Protein AF-A0A8W8MY31-F1 (afdb_monomer)

Organism: Magallana gigas (NCBI:txid29159)

Foldseek 3Di:
DDDDDDDDDDDDPPPPCPPDDPPPDDDPDPDPDDDDDDDDPDDPAAFDWDADPQQRDTHFPCWDQDPQVSDIAQVWQDQDVVVRGTQGQPCVLVLLLVLVVLLVCLVVVLVVLVVVCCVPPVVPDDPVCLVLVVVCCCDPPVVVDDVVSSVSSVSSVVSNVSNVVSVVVNVVSLVQLLQLHGNCCVVLVQQKGAPDHSVVSLCQRQNPPNVVCSVPVQCVVGPHPDPSRHDPRMHGNPVPPPVSVVSNVVVVVVVVVVVVVVVVPPDDDFDDDPPPDGDRDDPPDDDPDDDPDDDDDDDDDDDDDDQDDQDPDLSSLVVVLVVLVVVFDDPLVVLQVVLVVVCVVCLPLLLCCCLVPQLCVVQVVPDPVVSVVVSVVLVLLSCLLVVLLSLLSRFAQFDGDDPPCVVQVVVVCCLVPVPPPVVDPPVPDQFAFDDDPFAATWGADPQRRGTDFPCWDADPRSSGTGQVFFDQDSSSRGTDGQRNVLSVLLNLVSLLCNLVVLLVSLVVSCVVPPVVPDDPCCLVLVNLVVCLVVVVDPVSNSVSSVSNVVSPVSNVVSVVSNVVSLVCLQQLHGNVCVVVVQQKDAPDHSVVSLCQRQNPVSVCCSSPVPCVVGPHPDPSRDDPRMGGDPPDPDPSDDDD

Sequence (640 aa):
MYRTTRDNPQPKEIHERWRNPPEKFVPLHPNRNGTPNGHVEDNHGGLPWTYCDVCELKIPPRTHHCYFCKACILKRDHHCFMVGTCIGHKNQRYFVVMAFWTMVCGLFGGVFTFVYIKHLHWPFAPWTDFFLPLTIYRTLWHGSIPLHIGLMIYHLHMEFLFGALGTFYFISQMLIISQGKTLYELTKEVPVKSSNSVNSNYVSVFGNFWGLNFIFPMQILFQQKDDGVKWEGVKLDHNANCEKQVKYSDKRSSIKTVYESWIRSDQNLTVTTGIGQTLVLQTGVNSVSNMAIARSVKVEIPTNEAEEDEPSTLMGKWRKHYEEKKREGHQSRRMLYLCWALWVFQTPTQPYMAFAHIIPYIMYEFTDWTQYYVKVIYIFCVIQTLGNLVCVTLYSTRYVKTRDRPEAQEVRERWENAPDQFGLPMAEVPNGHLPDNGGIPWSYCDKCDMMKPPRAHHCKVCKACILKRDHHCFVIGTCVGHYNQRYFVVLTFYAIIVGFGGVVLTACYLSMLYWPEAVWTDFLLPVAIYRGLFGAMKGYIAIMIVHLYTASFIGLFGLLYFTSQLIIVTKGVTLYELAKNVPIRNNKSTNANFVEVFGNFWFLNFIFPMTIMFPLENDGTTWKGIKLDHNSNYQGSDVE

Nearest PDB structures (foldseek):
  6bmm-assembly1_B  TM=6.992E-01  e=2.373E-10  Homo sapiens
  6bms-assembly2_D  TM=6.944E-01  e=1.090E-10  Danio rerio
  7khm-assembly1_B  TM=7.177E-01  e=5.426E-10  Homo sapiens
  6bml-assembly1_A  TM=6.769E-01  e=9.264E-10  Homo sapiens
  6bms-assembly1_A  TM=7.020E-01  e=5.084E-09  Danio rerio

Secondary structure (DSSP, 8-state):
-------PPP--SSSSTTS---S--------SS----S-----SSS---EEETTTTEEE-TT-EEETTTTEEETT--EEETTTTEEESTTTHHHHHHHHHHHHHHHHHHHHHHHHHHHHHTGGGS-GGGGSHHHHHHIIIII-SS-HHHHHHHHHHHHHHHHHHHHHHHHHHHHHHHHTT--HHHHHTT--EEE-S-HHHHHHHHH-TTHHHHHHS--TTT---S--SS--TTEEE-TTS-HHHHHHHHHHHHHHHHHHHHHHH--S------SSS------------------PPPP-----SS---PPP-SHHHHHHHHHHHHTTS-HHHHHHHHHHHHHHHHHHHHHHHHIIIIIHHHHTTTS-HHHHHHHHHHHHHHHHHHHHHHHHHHHS--B----TT-HHHHHHHHHHHT--STT-S-TTSSTT-PPP-SSSPPPEEEGGGTEEE-TT-EEETTTTEEETT--EEETTTTEEE-TTTHHHHHHHHHHHHHHHHHHHHHHHHHHHHHTGGG--GGGGSHHHHHHHHHTTSS-HHHHHHHHHHHHHHHHHHHHHHHHHHHHHHHHHT--HHHHHTT--EEE-S-HHHHHHHHH-TTHHHHHHS--TTTS--SS-SS--TTEEE-TTS--------

InterPro domains:
  IPR001594 Palmitoyltransferase, DHHC domain [PF01529] (50-188)
  IPR001594 Palmitoyltransferase, DHHC domain [PF01529] (443-581)
  IPR039859 Palmitoyltransferase PFA4/ZDHHC16/ZDHHC20/ERF2-like [PTHR22883] (358-603)

pLDDT: mean 72.39, std 23.67, range [22.03, 97.12]

Mean predicted aligned error: 15.42 Å

Structure (mmCIF, N/CA/C/O backbone):
data_AF-A0A8W8MY31-F1
#
_entry.id   AF-A0A8W8MY31-F1
#
loop_
_atom_site.group_PDB
_atom_site.id
_atom_site.type_symbol
_atom_site.label_atom_id
_atom_site.label_alt_id
_atom_site.label_comp_id
_atom_site.label_asym_id
_atom_site.label_entity_id
_atom_site.label_seq_id
_atom_site.pdbx_PDB_ins_code
_atom_site.Cartn_x
_atom_site.Cartn_y
_atom_site.Cartn_z
_atom_site.occupancy
_atom_site.B_iso_or_equiv
_atom_site.auth_seq_id
_atom_site.auth_comp_id
_atom_site.auth_asym_id
_atom_site.auth_atom_id
_atom_site.pdbx_PDB_model_num
ATOM 1 N N . MET A 1 1 ? -43.268 34.491 57.952 1.00 27.89 1 MET A N 1
ATOM 2 C CA . MET A 1 1 ? -42.913 33.058 58.035 1.00 27.89 1 MET A CA 1
ATOM 3 C C . MET A 1 1 ? -42.392 32.635 56.667 1.00 27.89 1 MET A C 1
ATOM 5 O O . MET A 1 1 ? -43.177 32.705 55.741 1.00 27.89 1 MET A O 1
ATOM 9 N N . TYR A 1 2 ? -41.144 32.278 56.375 1.00 23.91 2 TYR A N 1
ATOM 10 C CA . TYR A 1 2 ? -39.797 32.369 56.971 1.00 23.91 2 TYR A CA 1
ATOM 11 C C . TYR A 1 2 ? -38.875 32.348 55.711 1.00 23.91 2 TYR A C 1
ATOM 13 O O . TYR A 1 2 ? -39.031 31.449 54.895 1.00 23.91 2 TYR A O 1
ATOM 21 N N . ARG A 1 3 ? -38.191 33.439 55.304 1.00 22.84 3 ARG A N 1
ATOM 22 C CA . ARG A 1 3 ? -36.713 33.665 55.387 1.00 22.84 3 ARG A CA 1
ATOM 23 C C . ARG A 1 3 ? -35.893 32.348 55.385 1.00 22.84 3 ARG A C 1
ATOM 25 O O . ARG A 1 3 ? -36.161 31.528 56.246 1.00 22.84 3 ARG A O 1
ATOM 32 N N . THR A 1 4 ? -34.920 32.067 54.502 1.00 25.69 4 THR A N 1
ATOM 33 C CA . THR A 1 4 ? -33.709 32.840 54.127 1.00 25.69 4 THR A CA 1
ATOM 34 C C . THR A 1 4 ? -32.936 32.226 52.925 1.00 25.69 4 THR A C 1
ATOM 36 O O . THR A 1 4 ? -32.872 31.013 52.799 1.00 25.69 4 THR A O 1
ATOM 39 N N . THR A 1 5 ? -32.310 33.114 52.132 1.00 28.30 5 THR A N 1
ATOM 40 C CA . THR A 1 5 ? -30.964 33.094 51.482 1.00 28.30 5 THR A CA 1
ATOM 41 C C . THR A 1 5 ? -30.473 31.999 50.513 1.00 28.30 5 THR A C 1
ATOM 43 O O . THR A 1 5 ? -30.435 30.814 50.811 1.00 28.30 5 THR A O 1
ATOM 46 N N . ARG A 1 6 ? -29.950 32.521 49.386 1.00 34.41 6 ARG A N 1
ATOM 47 C CA . ARG A 1 6 ? -28.940 31.986 48.452 1.00 34.41 6 ARG A CA 1
ATOM 48 C C . ARG A 1 6 ? -27.821 31.203 49.155 1.00 34.41 6 ARG A C 1
ATOM 50 O O . ARG A 1 6 ? -27.353 31.672 50.182 1.00 34.41 6 ARG A O 1
ATOM 57 N N . ASP A 1 7 ? -27.364 30.106 48.544 1.00 26.89 7 ASP A N 1
ATOM 58 C CA . ASP A 1 7 ? -25.960 29.906 48.144 1.00 26.89 7 ASP A CA 1
ATOM 59 C C . ASP A 1 7 ? -25.776 28.598 47.350 1.00 26.89 7 ASP A C 1
ATOM 61 O O . ASP A 1 7 ? -26.398 27.572 47.604 1.00 26.89 7 ASP A O 1
ATOM 65 N N . ASN A 1 8 ? -24.926 28.685 46.332 1.00 37.53 8 ASN A N 1
ATOM 66 C CA . ASN A 1 8 ? -24.506 27.627 45.419 1.00 37.53 8 ASN A CA 1
ATOM 67 C C . ASN A 1 8 ? -23.467 26.715 46.111 1.00 37.53 8 ASN A C 1
ATOM 69 O O . ASN A 1 8 ? -22.481 27.264 46.611 1.00 37.53 8 ASN A O 1
ATOM 73 N N . PRO A 1 9 ? -23.573 25.370 46.103 1.00 29.75 9 PRO A N 1
ATOM 74 C CA . PRO A 1 9 ? -22.455 24.514 46.475 1.00 29.75 9 PRO A CA 1
ATOM 75 C C . PRO A 1 9 ? -21.774 23.903 45.244 1.00 29.75 9 PRO A C 1
ATOM 77 O O . PRO A 1 9 ? -22.334 23.109 44.493 1.00 29.75 9 PRO A O 1
ATOM 80 N N . GLN A 1 10 ? -20.507 24.281 45.103 1.00 28.33 10 GLN A N 1
ATOM 81 C CA . GLN A 1 10 ? -19.458 23.616 44.335 1.00 28.33 10 GLN A CA 1
ATOM 82 C C . GLN A 1 10 ? -19.240 22.133 44.729 1.00 28.33 10 GLN A C 1
ATOM 84 O O . GLN A 1 10 ? -19.650 21.716 45.815 1.00 28.33 10 GLN A O 1
ATOM 89 N N . PRO A 1 11 ? -18.545 21.340 43.880 1.00 31.92 11 PRO A N 1
ATOM 90 C CA . PRO A 1 11 ? -18.422 19.888 44.013 1.00 31.92 11 PRO A CA 1
ATOM 91 C C . PRO A 1 11 ? -17.607 19.483 45.248 1.00 31.92 11 PRO A C 1
ATOM 93 O O . PRO A 1 11 ? -16.383 19.608 45.287 1.00 31.92 11 PRO A O 1
ATOM 96 N N . LYS A 1 12 ? -18.290 18.928 46.249 1.00 28.98 12 LYS A N 1
ATOM 97 C CA . LYS A 1 12 ? -17.690 18.227 47.391 1.00 28.98 12 LYS A CA 1
ATOM 98 C C . LYS A 1 12 ? -18.321 16.844 47.555 1.00 28.98 12 LYS A C 1
ATOM 100 O O . LYS A 1 12 ? -18.986 16.585 48.542 1.00 28.98 12 LYS A O 1
ATOM 105 N N . GLU A 1 13 ? -18.068 15.942 46.610 1.00 30.94 13 GLU A N 1
ATOM 106 C CA . GLU A 1 13 ? -18.321 14.500 46.812 1.00 30.94 13 GLU A CA 1
ATOM 107 C C . GLU A 1 13 ? -17.114 13.601 46.484 1.00 30.94 13 GLU A C 1
ATOM 109 O O . GLU A 1 13 ? -17.169 12.388 46.647 1.00 30.94 13 GLU A O 1
ATOM 114 N N . ILE A 1 14 ? -15.960 14.166 46.112 1.00 31.98 14 ILE A N 1
ATOM 115 C CA . ILE A 1 14 ? -14.771 13.366 45.749 1.00 31.98 14 ILE A CA 1
ATOM 116 C C . ILE A 1 14 ? -13.819 13.140 46.946 1.00 31.98 14 ILE A C 1
ATOM 118 O O . ILE A 1 14 ? -12.951 12.269 46.902 1.00 31.98 14 ILE A O 1
ATOM 122 N N . HIS A 1 15 ? -13.998 13.850 48.066 1.00 32.28 15 HIS A N 1
ATOM 123 C CA . HIS A 1 15 ? -13.024 13.842 49.168 1.00 32.28 15 HIS A CA 1
ATOM 124 C C . HIS A 1 15 ? -13.341 12.944 50.378 1.00 32.28 15 HIS A C 1
ATOM 126 O O . HIS A 1 15 ? -12.478 12.806 51.244 1.00 32.28 15 HIS A O 1
ATOM 132 N N . GLU A 1 16 ? -14.489 12.261 50.435 1.00 29.23 16 GLU A N 1
ATOM 133 C CA . GLU A 1 16 ? -14.782 11.313 51.532 1.00 29.23 16 GLU A CA 1
ATOM 134 C C . GLU A 1 16 ? -14.439 9.848 51.223 1.00 29.23 16 GLU A C 1
ATOM 136 O O . GLU A 1 16 ? -14.214 9.065 52.145 1.00 29.23 16 GLU A O 1
ATOM 141 N N . ARG A 1 17 ? -14.233 9.479 49.951 1.00 29.31 17 ARG A N 1
ATOM 142 C CA . ARG A 1 17 ? -13.835 8.105 49.574 1.00 29.31 17 ARG A CA 1
ATOM 143 C C . ARG A 1 17 ? -12.385 7.744 49.941 1.00 29.31 17 ARG A C 1
ATOM 145 O O . ARG A 1 17 ? -11.992 6.589 49.827 1.00 29.31 17 ARG A O 1
ATOM 152 N N . TRP A 1 18 ? -11.601 8.719 50.405 1.00 35.34 18 TRP A N 1
ATOM 153 C CA . TRP A 1 18 ? -10.182 8.570 50.752 1.00 35.34 18 TRP A CA 1
ATOM 154 C C . TRP A 1 18 ? -9.914 8.294 52.236 1.00 35.34 18 TRP A C 1
ATOM 156 O O . TRP A 1 18 ? -8.758 8.093 52.603 1.00 35.34 18 TRP A O 1
ATOM 166 N N . ARG A 1 19 ? -10.944 8.268 53.097 1.00 29.16 19 ARG A N 1
ATOM 167 C CA . ARG A 1 19 ? -10.767 7.972 54.532 1.00 29.16 19 ARG A CA 1
ATOM 168 C C . ARG A 1 19 ? -11.073 6.532 54.945 1.00 29.16 19 ARG A C 1
ATOM 170 O O . ARG A 1 19 ? -10.577 6.127 55.985 1.00 29.16 19 ARG A O 1
ATOM 177 N N . ASN A 1 20 ? -11.783 5.757 54.124 1.00 30.41 20 ASN A N 1
ATOM 178 C CA . ASN A 1 20 ? -12.069 4.341 54.375 1.00 30.41 20 ASN A CA 1
ATOM 179 C C . ASN A 1 20 ? -11.860 3.515 53.092 1.00 30.41 20 ASN A C 1
ATOM 181 O O . ASN A 1 20 ? -12.800 3.361 52.308 1.00 30.41 20 ASN A O 1
ATOM 185 N N . PRO A 1 21 ? -10.645 3.001 52.824 1.00 29.31 21 PRO A N 1
ATOM 186 C CA . PRO A 1 21 ? -10.462 2.031 51.754 1.00 29.31 21 PRO A CA 1
ATOM 187 C C . PRO A 1 21 ? -11.188 0.721 52.123 1.00 29.31 21 PRO A C 1
ATOM 189 O O . PRO A 1 21 ? -11.077 0.274 53.264 1.00 29.31 21 PRO A O 1
ATOM 192 N N . PRO A 1 22 ? -11.920 0.077 51.194 1.00 27.20 22 PRO A N 1
ATOM 193 C CA . PRO A 1 22 ? -12.455 -1.262 51.430 1.00 27.20 22 PRO A CA 1
ATOM 194 C C . PRO A 1 22 ? -11.306 -2.238 51.732 1.00 27.20 22 PRO A C 1
ATOM 196 O O . PRO A 1 22 ? -10.269 -2.199 51.067 1.00 27.20 22 PRO A O 1
ATOM 199 N N . GLU A 1 23 ? -11.500 -3.104 52.732 1.00 32.84 23 GLU A N 1
ATOM 200 C CA . GLU A 1 23 ? -10.527 -4.002 53.391 1.00 32.84 23 GLU A CA 1
ATOM 201 C C . GLU A 1 23 ? -9.870 -5.093 52.510 1.00 32.84 23 GLU A C 1
ATOM 203 O O . GLU A 1 23 ? -9.582 -6.198 52.959 1.00 32.84 23 GLU A O 1
ATOM 208 N N . LYS A 1 24 ? -9.563 -4.825 51.242 1.00 28.25 24 LYS A N 1
ATOM 209 C CA . LYS A 1 24 ? -8.706 -5.702 50.428 1.00 28.25 24 LYS A CA 1
ATOM 210 C C . LYS A 1 24 ? -7.584 -4.917 49.762 1.00 28.25 24 LYS A C 1
ATOM 212 O O . LYS A 1 24 ? -7.342 -5.024 48.564 1.00 28.25 24 LYS A O 1
ATOM 217 N N . PHE A 1 25 ? -6.874 -4.143 50.576 1.00 26.20 25 PHE A N 1
ATOM 218 C CA . PHE A 1 25 ? -5.486 -3.786 50.314 1.00 26.20 25 PHE A CA 1
ATOM 219 C C . PHE A 1 25 ? -4.610 -4.856 50.968 1.00 26.20 25 PHE A C 1
ATOM 221 O O . PHE A 1 25 ? -4.547 -4.936 52.189 1.00 26.20 25 PHE A O 1
ATOM 228 N N . VAL A 1 26 ? -3.922 -5.671 50.169 1.00 26.42 26 VAL A N 1
ATOM 229 C CA . VAL A 1 26 ? -2.759 -6.427 50.653 1.00 26.42 26 VAL A CA 1
ATOM 230 C C . VAL A 1 26 ? -1.524 -5.756 50.057 1.00 26.42 26 VAL A C 1
ATOM 232 O O . VAL A 1 26 ? -1.195 -5.995 48.893 1.00 26.42 26 VAL A O 1
ATOM 235 N N . PRO A 1 27 ? -0.842 -4.874 50.805 1.00 26.25 27 PRO A N 1
ATOM 236 C CA . PRO A 1 27 ? 0.520 -4.500 50.480 1.00 26.25 27 PRO A CA 1
ATOM 237 C C . PRO A 1 27 ? 1.393 -5.736 50.717 1.00 26.25 27 PRO A C 1
ATOM 239 O O . PRO A 1 27 ? 1.428 -6.269 51.824 1.00 26.25 27 PRO A O 1
ATOM 242 N N . LEU A 1 28 ? 2.116 -6.198 49.697 1.00 27.84 28 LEU A N 1
ATOM 243 C CA . LEU A 1 28 ? 3.203 -7.156 49.900 1.00 27.84 28 LEU A CA 1
ATOM 244 C C . LEU A 1 28 ? 4.373 -6.420 50.568 1.00 27.84 28 LEU A C 1
ATOM 246 O O . LEU A 1 28 ? 5.310 -5.992 49.899 1.00 27.84 28 LEU A O 1
ATOM 250 N N . HIS A 1 29 ? 4.305 -6.250 51.886 1.00 27.11 29 HIS A N 1
ATOM 251 C CA . HIS A 1 29 ? 5.496 -6.077 52.710 1.00 27.11 29 HIS A CA 1
ATOM 252 C C . HIS A 1 29 ? 5.885 -7.443 53.291 1.00 27.11 29 HIS A C 1
ATOM 254 O O . HIS A 1 29 ? 5.006 -8.179 53.746 1.00 27.11 29 HIS A O 1
ATOM 260 N N . PRO A 1 30 ? 7.180 -7.809 53.305 1.00 29.38 30 PRO A N 1
ATOM 261 C CA . PRO A 1 30 ? 7.629 -8.995 54.013 1.00 29.38 30 PRO A CA 1
ATOM 262 C C . PRO A 1 30 ? 7.553 -8.690 55.510 1.00 29.38 30 PRO A C 1
ATOM 264 O O . PRO A 1 30 ? 8.393 -7.956 56.029 1.00 29.38 30 PRO A O 1
ATOM 267 N N . ASN A 1 31 ? 6.537 -9.202 56.207 1.00 29.62 31 ASN A N 1
ATOM 268 C CA . ASN A 1 31 ? 6.447 -9.016 57.651 1.00 29.62 31 ASN A CA 1
ATOM 269 C C . ASN A 1 31 ? 7.120 -10.174 58.393 1.00 29.62 31 ASN A C 1
ATOM 271 O O . ASN A 1 31 ? 6.860 -11.351 58.139 1.00 29.62 31 ASN A O 1
ATOM 275 N N . ARG A 1 32 ? 8.012 -9.798 59.313 1.00 32.78 32 ARG A N 1
ATOM 276 C CA . ARG A 1 32 ? 8.603 -10.664 60.333 1.00 32.78 32 ARG A CA 1
ATOM 277 C C . ARG A 1 32 ? 7.461 -11.243 61.183 1.00 32.78 32 ARG A C 1
ATOM 279 O O . ARG A 1 32 ? 6.654 -10.474 61.688 1.00 32.78 32 ARG A O 1
ATOM 286 N N . ASN A 1 33 ? 7.458 -12.564 61.370 1.00 28.61 33 ASN A N 1
ATOM 287 C CA . ASN A 1 33 ? 6.616 -13.365 62.281 1.00 28.61 33 ASN A CA 1
ATOM 288 C C . ASN A 1 33 ? 5.341 -14.009 61.685 1.00 28.61 33 ASN A C 1
ATOM 290 O O . ASN A 1 33 ? 4.270 -13.421 61.630 1.00 28.61 33 ASN A O 1
ATOM 294 N N . GLY A 1 34 ? 5.518 -15.281 61.303 1.00 36.03 34 GLY A N 1
ATOM 295 C CA . GLY A 1 34 ? 4.618 -16.438 61.441 1.00 36.03 34 GLY A CA 1
ATOM 296 C C . GLY A 1 34 ? 3.091 -16.285 61.397 1.00 36.03 34 GLY A C 1
ATOM 297 O O . GLY A 1 34 ? 2.466 -16.025 62.416 1.00 36.03 34 GLY A O 1
ATOM 298 N N . THR A 1 35 ? 2.526 -16.680 60.249 1.00 25.28 35 THR A N 1
ATOM 299 C CA . THR A 1 35 ? 1.436 -17.664 59.997 1.00 25.28 35 THR A CA 1
ATOM 300 C C . THR A 1 35 ? 0.397 -17.149 58.983 1.00 25.28 35 THR A C 1
ATOM 302 O O . THR A 1 35 ? -0.145 -16.062 59.166 1.00 25.28 35 THR A O 1
ATOM 305 N N . PRO A 1 36 ? 0.123 -17.890 57.885 1.00 31.86 36 PRO A N 1
ATOM 306 C CA . PRO A 1 36 ? -0.796 -17.461 56.836 1.00 31.86 36 PRO A CA 1
ATOM 307 C C . PRO A 1 36 ? -2.197 -18.031 57.081 1.00 31.86 36 PRO A C 1
ATOM 309 O O . PRO A 1 36 ? -2.387 -19.238 57.000 1.00 31.86 36 PRO A O 1
ATOM 312 N N . ASN A 1 37 ? -3.191 -17.179 57.323 1.00 28.45 37 ASN A N 1
ATOM 313 C CA . ASN A 1 37 ? -4.597 -17.559 57.193 1.00 28.45 37 ASN A CA 1
ATOM 314 C C . ASN A 1 37 ? -5.340 -16.470 56.421 1.00 28.45 37 ASN A C 1
ATOM 316 O O . ASN A 1 37 ? -5.509 -15.350 56.895 1.00 28.45 37 ASN A O 1
ATOM 320 N N . GLY A 1 38 ? -5.754 -16.820 55.208 1.00 27.73 38 GLY A N 1
ATOM 321 C CA . GLY A 1 38 ? -6.465 -15.949 54.282 1.00 27.73 38 GLY A CA 1
ATOM 322 C C . GLY A 1 38 ? -6.104 -16.339 52.860 1.00 27.73 38 GLY A C 1
ATOM 323 O O . GLY A 1 38 ? -5.105 -15.864 52.332 1.00 27.73 38 GLY A O 1
ATOM 324 N N . HIS A 1 39 ? -6.885 -17.254 52.284 1.00 27.05 39 HIS A N 1
ATOM 325 C CA . HIS A 1 39 ? -6.714 -17.779 50.933 1.00 27.05 39 HIS A CA 1
ATOM 326 C C . HIS A 1 39 ? -6.530 -16.650 49.908 1.00 27.05 39 HIS A C 1
ATOM 328 O O . HIS A 1 39 ? -7.481 -15.994 49.483 1.00 27.05 39 HIS A O 1
ATOM 334 N N . VAL A 1 40 ? -5.274 -16.447 49.513 1.00 37.06 40 VAL A N 1
ATOM 335 C CA . VAL A 1 40 ? -4.911 -15.922 48.202 1.00 37.06 40 VAL A CA 1
ATOM 336 C C . VAL A 1 40 ? -5.426 -16.965 47.220 1.00 37.06 40 VAL A C 1
ATOM 338 O O . VAL A 1 40 ? -5.088 -18.136 47.363 1.00 37.06 40 VAL A O 1
ATOM 341 N N . GLU A 1 41 ? -6.286 -16.586 46.278 1.00 32.19 41 GLU A N 1
ATOM 342 C CA . GLU A 1 41 ? -6.616 -17.481 45.169 1.00 32.19 41 GLU A CA 1
ATOM 343 C C . GLU A 1 41 ? -5.308 -17.877 44.477 1.00 32.19 41 GLU A C 1
ATOM 345 O O . GLU A 1 41 ? -4.631 -17.070 43.832 1.00 32.19 41 GLU A O 1
ATOM 350 N N . ASP A 1 42 ? -4.916 -19.123 44.716 1.00 35.50 42 ASP A N 1
ATOM 351 C CA . ASP A 1 42 ? -3.659 -19.688 44.286 1.00 35.50 42 ASP A CA 1
ATOM 352 C C . ASP A 1 42 ? -3.641 -19.872 42.764 1.00 35.50 42 ASP A C 1
ATOM 354 O O . ASP A 1 42 ? -4.396 -20.636 42.173 1.00 35.50 42 ASP A O 1
ATOM 358 N N . ASN A 1 43 ? -2.697 -19.168 42.146 1.00 40.50 43 ASN A N 1
ATOM 359 C CA . ASN A 1 43 ? -1.743 -19.692 41.174 1.00 40.50 43 ASN A CA 1
ATOM 360 C C . ASN A 1 43 ? -2.230 -20.661 40.079 1.00 40.50 43 ASN A C 1
ATOM 362 O O . ASN A 1 43 ? -2.181 -21.882 40.212 1.00 40.50 43 ASN A O 1
ATOM 366 N N . HIS A 1 44 ? -2.341 -20.103 38.871 1.00 39.62 44 HIS A N 1
ATOM 367 C CA . HIS A 1 44 ? -2.001 -20.816 37.633 1.00 39.62 44 HIS A CA 1
ATOM 368 C C . HIS A 1 44 ? -0.811 -20.176 36.884 1.00 39.62 44 HIS A C 1
ATOM 370 O O . HIS A 1 44 ? -0.765 -20.201 35.658 1.00 39.62 44 HIS A O 1
ATOM 376 N N . GLY A 1 45 ? 0.168 -19.595 37.600 1.00 43.41 45 GLY A N 1
ATOM 377 C CA . GLY A 1 45 ? 1.362 -19.028 36.944 1.00 43.41 45 GLY A CA 1
ATOM 378 C C . GLY A 1 45 ? 2.459 -18.389 37.809 1.00 43.41 45 GLY A C 1
ATOM 379 O O . GLY A 1 45 ? 3.521 -18.098 37.279 1.00 43.41 45 GLY A O 1
ATOM 380 N N . GLY A 1 46 ? 2.282 -18.167 39.119 1.00 55.47 46 GLY A N 1
ATOM 381 C CA . GLY A 1 46 ? 3.354 -17.615 39.970 1.00 55.47 46 GLY A CA 1
ATOM 382 C C . GLY A 1 46 ? 3.684 -16.125 39.764 1.00 55.47 46 GLY A C 1
ATOM 383 O O . GLY A 1 46 ? 4.674 -15.644 40.315 1.00 55.47 46 GLY A O 1
ATOM 384 N N . LEU A 1 47 ? 2.879 -15.382 38.996 1.00 63.91 47 LEU A N 1
ATOM 385 C CA . LEU A 1 47 ? 2.954 -13.922 38.861 1.00 63.91 47 LEU A CA 1
ATOM 386 C C . LEU A 1 47 ? 1.615 -13.297 39.298 1.00 63.91 47 LEU A C 1
ATOM 388 O O . LEU A 1 47 ? 0.574 -13.716 38.787 1.00 63.91 47 LEU A O 1
ATOM 392 N N . PRO A 1 48 ? 1.609 -12.300 40.204 1.00 67.19 48 PRO A N 1
ATOM 393 C CA . PRO A 1 48 ? 0.376 -11.684 40.677 1.00 67.19 48 PRO A CA 1
ATOM 394 C C . PRO A 1 48 ? -0.209 -10.719 39.638 1.00 67.19 48 PRO A C 1
ATOM 396 O O . PRO A 1 48 ? 0.516 -10.038 38.907 1.00 67.19 48 PRO A O 1
ATOM 399 N N . TRP A 1 49 ? -1.538 -10.617 39.619 1.00 76.38 49 TRP A N 1
ATOM 400 C CA . TRP A 1 49 ? -2.231 -9.505 38.971 1.00 76.38 49 TRP A CA 1
ATOM 401 C C . TRP A 1 49 ? -1.844 -8.190 39.647 1.00 76.38 49 TRP A C 1
ATOM 403 O O . TRP A 1 49 ? -1.628 -8.140 40.859 1.00 76.38 49 TRP A O 1
ATOM 413 N N . THR A 1 50 ? -1.765 -7.111 38.874 1.00 75.31 50 THR A N 1
ATOM 414 C CA . THR A 1 50 ? -1.434 -5.783 39.411 1.00 75.31 50 THR A CA 1
ATOM 415 C C . THR A 1 50 ? -2.509 -4.770 39.041 1.00 75.31 50 THR A C 1
ATOM 417 O O . THR A 1 50 ? -3.391 -5.062 38.243 1.00 75.31 50 THR A O 1
ATOM 420 N N . TYR A 1 51 ? -2.488 -3.587 39.651 1.00 72.56 51 TYR A N 1
ATOM 421 C CA . TYR A 1 51 ? -3.428 -2.508 39.345 1.00 72.56 51 TYR A CA 1
ATOM 422 C C . TYR A 1 51 ? -2.714 -1.377 38.605 1.00 72.56 51 TYR A C 1
ATOM 424 O O . TYR A 1 51 ? -1.601 -0.996 38.986 1.00 72.56 51 TYR A O 1
ATOM 432 N N . CYS A 1 52 ? -3.337 -0.867 37.542 1.00 74.31 52 CYS A N 1
ATOM 433 C CA . CYS A 1 52 ? -2.875 0.309 36.822 1.00 74.31 52 CYS A CA 1
ATOM 434 C C . CYS A 1 52 ? -3.638 1.544 37.297 1.00 74.31 52 CYS A C 1
ATOM 436 O O . CYS A 1 52 ? -4.829 1.659 37.032 1.00 74.31 52 CYS A O 1
ATOM 438 N N . ASP A 1 53 ? -2.932 2.494 37.910 1.00 67.62 53 ASP A N 1
ATOM 439 C CA . ASP A 1 53 ? -3.541 3.725 38.428 1.00 67.62 53 ASP A CA 1
ATOM 440 C C . ASP A 1 53 ? -3.991 4.686 37.313 1.00 67.62 53 ASP A C 1
ATOM 442 O O . ASP A 1 53 ? -4.927 5.446 37.498 1.00 67.62 53 ASP A O 1
ATOM 446 N N . VAL A 1 54 ? -3.356 4.633 36.134 1.00 64.12 54 VAL A N 1
ATOM 447 C CA . VAL A 1 54 ? -3.689 5.513 34.996 1.00 64.12 54 VAL A CA 1
ATOM 448 C C . VAL A 1 54 ? -4.949 5.049 34.264 1.00 64.12 54 VAL A C 1
ATOM 450 O O . VAL A 1 54 ? -5.736 5.864 33.802 1.00 64.12 54 VAL A O 1
ATOM 453 N N . CYS A 1 55 ? -5.118 3.734 34.113 1.00 60.12 55 CYS A N 1
ATOM 454 C CA . CYS A 1 55 ? -6.280 3.152 33.438 1.00 60.12 55 CYS A CA 1
ATOM 455 C C . CYS A 1 55 ? -7.387 2.726 34.407 1.00 60.12 55 CYS A C 1
ATOM 457 O O . CYS A 1 55 ? -8.422 2.250 33.950 1.00 60.12 55 CYS A O 1
ATOM 459 N N . GLU A 1 56 ? -7.138 2.825 35.713 1.00 73.94 56 GLU A N 1
ATOM 460 C CA . GLU A 1 56 ? -8.046 2.409 36.783 1.00 73.94 56 GLU A CA 1
ATOM 461 C C . GLU A 1 56 ? -8.581 0.976 36.611 1.00 73.94 56 GLU A C 1
ATOM 463 O O . GLU A 1 56 ? -9.772 0.692 36.757 1.00 73.94 56 GLU A O 1
ATOM 468 N N . LEU A 1 57 ? -7.687 0.047 36.258 1.00 72.56 57 LEU A N 1
ATOM 469 C CA . LEU A 1 57 ? -8.055 -1.347 36.017 1.00 72.56 57 LEU A CA 1
ATOM 470 C C . LEU A 1 57 ? -7.001 -2.336 36.515 1.00 72.56 57 LEU A C 1
ATOM 472 O O . LEU A 1 57 ? -5.796 -2.057 36.530 1.00 72.56 57 LEU A O 1
ATOM 476 N N . LYS A 1 58 ? -7.475 -3.525 36.906 1.00 69.44 58 LYS A N 1
ATOM 477 C CA . LYS A 1 58 ? -6.618 -4.675 37.205 1.00 69.44 58 LYS A CA 1
ATOM 478 C C . LYS A 1 58 ? -6.028 -5.204 35.902 1.00 69.44 58 LYS A C 1
ATOM 480 O O . LYS A 1 58 ? -6.753 -5.544 34.974 1.00 69.44 58 LYS A O 1
ATOM 485 N N . ILE A 1 59 ? -4.706 -5.265 35.841 1.00 74.69 59 ILE A N 1
ATOM 486 C CA . ILE A 1 59 ? -3.949 -5.712 34.680 1.00 74.69 59 ILE A CA 1
ATOM 487 C C . ILE A 1 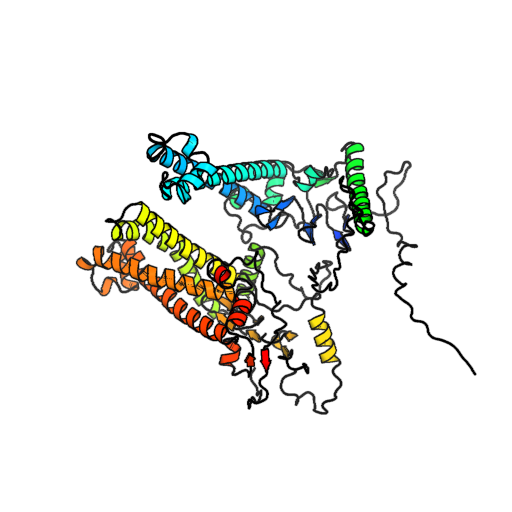59 ? -3.349 -7.108 34.908 1.00 74.69 59 ILE A C 1
ATOM 489 O O . ILE A 1 59 ? -2.834 -7.387 36.001 1.00 74.69 59 ILE A O 1
ATOM 493 N N . PRO A 1 60 ? -3.359 -7.970 33.873 1.00 81.94 60 PRO A N 1
ATOM 494 C CA . PRO A 1 60 ? -2.702 -9.270 33.921 1.00 81.94 60 PRO A CA 1
ATOM 495 C C . PRO A 1 60 ? -1.192 -9.171 34.178 1.00 81.94 60 PRO A C 1
ATOM 497 O O . PRO A 1 60 ? -0.576 -8.138 33.884 1.00 81.94 60 PRO A O 1
ATOM 500 N N . PRO A 1 61 ? -0.553 -10.262 34.629 1.00 81.12 61 PRO A N 1
ATOM 501 C CA . PRO A 1 61 ? 0.901 -10.371 34.677 1.00 81.12 61 PRO A CA 1
ATOM 502 C C . PRO A 1 61 ? 1.602 -9.919 33.387 1.00 81.12 61 PRO A C 1
ATOM 504 O O . PRO A 1 61 ? 1.119 -10.167 32.281 1.00 81.12 61 PRO A O 1
ATOM 507 N N . ARG A 1 62 ? 2.774 -9.280 33.534 1.00 83.38 62 ARG A N 1
ATOM 508 C CA . ARG A 1 62 ? 3.622 -8.765 32.430 1.00 83.38 62 ARG A CA 1
ATOM 509 C C . ARG A 1 62 ? 2.967 -7.677 31.562 1.00 83.38 62 ARG A C 1
ATOM 511 O O . ARG A 1 62 ? 3.468 -7.332 30.488 1.00 83.38 62 ARG A O 1
ATOM 518 N N . THR A 1 63 ? 1.841 -7.129 32.009 1.00 83.69 63 THR A N 1
ATOM 519 C CA . THR A 1 63 ? 1.166 -6.000 31.364 1.00 83.69 63 THR A CA 1
ATOM 520 C C . THR A 1 63 ? 1.677 -4.695 31.949 1.00 83.69 63 THR A C 1
ATOM 522 O O . THR A 1 63 ? 1.832 -4.571 33.161 1.00 83.69 63 THR A O 1
ATOM 525 N N . HIS A 1 64 ? 1.916 -3.692 31.103 1.00 82.50 64 HIS A N 1
ATOM 526 C CA . HIS A 1 64 ? 2.398 -2.389 31.564 1.00 82.50 64 HIS A CA 1
ATOM 527 C C . HIS A 1 64 ? 1.751 -1.239 30.788 1.00 82.50 64 HIS A C 1
ATOM 529 O O . HIS A 1 64 ? 1.578 -1.320 29.570 1.00 82.50 64 HIS A O 1
ATOM 535 N N . HIS A 1 65 ? 1.433 -0.144 31.484 1.00 80.69 65 HIS A N 1
ATOM 536 C CA . HIS A 1 65 ? 0.852 1.057 30.877 1.00 80.69 65 HIS A CA 1
ATOM 537 C C . HIS A 1 65 ? 1.868 1.801 30.005 1.00 80.69 65 HIS A C 1
ATOM 539 O O . HIS A 1 65 ? 2.960 2.151 30.464 1.00 80.69 65 HIS A O 1
ATOM 545 N N . CYS A 1 66 ? 1.520 2.064 28.748 1.00 78.00 66 CYS A N 1
ATOM 546 C CA . CYS A 1 66 ? 2.286 2.919 27.852 1.00 78.00 66 CYS A CA 1
ATOM 547 C C . CYS A 1 66 ? 1.640 4.301 27.755 1.00 78.00 66 CYS A C 1
ATOM 549 O O . CYS A 1 66 ? 0.559 4.427 27.197 1.00 78.00 66 CYS A O 1
ATOM 551 N N . TYR A 1 67 ? 2.349 5.335 28.210 1.00 76.25 67 TYR A N 1
ATOM 552 C CA . TYR A 1 67 ? 1.876 6.722 28.152 1.00 76.25 67 TYR A CA 1
ATOM 553 C C . TYR A 1 67 ? 1.711 7.260 26.723 1.00 76.25 67 TYR A C 1
ATOM 555 O O . TYR A 1 67 ? 0.819 8.064 26.480 1.00 76.25 67 TYR A O 1
ATOM 563 N N . PHE A 1 68 ? 2.515 6.783 25.764 1.00 69.44 68 PHE A N 1
ATOM 564 C CA . PHE A 1 68 ? 2.374 7.162 24.352 1.00 69.44 68 PHE A CA 1
ATOM 565 C C . PHE A 1 68 ? 1.108 6.571 23.728 1.00 69.44 68 PHE A C 1
ATOM 567 O O . PHE A 1 68 ? 0.373 7.263 23.035 1.00 69.44 68 PHE A O 1
ATOM 574 N N . CYS A 1 69 ? 0.826 5.295 24.008 1.00 67.12 69 CYS A N 1
ATOM 575 C CA . CYS A 1 69 ? -0.386 4.631 23.525 1.00 67.12 69 CYS A CA 1
ATOM 576 C C . CYS A 1 69 ? -1.618 4.916 24.395 1.00 67.12 69 CYS A C 1
ATOM 578 O O . CYS A 1 69 ? -2.716 4.538 24.004 1.00 67.12 69 CYS A O 1
ATOM 580 N N . LYS A 1 70 ? -1.434 5.519 25.578 1.00 70.19 70 LYS A N 1
ATOM 581 C CA . LYS A 1 70 ? -2.458 5.721 26.616 1.00 70.19 70 LYS A CA 1
ATOM 582 C C . LYS A 1 70 ? -3.226 4.436 26.954 1.00 70.19 70 LYS A C 1
ATOM 584 O O . LYS A 1 70 ? -4.429 4.455 27.182 1.00 70.19 70 LYS A O 1
ATOM 589 N N . ALA A 1 71 ? -2.519 3.306 26.966 1.00 74.00 71 ALA A N 1
ATOM 590 C CA . ALA A 1 71 ? -3.120 1.985 27.119 1.00 74.00 71 ALA A CA 1
ATOM 591 C C . ALA A 1 71 ? -2.188 0.999 27.833 1.00 74.00 71 ALA A C 1
ATOM 593 O O . ALA A 1 71 ? -0.958 1.081 27.735 1.00 74.00 71 ALA A O 1
ATOM 594 N N . CYS A 1 72 ? -2.786 0.029 28.523 1.00 77.88 72 CYS A N 1
ATOM 595 C CA . CYS A 1 72 ? -2.091 -1.120 29.095 1.00 77.88 72 CYS A CA 1
ATOM 596 C C . CYS A 1 72 ? -1.801 -2.163 28.012 1.00 77.88 72 CYS A C 1
ATOM 598 O O . CYS A 1 72 ? -2.707 -2.653 27.346 1.00 77.88 72 CYS A O 1
ATOM 600 N N . ILE A 1 73 ? -0.523 -2.503 27.835 1.00 81.75 73 ILE A N 1
ATOM 601 C CA . ILE A 1 73 ? -0.066 -3.397 26.767 1.00 81.75 73 ILE A CA 1
ATOM 602 C C . ILE A 1 73 ? 0.296 -4.758 27.361 1.00 81.75 73 ILE A C 1
ATOM 604 O O . ILE A 1 73 ? 1.190 -4.836 28.208 1.00 81.75 73 ILE A O 1
ATOM 608 N N . LEU A 1 74 ? -0.384 -5.818 26.910 1.00 84.56 74 LEU A N 1
ATOM 609 C CA . LEU A 1 74 ? -0.090 -7.203 27.298 1.00 84.56 74 LEU A CA 1
ATOM 610 C C . LEU A 1 74 ? 1.332 -7.587 26.874 1.00 84.56 74 LEU A C 1
ATOM 612 O O . LEU A 1 74 ? 1.721 -7.325 25.729 1.00 84.56 74 LEU A O 1
ATOM 616 N N . LYS A 1 75 ? 2.088 -8.230 27.774 1.00 88.06 75 LYS A N 1
ATOM 617 C CA . LYS A 1 75 ? 3.503 -8.602 27.569 1.00 88.06 75 LYS A CA 1
ATOM 618 C C . LYS A 1 75 ? 4.310 -7.453 26.957 1.00 88.06 75 LYS A C 1
ATOM 620 O O . LYS A 1 75 ? 4.932 -7.621 25.907 1.00 88.06 75 LYS A O 1
ATOM 625 N N . ARG A 1 76 ? 4.215 -6.252 27.537 1.00 88.19 76 ARG A N 1
ATOM 626 C CA . ARG A 1 76 ? 4.827 -5.055 26.942 1.00 88.19 76 ARG A CA 1
ATOM 627 C C . ARG A 1 76 ? 6.333 -5.258 26.805 1.00 88.19 76 ARG A C 1
ATOM 629 O O . ARG A 1 76 ? 7.019 -5.495 27.798 1.00 88.19 76 ARG A O 1
ATOM 636 N N . ASP A 1 77 ? 6.836 -5.087 25.589 1.00 92.06 77 ASP A N 1
ATOM 637 C CA . ASP A 1 77 ? 8.267 -5.072 25.313 1.00 92.06 77 ASP A CA 1
ATOM 638 C C . ASP A 1 77 ? 8.782 -3.634 25.301 1.00 92.06 77 ASP A C 1
ATOM 640 O O . ASP A 1 77 ? 9.525 -3.227 26.190 1.00 92.06 77 ASP A O 1
ATOM 644 N N . HIS A 1 78 ? 8.303 -2.820 24.361 1.00 91.12 78 HIS A N 1
ATOM 645 C CA . HIS A 1 78 ? 8.628 -1.397 24.286 1.00 91.12 78 HIS A CA 1
ATOM 646 C C . HIS A 1 78 ? 7.599 -0.627 23.446 1.00 91.12 78 HIS A C 1
ATOM 648 O O . HIS A 1 78 ? 6.703 -1.202 22.831 1.00 91.12 78 HIS A O 1
ATOM 654 N N . HIS A 1 79 ? 7.690 0.703 23.449 1.00 85.31 79 HIS A N 1
ATOM 655 C CA . HIS A 1 79 ? 7.037 1.526 22.431 1.00 85.31 79 HIS A CA 1
ATOM 656 C C . HIS A 1 79 ? 8.057 1.781 21.326 1.00 85.31 79 HIS A C 1
ATOM 658 O O . HIS A 1 79 ? 9.112 2.352 21.600 1.00 85.31 79 HIS A O 1
ATOM 664 N N . CYS A 1 80 ? 7.786 1.308 20.114 1.00 85.50 80 CYS A N 1
ATOM 665 C CA . CYS A 1 80 ? 8.708 1.462 19.002 1.00 85.50 80 CYS A CA 1
ATOM 666 C C . CYS A 1 80 ? 8.330 2.711 18.213 1.00 85.50 80 CYS A C 1
ATOM 668 O O . CYS A 1 80 ? 7.302 2.739 17.537 1.00 85.50 80 CYS A O 1
ATOM 670 N N . PHE A 1 81 ? 9.179 3.733 18.288 1.00 81.75 81 PHE A N 1
ATOM 671 C CA . PHE A 1 81 ? 8.971 4.985 17.566 1.00 81.75 81 PHE A CA 1
ATOM 672 C C . PHE A 1 81 ? 9.018 4.789 16.041 1.00 81.75 81 PHE A C 1
ATOM 674 O O . PHE A 1 81 ? 8.258 5.435 15.332 1.00 81.75 81 PHE A O 1
ATOM 681 N N . MET A 1 82 ? 9.836 3.848 15.545 1.00 80.75 82 MET A N 1
ATOM 682 C CA . MET A 1 82 ? 9.971 3.566 14.107 1.00 80.75 82 MET A CA 1
ATOM 683 C C . MET A 1 82 ? 8.683 3.020 13.485 1.00 80.75 82 MET A C 1
ATOM 685 O O . MET A 1 82 ? 8.355 3.370 12.357 1.00 80.75 82 MET A O 1
ATOM 689 N N . VAL A 1 83 ? 7.942 2.175 14.212 1.00 79.19 83 VAL A N 1
ATOM 690 C CA . VAL A 1 83 ? 6.646 1.652 13.739 1.00 79.19 83 VAL A CA 1
ATOM 691 C C . VAL A 1 83 ? 5.445 2.404 14.320 1.00 79.19 83 VAL A C 1
ATOM 693 O O . VAL A 1 83 ? 4.306 2.028 14.055 1.00 79.19 83 VAL A O 1
ATOM 696 N N . GLY A 1 84 ? 5.677 3.436 15.138 1.00 76.69 84 GLY A N 1
ATOM 697 C CA . GLY A 1 84 ? 4.629 4.265 15.740 1.00 76.69 84 GLY A CA 1
ATOM 698 C C . GLY A 1 84 ? 3.649 3.507 16.643 1.00 76.69 84 GLY A C 1
ATOM 699 O O . GLY A 1 84 ? 2.506 3.929 16.805 1.00 76.69 84 GLY A O 1
ATOM 700 N N . THR A 1 85 ? 4.043 2.359 17.203 1.00 80.06 85 THR A N 1
ATOM 701 C CA . THR A 1 85 ? 3.151 1.526 18.021 1.00 80.06 85 THR A CA 1
ATOM 702 C C . THR A 1 85 ? 3.898 0.751 19.102 1.00 80.06 85 THR A C 1
ATOM 704 O O . THR A 1 85 ? 5.123 0.600 19.079 1.00 80.06 85 THR A O 1
ATOM 707 N N . CYS A 1 86 ? 3.152 0.251 20.085 1.00 84.12 86 CYS A N 1
ATOM 708 C CA . CYS A 1 86 ? 3.707 -0.609 21.116 1.00 84.12 86 CYS A CA 1
ATOM 709 C C . CYS A 1 86 ? 3.946 -2.027 20.602 1.00 84.12 86 CYS A C 1
ATOM 711 O O . CYS A 1 86 ? 3.066 -2.640 20.000 1.00 84.12 86 CYS A O 1
ATOM 713 N N . ILE A 1 87 ? 5.130 -2.558 20.905 1.00 92.38 87 ILE A N 1
ATOM 714 C CA . ILE A 1 87 ? 5.481 -3.959 20.708 1.00 92.38 87 ILE A CA 1
ATOM 715 C C . ILE A 1 87 ? 5.142 -4.716 21.991 1.00 92.38 87 ILE A C 1
ATOM 717 O O . ILE A 1 87 ? 5.590 -4.358 23.084 1.00 92.38 87 ILE A O 1
ATOM 721 N N . GLY A 1 88 ? 4.319 -5.748 21.861 1.00 89.88 88 GLY A N 1
ATOM 722 C CA . GLY A 1 88 ? 3.872 -6.594 22.960 1.00 89.88 88 GLY A CA 1
ATOM 723 C C . GLY A 1 88 ? 3.355 -7.936 22.459 1.00 89.88 88 GLY A C 1
ATOM 724 O O . GLY A 1 88 ? 3.679 -8.360 21.350 1.00 89.88 88 GLY A O 1
ATOM 725 N N . HIS A 1 89 ? 2.523 -8.604 23.254 1.00 85.69 89 HIS A N 1
ATOM 726 C CA . HIS A 1 89 ? 2.118 -9.993 23.018 1.00 85.69 89 HIS A CA 1
ATOM 727 C C . HIS A 1 89 ? 1.661 -10.276 21.572 1.00 85.69 89 HIS A C 1
ATOM 729 O O . HIS A 1 89 ? 2.213 -11.155 20.910 1.00 85.69 89 HIS A O 1
ATOM 735 N N . LYS A 1 90 ? 0.723 -9.472 21.051 1.00 82.12 90 LYS A N 1
ATOM 736 C CA . LYS A 1 90 ? 0.081 -9.705 19.744 1.00 82.12 90 LYS A CA 1
ATOM 737 C C . LYS A 1 90 ? 0.970 -9.413 18.530 1.00 82.12 90 LYS A C 1
ATOM 739 O O . LYS A 1 90 ? 0.642 -9.864 17.434 1.00 82.12 90 LYS A O 1
ATOM 744 N N . ASN A 1 91 ? 2.038 -8.624 18.672 1.00 84.88 91 ASN A N 1
ATOM 745 C CA . ASN A 1 91 ? 2.82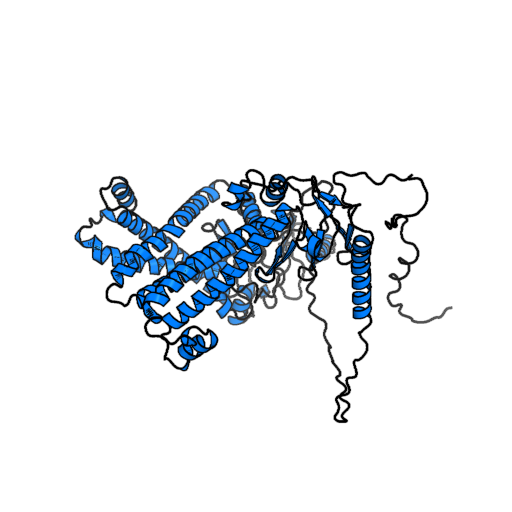9 -8.153 17.527 1.00 84.88 91 ASN A CA 1
ATOM 746 C C . ASN A 1 91 ? 4.352 -8.302 17.654 1.00 84.88 91 ASN A C 1
ATOM 748 O O . ASN A 1 91 ? 5.050 -8.035 16.676 1.00 84.88 91 ASN A O 1
ATOM 752 N N . GLN A 1 92 ? 4.868 -8.801 18.781 1.00 90.06 92 GLN A N 1
ATOM 753 C CA . GLN A 1 92 ? 6.303 -9.031 18.985 1.00 90.06 92 GLN A CA 1
ATOM 754 C C . GLN A 1 92 ? 6.920 -9.888 17.873 1.00 90.06 92 GLN A C 1
ATOM 756 O O . GLN A 1 92 ? 7.943 -9.518 17.310 1.00 90.06 92 GLN A O 1
ATOM 761 N N . ARG A 1 93 ? 6.268 -10.987 17.481 1.00 88.12 93 ARG A N 1
ATOM 762 C CA . ARG A 1 93 ? 6.767 -11.864 16.409 1.00 88.12 93 ARG A CA 1
ATOM 763 C C . ARG A 1 93 ? 6.955 -11.142 15.071 1.00 88.12 93 ARG A C 1
ATOM 765 O O . ARG A 1 93 ? 7.948 -11.361 14.392 1.00 88.12 93 ARG A O 1
ATOM 772 N N . TYR A 1 94 ? 6.032 -10.246 14.719 1.00 88.62 94 TYR A N 1
ATOM 773 C CA . TYR A 1 94 ? 6.102 -9.476 13.477 1.00 88.62 94 TYR A CA 1
ATOM 774 C C . TYR A 1 94 ? 7.231 -8.462 13.515 1.00 88.62 94 TYR A C 1
ATOM 776 O O . TYR A 1 94 ? 7.919 -8.283 12.518 1.00 88.62 94 TYR A O 1
ATOM 784 N N . PHE A 1 95 ? 7.449 -7.842 14.674 1.00 91.50 95 PHE A N 1
ATOM 785 C CA . PHE A 1 95 ? 8.575 -6.944 14.880 1.00 91.50 95 PHE A CA 1
ATOM 786 C C . PHE A 1 95 ? 9.914 -7.663 14.679 1.00 91.50 95 PHE A C 1
ATOM 788 O O . PHE A 1 95 ? 10.777 -7.146 13.976 1.00 91.50 95 PHE A O 1
ATOM 795 N N . VAL A 1 96 ? 10.072 -8.874 15.226 1.00 92.94 96 VAL A N 1
ATOM 796 C CA . VAL A 1 96 ? 11.316 -9.647 15.067 1.00 92.94 96 VAL A CA 1
ATOM 797 C C . VAL A 1 96 ? 11.537 -10.069 13.612 1.00 92.94 96 VAL A C 1
ATOM 799 O O . VAL A 1 96 ? 12.643 -9.913 13.100 1.00 92.94 96 VAL A O 1
ATOM 802 N N . VAL A 1 97 ? 10.495 -10.546 12.923 1.00 92.31 97 VAL A N 1
ATOM 803 C CA . VAL A 1 97 ? 10.587 -10.914 11.498 1.00 92.31 97 VAL A CA 1
ATOM 804 C C . VAL A 1 97 ? 10.886 -9.691 10.626 1.00 92.31 97 VAL A C 1
ATOM 806 O O . VAL A 1 97 ? 11.719 -9.766 9.728 1.00 92.31 97 VAL A O 1
ATOM 809 N N . MET A 1 98 ? 10.267 -8.544 10.913 1.00 91.56 98 MET A N 1
ATOM 810 C CA . MET A 1 98 ? 10.572 -7.284 10.236 1.00 91.56 98 MET A CA 1
ATOM 811 C C . MET A 1 98 ? 12.040 -6.891 10.442 1.00 91.56 98 MET A C 1
ATOM 813 O O . MET A 1 98 ? 12.722 -6.612 9.464 1.00 91.56 98 MET A O 1
ATOM 817 N N . ALA A 1 99 ? 12.552 -6.928 11.678 1.00 94.06 99 ALA A N 1
ATOM 818 C CA . ALA A 1 99 ? 13.952 -6.608 11.968 1.00 94.06 99 ALA A CA 1
ATOM 819 C C . ALA A 1 99 ? 14.932 -7.536 11.225 1.00 94.06 99 ALA A C 1
ATOM 821 O O . ALA A 1 99 ? 15.946 -7.065 10.709 1.00 94.06 99 ALA A O 1
ATOM 822 N N . PHE A 1 100 ? 14.605 -8.829 11.115 1.00 94.25 100 PHE A N 1
ATOM 823 C CA . PHE A 1 100 ? 15.383 -9.790 10.331 1.00 94.25 100 PHE A CA 1
ATOM 824 C C . PHE A 1 100 ? 15.426 -9.429 8.843 1.00 94.25 100 PHE A C 1
ATOM 826 O O . PHE A 1 100 ? 16.506 -9.368 8.260 1.00 94.25 100 PHE A O 1
ATOM 833 N N . TRP A 1 101 ? 14.278 -9.151 8.222 1.00 93.06 101 TRP A N 1
ATOM 834 C CA . TRP A 1 101 ? 14.255 -8.785 6.806 1.00 93.06 101 TRP A CA 1
ATOM 835 C C . TRP A 1 101 ? 14.914 -7.430 6.548 1.00 93.06 101 TRP A C 1
ATOM 837 O O . TRP A 1 101 ? 15.636 -7.299 5.566 1.00 93.06 101 TRP A O 1
ATOM 847 N N . THR A 1 102 ? 14.778 -6.458 7.454 1.00 92.75 102 THR A N 1
ATOM 848 C CA . THR A 1 102 ? 15.523 -5.192 7.375 1.00 92.75 102 THR A CA 1
ATOM 849 C C . THR A 1 102 ? 17.036 -5.423 7.423 1.00 92.75 102 THR A C 1
ATOM 851 O O . THR A 1 102 ? 17.768 -4.806 6.653 1.00 92.75 102 THR A O 1
ATOM 854 N N . MET A 1 103 ? 17.514 -6.341 8.273 1.00 94.31 103 MET A N 1
ATOM 855 C CA . MET A 1 103 ? 18.921 -6.754 8.302 1.00 94.31 103 MET A CA 1
ATOM 856 C C . MET A 1 103 ? 19.347 -7.384 6.969 1.00 94.31 103 MET A C 1
ATOM 858 O O . MET A 1 103 ? 20.341 -6.957 6.389 1.00 94.31 103 MET A O 1
ATOM 862 N N . VAL A 1 104 ? 18.601 -8.374 6.466 1.00 93.44 104 VAL A N 1
ATOM 863 C CA . VAL A 1 104 ? 18.936 -9.075 5.214 1.00 93.44 104 VAL A CA 1
ATOM 864 C C . VAL A 1 104 ? 18.959 -8.106 4.031 1.00 93.44 104 VAL A C 1
ATOM 866 O O . VAL A 1 104 ? 19.934 -8.086 3.285 1.00 93.44 104 VAL A O 1
ATOM 869 N N . CYS A 1 105 ? 17.928 -7.272 3.880 1.00 92.06 105 CYS A N 1
ATOM 870 C CA . CYS A 1 105 ? 17.847 -6.292 2.801 1.00 92.06 105 CYS A CA 1
ATOM 871 C C . CYS A 1 105 ? 18.940 -5.224 2.910 1.00 92.06 105 CYS A C 1
ATOM 873 O O . CYS A 1 105 ? 19.555 -4.905 1.899 1.00 92.06 105 CYS A O 1
ATOM 875 N N . GLY A 1 106 ? 19.218 -4.708 4.112 1.00 94.06 106 GLY A N 1
ATOM 876 C CA . GLY A 1 106 ? 20.268 -3.707 4.319 1.00 94.06 106 GLY A CA 1
ATOM 877 C C . GLY A 1 106 ? 21.671 -4.247 4.032 1.00 94.06 106 GLY A C 1
ATOM 878 O O . GLY A 1 106 ? 22.462 -3.574 3.378 1.00 94.06 106 GLY A O 1
ATOM 879 N N . LEU A 1 107 ? 21.973 -5.481 4.454 1.00 89.81 107 LEU A N 1
ATOM 880 C CA . LEU A 1 107 ? 23.267 -6.119 4.187 1.00 89.81 107 LEU A CA 1
ATOM 881 C C . LEU A 1 107 ? 23.429 -6.486 2.711 1.00 89.81 107 LEU A C 1
ATOM 883 O O . LEU A 1 107 ? 24.440 -6.148 2.101 1.00 89.81 107 LEU A O 1
ATOM 887 N N . PHE A 1 108 ? 22.444 -7.175 2.135 1.00 91.81 108 PHE A N 1
ATOM 888 C CA . PHE A 1 108 ? 22.508 -7.619 0.745 1.00 91.81 108 PHE A CA 1
ATOM 889 C C . PHE A 1 108 ? 22.503 -6.418 -0.205 1.00 91.81 108 PHE A C 1
ATOM 891 O O . PHE A 1 108 ? 23.422 -6.285 -1.007 1.00 91.81 108 PHE A O 1
ATOM 898 N N . GLY A 1 109 ? 21.532 -5.508 -0.060 1.00 91.12 109 GLY A N 1
ATOM 899 C CA . GLY A 1 109 ? 21.446 -4.273 -0.846 1.00 91.12 109 GLY A CA 1
ATOM 900 C C . GLY A 1 109 ? 22.718 -3.438 -0.729 1.00 91.12 109 GLY A C 1
ATOM 901 O O . GLY A 1 109 ? 23.350 -3.152 -1.743 1.00 91.12 109 GLY A O 1
ATOM 902 N N . GLY A 1 110 ? 23.183 -3.201 0.503 1.00 92.19 110 GLY A N 1
ATOM 903 C CA . GLY A 1 110 ? 24.403 -2.442 0.767 1.00 92.19 110 GLY A CA 1
ATOM 904 C C . GLY A 1 110 ? 25.646 -3.021 0.089 1.00 92.19 110 GLY A C 1
ATOM 905 O O . GLY A 1 110 ? 26.449 -2.264 -0.453 1.00 92.19 110 GLY A O 1
ATOM 906 N N . VAL A 1 111 ? 25.803 -4.351 0.051 1.00 92.06 111 VAL A N 1
ATOM 907 C CA . VAL A 1 111 ? 26.929 -4.999 -0.647 1.00 92.06 111 VAL A CA 1
ATOM 908 C C . VAL A 1 111 ? 26.872 -4.746 -2.152 1.00 92.06 111 VAL A C 1
ATOM 910 O O . VAL A 1 111 ? 27.884 -4.345 -2.727 1.00 92.06 111 VAL A O 1
ATOM 913 N N . PHE A 1 112 ? 25.720 -4.937 -2.802 1.00 91.69 112 PHE A N 1
ATOM 914 C CA . PHE A 1 112 ? 25.605 -4.691 -4.246 1.00 91.69 112 PHE A CA 1
ATOM 915 C C . PHE A 1 112 ? 25.781 -3.214 -4.590 1.00 91.69 112 PHE A C 1
ATOM 917 O O . PHE A 1 112 ? 26.530 -2.893 -5.516 1.00 91.69 112 PHE A O 1
ATOM 924 N N . THR A 1 113 ? 25.166 -2.318 -3.817 1.00 91.50 113 THR A N 1
ATOM 925 C CA . THR A 1 113 ? 25.319 -0.869 -3.980 1.00 91.50 113 THR A CA 1
ATOM 926 C C . THR A 1 113 ? 26.783 -0.459 -3.807 1.00 91.50 113 THR A C 1
ATOM 928 O O . THR A 1 113 ? 27.322 0.282 -4.630 1.00 91.50 113 THR A O 1
ATOM 931 N N . PHE A 1 114 ? 27.472 -0.989 -2.792 1.00 91.81 114 PHE A N 1
ATOM 932 C CA . PHE A 1 114 ? 28.892 -0.727 -2.566 1.00 91.81 114 PHE A CA 1
ATOM 933 C C . PHE A 1 114 ? 29.764 -1.228 -3.719 1.00 91.81 114 PHE A C 1
ATOM 935 O O . PHE A 1 114 ? 30.599 -0.474 -4.213 1.00 91.81 114 PHE A O 1
ATOM 942 N N . VAL A 1 115 ? 29.572 -2.472 -4.169 1.00 92.00 115 VAL A N 1
ATOM 943 C CA . VAL A 1 115 ? 30.320 -3.052 -5.297 1.00 92.00 115 VAL A CA 1
ATOM 944 C C . VAL A 1 115 ? 30.134 -2.201 -6.552 1.00 92.00 115 VAL A C 1
ATOM 946 O O . VAL A 1 115 ? 31.115 -1.861 -7.211 1.00 92.00 115 VAL A O 1
ATOM 949 N N . TYR A 1 116 ? 28.903 -1.781 -6.842 1.00 89.25 116 TYR A N 1
ATOM 950 C CA . TYR A 1 116 ? 28.607 -0.912 -7.977 1.00 89.25 116 TYR A CA 1
ATOM 951 C C . TYR A 1 116 ? 29.341 0.434 -7.885 1.00 89.25 116 TYR A C 1
ATOM 953 O O . TYR A 1 116 ? 30.062 0.813 -8.810 1.00 89.25 116 TYR A O 1
ATOM 961 N N . ILE A 1 117 ? 29.224 1.138 -6.752 1.00 90.62 117 ILE A N 1
ATOM 962 C CA . ILE A 1 117 ? 29.887 2.436 -6.545 1.00 90.62 117 ILE A CA 1
ATOM 963 C C . ILE A 1 117 ? 31.415 2.279 -6.575 1.00 90.62 117 ILE A C 1
ATOM 965 O O . ILE A 1 117 ? 32.115 3.133 -7.124 1.00 90.62 117 ILE A O 1
ATOM 969 N N . LYS A 1 118 ? 31.944 1.172 -6.040 1.00 89.94 118 LYS A N 1
ATOM 970 C CA . LYS A 1 118 ? 33.372 0.839 -6.074 1.00 89.94 118 LYS A CA 1
ATOM 971 C C . LYS A 1 118 ? 33.892 0.670 -7.500 1.00 89.94 118 LYS A C 1
ATOM 973 O O . LYS A 1 118 ? 35.019 1.064 -7.776 1.00 89.94 118 LYS A O 1
ATOM 978 N N . HIS A 1 119 ? 33.112 0.076 -8.396 1.00 89.25 119 HIS A N 1
ATOM 979 C CA . HIS A 1 119 ? 33.537 -0.109 -9.781 1.00 89.25 119 HIS A CA 1
ATOM 980 C C . HIS A 1 119 ? 33.397 1.163 -10.621 1.00 89.25 119 HIS A C 1
ATOM 982 O O . HIS A 1 119 ? 34.262 1.423 -11.452 1.00 89.25 119 HIS A O 1
ATOM 988 N N . LEU A 1 120 ? 32.341 1.951 -10.406 1.00 86.19 120 LEU A N 1
ATOM 989 C CA . LEU A 1 120 ? 31.997 3.061 -11.301 1.00 86.19 120 LEU A CA 1
ATOM 990 C C . LEU A 1 120 ? 32.465 4.440 -10.830 1.00 86.19 120 LEU A C 1
ATOM 992 O O . LEU A 1 120 ? 32.822 5.261 -11.667 1.00 86.19 120 LEU A O 1
ATOM 996 N N . HIS A 1 121 ? 32.469 4.710 -9.521 1.00 88.44 121 HIS A N 1
ATOM 997 C CA . HIS A 1 121 ? 32.773 6.046 -8.981 1.00 88.44 121 HIS A CA 1
ATOM 998 C C . HIS A 1 121 ? 34.103 6.087 -8.228 1.00 88.44 121 HIS A C 1
ATOM 1000 O O . HIS A 1 121 ? 34.911 6.987 -8.437 1.00 88.44 121 HIS A O 1
ATOM 1006 N N . TRP A 1 122 ? 34.369 5.086 -7.384 1.00 87.75 122 TRP A N 1
ATOM 1007 C CA . TRP A 1 122 ? 35.547 5.057 -6.506 1.00 87.75 122 TRP A CA 1
ATOM 1008 C C . TRP A 1 122 ? 36.903 5.267 -7.207 1.00 87.75 122 TRP A C 1
ATOM 1010 O O . TRP A 1 122 ? 37.734 5.963 -6.628 1.00 87.75 122 TRP A O 1
ATOM 1020 N N . PRO A 1 123 ? 37.179 4.739 -8.421 1.00 90.19 123 PRO A N 1
ATOM 1021 C CA . PRO A 1 123 ? 38.485 4.921 -9.063 1.00 90.19 123 PRO A CA 1
ATOM 1022 C C . PRO A 1 123 ? 38.799 6.377 -9.434 1.00 90.19 123 PRO A C 1
ATOM 1024 O O . PRO A 1 123 ? 39.964 6.720 -9.618 1.00 90.19 123 PRO A O 1
ATOM 1027 N N . PHE A 1 124 ? 37.773 7.223 -9.544 1.00 86.69 124 PHE A N 1
ATOM 1028 C CA . PHE A 1 124 ? 37.880 8.596 -10.041 1.00 86.69 124 PHE A CA 1
ATOM 1029 C C . PHE A 1 124 ? 37.476 9.645 -8.994 1.00 86.69 124 PHE A C 1
ATOM 1031 O O . PHE A 1 124 ? 37.570 10.843 -9.258 1.00 86.69 124 PHE A O 1
ATOM 1038 N N . ALA A 1 125 ? 37.033 9.209 -7.811 1.00 87.50 125 ALA A N 1
ATOM 1039 C CA . ALA A 1 125 ? 36.433 10.065 -6.797 1.00 87.50 125 ALA A CA 1
ATOM 1040 C C . ALA A 1 125 ? 37.332 10.236 -5.561 1.00 87.50 125 ALA A C 1
ATOM 1042 O O . ALA A 1 125 ? 37.896 9.258 -5.062 1.00 87.50 125 ALA A O 1
ATOM 1043 N N . PRO A 1 126 ? 37.438 11.452 -4.996 1.00 90.19 126 PRO A N 1
ATOM 1044 C CA . PRO A 1 126 ? 38.057 11.634 -3.691 1.00 90.19 126 PRO A CA 1
ATOM 1045 C C . PRO A 1 126 ? 37.194 10.990 -2.597 1.00 90.19 126 PRO A C 1
ATOM 1047 O O . PRO A 1 126 ? 35.968 10.964 -2.683 1.00 90.19 126 PRO A O 1
ATOM 1050 N N . TRP A 1 127 ? 37.821 10.551 -1.502 1.00 87.62 127 TRP A N 1
ATOM 1051 C CA . TRP A 1 127 ? 37.110 9.963 -0.354 1.00 87.62 127 TRP A CA 1
ATOM 1052 C C . TRP A 1 127 ? 36.026 10.890 0.232 1.00 87.62 127 TRP A C 1
ATOM 1054 O O . TRP A 1 127 ? 35.062 10.424 0.835 1.00 87.62 127 TRP A O 1
ATOM 1064 N N . THR A 1 128 ? 36.157 12.205 0.032 1.00 89.12 128 THR A N 1
ATOM 1065 C CA . THR A 1 128 ? 35.197 13.214 0.491 1.00 89.12 128 THR A CA 1
ATOM 1066 C C . THR A 1 128 ? 33.841 13.118 -0.210 1.00 89.12 128 THR A C 1
ATOM 1068 O O . THR A 1 128 ? 32.836 13.506 0.383 1.00 89.12 128 THR A O 1
ATOM 1071 N N . ASP A 1 129 ? 33.768 12.535 -1.412 1.00 89.44 129 ASP A N 1
ATOM 1072 C CA . ASP A 1 129 ? 32.500 12.294 -2.116 1.00 89.44 129 ASP A CA 1
ATOM 1073 C C . ASP A 1 129 ? 31.589 11.309 -1.382 1.00 89.44 129 ASP A C 1
ATOM 1075 O O . ASP A 1 129 ? 30.386 11.294 -1.629 1.00 89.44 129 ASP A O 1
ATOM 1079 N N . PHE A 1 130 ? 32.142 10.517 -0.464 1.00 90.25 130 PHE A N 1
ATOM 1080 C CA . PHE A 1 130 ? 31.410 9.550 0.349 1.00 90.25 130 PHE A CA 1
ATOM 1081 C C . PHE A 1 130 ? 30.953 10.129 1.692 1.00 90.25 130 PHE A C 1
ATOM 1083 O O . PHE A 1 130 ? 30.259 9.450 2.442 1.00 90.25 130 PHE A O 1
ATOM 1090 N N . PHE A 1 131 ? 31.307 11.376 2.013 1.00 93.31 131 PHE A N 1
ATOM 1091 C CA . PHE A 1 131 ? 30.792 12.048 3.199 1.00 93.31 131 PHE A CA 1
ATOM 1092 C C . PHE A 1 131 ? 29.394 12.604 2.910 1.00 93.31 131 PHE A C 1
ATOM 1094 O O . PHE A 1 131 ? 29.263 13.650 2.275 1.00 93.31 131 PHE A O 1
ATOM 1101 N N . LEU A 1 132 ? 28.351 11.915 3.394 1.00 92.62 132 LEU A N 1
ATOM 1102 C CA . LEU A 1 132 ? 26.950 12.139 3.006 1.00 92.62 132 LEU A CA 1
ATOM 1103 C C . LEU A 1 132 ? 26.503 13.617 2.926 1.00 92.62 132 LEU A C 1
ATOM 1105 O O . LEU A 1 132 ? 25.902 13.982 1.913 1.00 92.62 132 LEU A O 1
ATOM 1109 N N . PRO A 1 133 ? 26.791 14.504 3.905 1.00 93.88 133 PRO A N 1
ATOM 1110 C CA . PRO A 1 133 ? 26.413 15.917 3.794 1.00 93.88 133 PRO A CA 1
ATOM 1111 C C . PRO A 1 133 ? 27.062 16.622 2.597 1.00 93.88 133 PRO A C 1
ATOM 1113 O O . PRO A 1 133 ? 26.409 17.399 1.898 1.00 93.88 133 PRO A O 1
ATOM 1116 N N . LEU A 1 134 ? 28.336 16.324 2.332 1.00 92.56 134 LEU A N 1
ATOM 1117 C CA . LEU A 1 134 ? 29.059 16.882 1.197 1.00 92.56 134 LEU A CA 1
ATOM 1118 C C . LEU A 1 134 ? 28.577 16.265 -0.115 1.00 92.56 134 LEU A C 1
ATOM 1120 O O . LEU A 1 134 ? 28.432 16.999 -1.089 1.00 92.56 134 LEU A O 1
ATOM 1124 N N . THR A 1 135 ? 28.258 14.967 -0.139 1.00 93.62 135 THR A N 1
ATOM 1125 C CA . THR A 1 135 ? 27.626 14.314 -1.293 1.00 93.62 135 THR A CA 1
ATOM 1126 C C . THR A 1 135 ? 26.327 15.018 -1.668 1.00 93.62 135 THR A C 1
ATOM 1128 O O . THR A 1 135 ? 26.143 15.384 -2.826 1.00 93.62 135 THR A O 1
ATOM 1131 N N . ILE A 1 136 ? 25.440 15.256 -0.696 1.00 93.12 136 ILE A N 1
ATOM 1132 C CA . ILE A 1 136 ? 24.144 15.914 -0.916 1.00 93.12 136 ILE A CA 1
ATOM 1133 C C . ILE A 1 136 ? 24.352 17.327 -1.466 1.00 93.12 136 ILE A C 1
ATOM 1135 O O . ILE A 1 136 ? 23.777 17.667 -2.499 1.00 93.12 136 ILE A O 1
ATOM 1139 N N . TYR A 1 137 ? 25.217 18.126 -0.834 1.00 93.62 137 TYR A N 1
ATOM 1140 C CA . TYR A 1 137 ? 25.545 19.473 -1.309 1.00 93.62 137 TYR A CA 1
ATOM 1141 C C . TYR A 1 137 ? 26.119 19.458 -2.735 1.00 93.62 137 TYR A C 1
ATOM 1143 O O . TYR A 1 137 ? 25.675 20.209 -3.608 1.00 93.62 137 TYR A O 1
ATOM 1151 N N . ARG A 1 138 ? 27.078 18.562 -2.998 1.00 92.56 138 ARG A N 1
ATOM 1152 C CA . ARG A 1 138 ? 27.730 18.439 -4.304 1.00 92.56 138 ARG A CA 1
ATOM 1153 C C . ARG A 1 138 ? 26.791 17.961 -5.404 1.00 92.56 138 ARG A C 1
ATOM 1155 O O . ARG A 1 138 ? 26.986 18.331 -6.557 1.00 92.56 138 ARG A O 1
ATOM 1162 N N . THR A 1 139 ? 25.793 17.167 -5.039 1.00 93.00 139 THR A N 1
ATOM 1163 C CA . THR A 1 139 ? 24.796 16.621 -5.961 1.00 93.00 139 THR A CA 1
ATOM 1164 C C . THR A 1 139 ? 23.703 17.638 -6.279 1.00 93.00 139 THR A C 1
ATOM 1166 O O . THR A 1 139 ? 23.369 17.831 -7.442 1.00 93.00 139 THR A O 1
ATOM 1169 N N . LEU A 1 140 ? 23.139 18.293 -5.258 1.00 92.62 140 LEU A N 1
ATOM 1170 C CA . LEU A 1 140 ? 21.972 19.166 -5.422 1.00 92.62 140 LEU A CA 1
ATOM 1171 C C . LEU A 1 140 ? 22.329 20.602 -5.814 1.00 92.62 140 LEU A C 1
ATOM 1173 O O . LEU A 1 140 ? 21.521 21.255 -6.466 1.00 92.62 140 LEU A O 1
ATOM 1177 N N . TRP A 1 141 ? 23.496 21.101 -5.396 1.00 91.94 141 TRP A N 1
ATOM 1178 C CA . TRP A 1 141 ? 23.832 22.525 -5.514 1.00 91.94 141 TRP A CA 1
ATOM 1179 C C . TRP A 1 141 ? 25.074 22.799 -6.358 1.00 91.94 141 TRP A C 1
ATOM 1181 O O . TRP A 1 141 ? 25.082 23.728 -7.156 1.00 91.94 141 TRP A O 1
ATOM 1191 N N . HIS A 1 142 ? 26.130 22.000 -6.195 1.00 89.69 142 HIS A N 1
ATOM 1192 C CA . HIS A 1 142 ? 27.385 22.215 -6.926 1.00 89.69 142 HIS A CA 1
ATOM 1193 C C . HIS A 1 142 ? 27.400 21.548 -8.313 1.00 89.69 142 HIS A C 1
ATOM 1195 O O . HIS A 1 142 ? 28.097 22.006 -9.211 1.00 89.69 142 HIS A O 1
ATOM 1201 N N . GLY A 1 143 ? 26.673 20.438 -8.482 1.00 88.38 143 GLY A N 1
ATOM 1202 C CA . GLY A 1 143 ? 26.615 19.664 -9.726 1.00 88.38 143 GLY A CA 1
ATOM 1203 C C . GLY A 1 143 ? 27.862 18.825 -10.041 1.00 88.38 143 GLY A C 1
ATOM 1204 O O . GLY A 1 143 ? 27.932 18.234 -11.113 1.00 88.38 143 GLY A O 1
ATOM 1205 N N . SER A 1 144 ? 28.846 18.733 -9.135 1.00 89.62 144 SER A N 1
ATOM 1206 C CA . SER A 1 144 ? 30.070 17.945 -9.379 1.00 89.62 144 SER A CA 1
ATOM 1207 C C . SER A 1 144 ? 29.884 16.439 -9.218 1.00 89.62 144 SER A C 1
ATOM 1209 O O . SER A 1 144 ? 30.719 15.677 -9.690 1.00 89.62 144 SER A O 1
ATOM 1211 N N . ILE A 1 145 ? 28.828 16.007 -8.525 1.00 90.31 145 ILE A N 1
ATOM 1212 C CA . ILE A 1 145 ? 28.443 14.596 -8.430 1.00 90.31 145 ILE A CA 1
ATOM 1213 C C . ILE A 1 145 ? 27.127 14.441 -9.195 1.00 90.31 145 ILE A C 1
ATOM 1215 O O . ILE A 1 145 ? 26.156 15.120 -8.852 1.00 90.31 145 ILE A O 1
ATOM 1219 N N . PRO A 1 146 ? 27.055 13.565 -10.213 1.00 89.75 146 PRO A N 1
ATOM 1220 C CA . PRO A 1 146 ? 25.805 13.303 -10.913 1.00 89.75 146 PRO A CA 1
ATOM 1221 C C . PRO A 1 146 ? 24.704 12.841 -9.952 1.00 89.75 146 PRO A C 1
ATOM 1223 O O . PRO A 1 146 ? 24.960 12.029 -9.061 1.00 89.75 146 PRO A O 1
ATOM 1226 N N . LEU A 1 147 ? 23.462 13.293 -10.177 1.00 87.69 147 LEU A N 1
ATOM 1227 C CA . LEU A 1 147 ? 22.308 12.994 -9.314 1.00 87.69 147 LEU A CA 1
ATOM 1228 C C . LEU A 1 147 ? 22.187 11.511 -8.953 1.00 87.69 147 LEU A C 1
ATOM 1230 O O . LEU A 1 147 ? 21.964 11.169 -7.797 1.00 87.69 147 LEU A O 1
ATOM 1234 N N . HIS A 1 148 ? 22.377 10.630 -9.930 1.00 84.62 148 HIS A N 1
ATOM 1235 C CA . HIS A 1 148 ? 22.269 9.193 -9.723 1.00 84.62 148 HIS A CA 1
ATOM 1236 C C . HIS A 1 148 ? 23.355 8.642 -8.783 1.00 84.62 148 HIS A C 1
ATOM 1238 O O . HIS A 1 148 ? 23.034 7.853 -7.901 1.00 84.62 148 HIS A O 1
ATOM 1244 N N . ILE A 1 149 ? 24.611 9.093 -8.900 1.00 88.25 149 ILE A N 1
ATOM 1245 C CA . ILE A 1 149 ? 25.693 8.693 -7.986 1.00 88.25 149 ILE A CA 1
ATOM 1246 C C . ILE A 1 149 ? 25.404 9.216 -6.581 1.00 88.25 149 ILE A C 1
ATOM 1248 O O . ILE A 1 149 ? 25.504 8.461 -5.616 1.00 88.25 149 ILE A O 1
ATOM 1252 N N . GLY A 1 150 ? 24.982 10.477 -6.464 1.00 91.88 150 GLY A N 1
ATOM 1253 C CA . GLY A 1 150 ? 24.601 11.061 -5.179 1.00 91.88 150 GLY A CA 1
ATOM 1254 C C . GLY A 1 150 ? 23.463 10.295 -4.503 1.00 91.88 150 GLY A C 1
ATOM 1255 O O . GLY A 1 150 ? 23.538 9.996 -3.310 1.00 91.88 150 GLY A O 1
ATOM 1256 N N . LEU A 1 151 ? 22.446 9.895 -5.274 1.00 89.94 151 LEU A N 1
ATOM 1257 C CA . LEU A 1 151 ? 21.364 9.035 -4.800 1.00 89.94 151 LEU A CA 1
ATOM 1258 C C . LEU A 1 151 ? 21.876 7.655 -4.383 1.00 89.94 151 LEU A C 1
ATOM 1260 O O . LEU A 1 151 ? 21.467 7.177 -3.332 1.00 89.94 151 LEU A O 1
ATOM 1264 N N . MET A 1 152 ? 22.765 7.014 -5.141 1.00 90.12 152 MET A N 1
ATOM 1265 C CA . MET A 1 152 ? 23.307 5.701 -4.769 1.00 90.12 152 MET A CA 1
ATOM 1266 C C . MET A 1 152 ? 24.160 5.752 -3.503 1.00 90.12 152 MET A C 1
ATOM 1268 O O . MET A 1 152 ? 24.029 4.881 -2.649 1.00 90.12 152 MET A O 1
ATOM 1272 N N . ILE A 1 153 ? 24.985 6.788 -3.334 1.00 92.88 153 ILE A N 1
ATOM 1273 C CA . ILE A 1 153 ? 25.748 7.003 -2.099 1.00 92.88 153 ILE A CA 1
ATOM 1274 C C . ILE A 1 153 ? 24.787 7.232 -0.927 1.00 92.88 153 ILE A C 1
ATOM 1276 O O . ILE A 1 153 ? 24.980 6.647 0.139 1.00 92.88 153 ILE A O 1
ATOM 1280 N N . TYR A 1 154 ? 23.727 8.023 -1.112 1.00 93.44 154 TYR A N 1
ATOM 1281 C CA . TYR A 1 154 ? 22.677 8.181 -0.104 1.00 93.44 154 TYR A CA 1
ATOM 1282 C C . TYR A 1 154 ? 22.013 6.841 0.248 1.00 93.44 154 TYR A C 1
ATOM 1284 O O . TYR A 1 154 ? 21.886 6.519 1.430 1.00 93.44 154 TYR A O 1
ATOM 1292 N N . HIS A 1 155 ? 21.644 6.034 -0.752 1.00 91.50 155 HIS A N 1
ATOM 1293 C CA . HIS A 1 155 ? 21.044 4.716 -0.537 1.00 91.50 155 HIS A CA 1
ATOM 1294 C C . HIS A 1 155 ? 21.993 3.793 0.223 1.00 91.50 155 HIS A C 1
ATOM 1296 O O . HIS A 1 155 ? 21.564 3.208 1.208 1.00 91.50 155 HIS A O 1
ATOM 1302 N N . LEU A 1 156 ? 23.281 3.751 -0.131 1.00 93.50 156 LEU A N 1
ATOM 1303 C CA . LEU A 1 156 ? 24.285 2.964 0.588 1.00 93.50 156 LEU A CA 1
ATOM 1304 C C . LEU A 1 156 ? 24.335 3.321 2.084 1.00 93.50 156 LEU A C 1
ATOM 1306 O O . LEU A 1 156 ? 24.378 2.436 2.938 1.00 93.50 156 LEU A O 1
ATOM 1310 N N . HIS A 1 157 ? 24.294 4.616 2.418 1.00 93.25 157 HIS A N 1
ATOM 1311 C CA . HIS A 1 157 ? 24.266 5.068 3.813 1.00 93.25 157 HIS A CA 1
ATOM 1312 C C . HIS A 1 157 ? 22.980 4.644 4.528 1.00 93.25 157 HIS A C 1
ATOM 1314 O O . HIS A 1 157 ? 23.035 4.205 5.679 1.00 93.25 157 HIS A O 1
ATOM 1320 N N . MET A 1 158 ? 21.829 4.759 3.862 1.00 92.88 158 MET A N 1
ATOM 1321 C CA . MET A 1 158 ? 20.547 4.335 4.425 1.00 92.88 158 MET A CA 1
ATOM 1322 C C . MET A 1 158 ? 20.491 2.816 4.616 1.00 92.88 158 MET A C 1
ATOM 1324 O O . MET A 1 158 ? 20.095 2.356 5.684 1.00 92.88 158 MET A O 1
ATOM 1328 N N . GLU A 1 159 ? 20.946 2.032 3.640 1.00 94.19 159 GLU A N 1
ATOM 1329 C CA . GLU A 1 159 ? 21.037 0.569 3.707 1.00 94.19 159 GLU A CA 1
ATOM 1330 C C . GLU A 1 159 ? 21.934 0.120 4.861 1.00 94.19 159 GLU A C 1
ATOM 1332 O O . GLU A 1 159 ? 21.543 -0.755 5.636 1.00 94.19 159 GLU A O 1
ATOM 1337 N N . PHE A 1 160 ? 23.087 0.770 5.044 1.00 92.81 160 PHE A N 1
ATOM 1338 C CA . PHE A 1 160 ? 23.967 0.499 6.176 1.00 92.81 160 PHE A CA 1
ATOM 1339 C C . PHE A 1 160 ? 23.313 0.864 7.516 1.00 92.81 160 PHE A C 1
ATOM 1341 O O . PHE A 1 160 ? 23.315 0.047 8.436 1.00 92.81 160 PHE A O 1
ATOM 1348 N N . LEU A 1 161 ? 22.711 2.053 7.633 1.00 92.62 161 LEU A N 1
ATOM 1349 C CA . LEU A 1 161 ? 22.046 2.502 8.861 1.00 92.62 161 LEU A CA 1
ATOM 1350 C C . LEU A 1 161 ? 20.898 1.564 9.257 1.00 92.62 161 LEU A C 1
ATOM 1352 O O . LEU A 1 161 ? 20.856 1.071 10.386 1.00 92.62 161 LEU A O 1
ATOM 1356 N N . PHE A 1 162 ? 19.970 1.297 8.337 1.00 91.62 162 PHE A N 1
ATOM 1357 C CA . PHE A 1 162 ? 18.824 0.432 8.607 1.00 91.62 162 PHE A CA 1
ATOM 1358 C C . PHE A 1 162 ? 19.237 -1.033 8.757 1.00 91.62 162 PHE A C 1
ATOM 1360 O O . PHE A 1 162 ? 18.689 -1.717 9.620 1.00 91.62 162 PHE A O 1
ATOM 1367 N N . GLY A 1 163 ? 20.236 -1.505 8.008 1.00 94.00 163 GLY A N 1
ATOM 1368 C CA . GLY A 1 163 ? 20.813 -2.841 8.164 1.00 94.00 163 GLY A CA 1
ATOM 1369 C C . GLY A 1 163 ? 21.461 -3.043 9.535 1.00 94.00 163 GLY A C 1
ATOM 1370 O O . GLY A 1 163 ? 21.201 -4.050 10.199 1.00 94.00 163 GLY A O 1
ATOM 1371 N N . ALA A 1 164 ? 22.234 -2.065 10.015 1.00 93.94 164 ALA A N 1
ATOM 1372 C CA . ALA A 1 164 ? 22.848 -2.090 11.342 1.00 93.94 164 ALA A CA 1
ATOM 1373 C C . ALA A 1 164 ? 21.798 -2.037 12.463 1.00 93.94 164 ALA A C 1
ATOM 1375 O O . ALA A 1 164 ? 21.847 -2.846 13.393 1.00 93.94 164 ALA A O 1
ATOM 1376 N N . LEU A 1 165 ? 20.803 -1.147 12.356 1.00 92.88 165 LEU A N 1
ATOM 1377 C CA . LEU A 1 165 ? 19.680 -1.090 13.300 1.00 92.88 165 LEU A CA 1
ATOM 1378 C C . LEU A 1 165 ? 18.885 -2.402 13.304 1.00 92.88 165 LEU A C 1
ATOM 1380 O O . LEU A 1 165 ? 18.603 -2.943 14.372 1.00 92.88 165 LEU A O 1
ATOM 1384 N N . GLY A 1 166 ? 18.565 -2.946 12.127 1.00 94.06 166 GLY A N 1
ATOM 1385 C CA . GLY A 1 166 ? 17.886 -4.232 11.973 1.00 94.06 166 GLY A CA 1
ATOM 1386 C C . GLY A 1 166 ? 18.662 -5.369 12.636 1.00 94.06 166 GLY A C 1
ATOM 1387 O O . GLY A 1 166 ? 18.082 -6.134 13.402 1.00 94.06 166 GLY A O 1
ATOM 1388 N N . THR A 1 167 ? 19.983 -5.412 12.439 1.00 94.88 167 THR A N 1
ATOM 1389 C CA . THR A 1 167 ? 20.886 -6.387 13.073 1.00 94.88 167 THR A CA 1
ATOM 1390 C C . THR A 1 167 ? 20.843 -6.273 14.595 1.00 94.88 167 THR A C 1
ATOM 1392 O O . THR A 1 167 ? 20.640 -7.268 15.292 1.00 94.88 167 THR A O 1
ATOM 1395 N N . PHE A 1 168 ? 20.978 -5.054 15.124 1.00 95.00 168 PHE A N 1
ATOM 1396 C CA . PHE A 1 168 ? 20.930 -4.796 16.561 1.00 95.00 168 PHE A CA 1
ATOM 1397 C C . PHE A 1 168 ? 19.593 -5.233 17.174 1.00 95.00 168 PHE A C 1
ATOM 1399 O O . PHE A 1 168 ? 19.574 -5.965 18.168 1.00 95.00 168 PHE A O 1
ATOM 1406 N N . TYR A 1 169 ? 18.464 -4.834 16.581 1.00 94.56 169 TYR A N 1
ATOM 1407 C CA . TYR A 1 169 ? 17.136 -5.193 17.085 1.00 94.56 169 TYR A CA 1
ATOM 1408 C C . TYR A 1 169 ? 16.844 -6.686 16.954 1.00 94.56 169 TYR A C 1
ATOM 1410 O O . TYR A 1 169 ? 16.283 -7.276 17.875 1.00 94.56 169 TYR A O 1
ATOM 1418 N N . PHE A 1 170 ? 17.246 -7.316 15.851 1.00 95.81 170 PHE A N 1
ATOM 1419 C CA . PHE A 1 170 ? 17.054 -8.747 15.652 1.00 95.81 170 PHE A CA 1
ATOM 1420 C C . PHE A 1 170 ? 17.843 -9.561 16.682 1.00 95.81 170 PHE A C 1
ATOM 1422 O O . PHE A 1 170 ? 17.252 -10.353 17.418 1.00 95.81 170 PHE A O 1
ATOM 1429 N N . ILE A 1 171 ? 19.153 -9.321 16.802 1.00 95.94 171 ILE A N 1
ATOM 1430 C CA . ILE A 1 171 ? 20.013 -10.052 17.744 1.00 95.94 171 ILE A CA 1
ATOM 1431 C C . ILE A 1 171 ? 19.549 -9.813 19.182 1.00 95.94 171 ILE A C 1
ATOM 1433 O O . ILE A 1 171 ? 19.378 -10.770 19.938 1.00 95.94 171 ILE A O 1
ATOM 1437 N N . SER A 1 172 ? 19.293 -8.558 19.564 1.00 94.88 172 SER A N 1
ATOM 1438 C CA . SER A 1 172 ? 18.834 -8.243 20.921 1.00 94.88 172 SER A CA 1
ATOM 1439 C C . SER A 1 172 ? 17.510 -8.931 21.253 1.00 94.88 172 SER A C 1
ATOM 1441 O O . SER A 1 172 ? 17.412 -9.561 22.303 1.00 94.88 172 SER A O 1
ATOM 1443 N N . GLN A 1 173 ? 16.513 -8.904 20.365 1.00 95.31 173 GLN A N 1
ATOM 1444 C CA . GLN A 1 173 ? 15.237 -9.580 20.613 1.00 95.31 173 GLN A CA 1
ATOM 1445 C C . GLN A 1 173 ? 15.394 -11.098 20.695 1.00 95.31 173 GLN A C 1
ATOM 1447 O O . GLN A 1 173 ? 14.820 -11.703 21.596 1.00 95.31 173 GLN A O 1
ATOM 1452 N N . MET A 1 174 ? 16.201 -11.723 19.834 1.00 95.25 174 MET A N 1
ATOM 1453 C CA . MET A 1 174 ? 16.468 -13.165 19.925 1.00 95.25 174 MET A CA 1
ATOM 1454 C C . MET A 1 174 ? 17.112 -13.536 21.271 1.00 95.25 174 MET A C 1
ATOM 1456 O O . MET A 1 174 ? 16.698 -14.504 21.909 1.00 95.25 174 MET A O 1
ATOM 1460 N N . LEU A 1 175 ? 18.056 -12.726 21.765 1.00 95.75 175 LEU A N 1
ATOM 1461 C CA . LEU A 1 175 ? 18.688 -12.921 23.076 1.00 95.75 175 LEU A CA 1
ATOM 1462 C C . LEU A 1 175 ? 17.740 -12.671 24.259 1.00 95.75 175 LEU A C 1
ATOM 1464 O O . LEU A 1 175 ? 17.838 -13.346 25.281 1.00 95.75 175 LEU A O 1
ATOM 1468 N N . ILE A 1 176 ? 16.831 -11.704 24.154 1.00 94.50 176 ILE A N 1
ATOM 1469 C CA . ILE A 1 176 ? 15.841 -11.407 25.201 1.00 94.50 176 ILE A CA 1
ATOM 1470 C C . ILE A 1 176 ? 14.786 -12.517 25.261 1.00 94.50 176 ILE A C 1
ATOM 1472 O O . ILE A 1 176 ? 14.450 -13.008 26.344 1.00 94.50 176 ILE A O 1
ATOM 1476 N N . ILE A 1 177 ? 14.308 -12.955 24.094 1.00 93.62 177 ILE A N 1
ATOM 1477 C CA . ILE A 1 177 ? 13.349 -14.052 23.9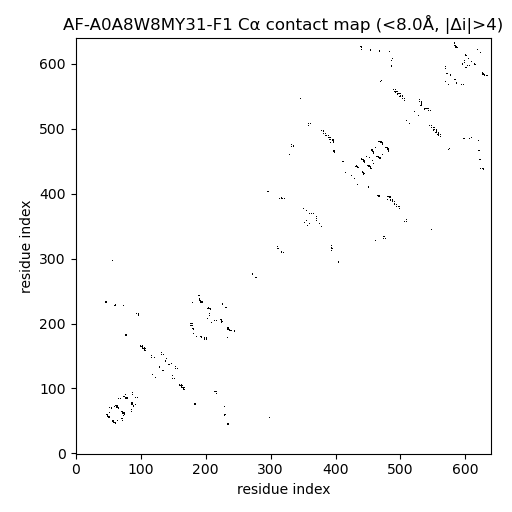70 1.00 93.62 177 ILE A CA 1
ATOM 147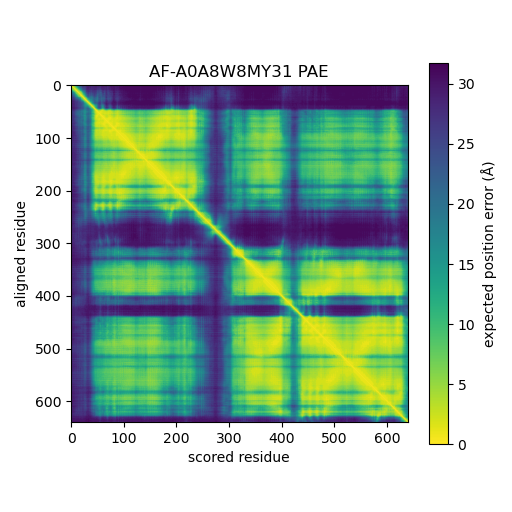8 C C . ILE A 1 177 ? 13.972 -15.341 24.490 1.00 93.62 177 ILE A C 1
ATOM 1480 O O . ILE A 1 177 ? 13.311 -16.033 25.251 1.00 93.62 177 ILE A O 1
ATOM 1484 N N . SER A 1 178 ? 15.237 -15.649 24.186 1.00 93.94 178 SER A N 1
ATOM 1485 C CA . SER A 1 178 ? 15.879 -16.876 24.685 1.00 93.94 178 SER A CA 1
ATOM 1486 C C . SER A 1 178 ? 15.913 -16.964 26.219 1.00 93.94 178 SER A C 1
ATOM 1488 O O . SER A 1 178 ? 15.855 -18.068 26.761 1.00 93.94 178 SER A O 1
ATOM 1490 N N . GLN A 1 179 ? 15.901 -15.822 26.916 1.00 92.50 179 GLN A N 1
ATOM 1491 C CA . GLN A 1 179 ? 15.814 -15.714 28.380 1.00 92.50 179 GLN A CA 1
ATOM 1492 C C . GLN A 1 179 ? 14.371 -15.721 28.926 1.00 92.50 179 GLN A C 1
ATOM 1494 O O . GLN A 1 179 ? 14.174 -15.696 30.142 1.00 92.50 179 GLN A O 1
ATOM 1499 N N . GLY A 1 180 ? 13.355 -15.714 28.059 1.00 90.12 180 GLY A N 1
ATOM 1500 C CA . GLY A 1 180 ? 11.936 -15.647 28.426 1.00 90.12 180 GLY A CA 1
ATOM 1501 C C . GLY A 1 180 ? 11.480 -14.282 28.960 1.00 90.12 180 GLY A C 1
ATOM 1502 O O . GLY A 1 180 ? 10.408 -14.186 29.565 1.00 90.12 180 GLY A O 1
ATOM 1503 N N . LYS A 1 181 ? 12.271 -13.225 28.745 1.00 90.44 181 LYS A N 1
ATOM 1504 C CA . LYS A 1 181 ? 12.032 -11.869 29.265 1.00 90.44 181 LYS A CA 1
ATOM 1505 C C . LYS A 1 181 ? 11.480 -10.930 28.190 1.00 90.44 181 LYS A C 1
ATOM 1507 O O . LYS A 1 181 ? 11.425 -11.285 27.015 1.00 90.44 181 LYS A O 1
ATOM 1512 N N . THR A 1 182 ? 11.072 -9.734 28.597 1.00 91.38 182 THR A N 1
ATOM 1513 C CA . THR A 1 182 ? 10.851 -8.586 27.707 1.00 91.38 182 THR A CA 1
ATOM 1514 C C . THR A 1 182 ? 11.906 -7.503 27.932 1.00 91.38 182 THR A C 1
ATOM 1516 O O . THR A 1 182 ? 12.554 -7.443 28.984 1.00 91.38 182 THR A O 1
ATOM 1519 N N . LEU A 1 183 ? 12.071 -6.603 26.963 1.00 90.25 183 LEU A N 1
ATOM 1520 C CA . LEU A 1 183 ? 12.940 -5.434 27.105 1.00 90.25 183 LEU A CA 1
ATOM 1521 C C . LEU A 1 183 ? 12.483 -4.528 28.260 1.00 90.25 183 LEU A C 1
ATOM 1523 O O . LEU A 1 183 ? 13.315 -3.986 28.992 1.00 90.25 183 LEU A O 1
ATOM 1527 N N . TYR A 1 184 ? 11.172 -4.392 28.475 1.00 88.06 184 TYR A N 1
ATOM 1528 C CA . TYR A 1 184 ? 10.627 -3.657 29.616 1.00 88.06 184 TYR A CA 1
ATOM 1529 C C . TYR A 1 184 ? 11.080 -4.272 30.944 1.00 88.06 184 TYR A C 1
ATOM 1531 O O . TYR A 1 184 ? 11.553 -3.559 31.825 1.00 88.06 184 TYR A O 1
ATOM 1539 N N . GLU A 1 185 ? 10.983 -5.595 31.076 1.00 87.38 185 GLU A N 1
ATOM 1540 C CA . GLU A 1 185 ? 11.379 -6.311 32.292 1.00 87.38 185 GLU A CA 1
ATOM 1541 C C . GLU A 1 185 ? 12.871 -6.152 32.586 1.00 87.38 185 GLU A C 1
ATOM 1543 O O . GLU A 1 185 ? 13.250 -5.925 33.733 1.00 87.38 185 GLU A O 1
ATOM 1548 N N . LEU A 1 186 ? 13.716 -6.195 31.553 1.00 86.12 186 LEU A N 1
ATOM 1549 C CA . LEU A 1 186 ? 15.154 -5.964 31.692 1.00 86.12 186 LEU A CA 1
ATOM 1550 C C . LEU A 1 186 ? 15.475 -4.520 32.094 1.00 86.12 186 LEU A C 1
ATOM 1552 O O . LEU A 1 186 ? 16.209 -4.296 33.051 1.00 86.12 1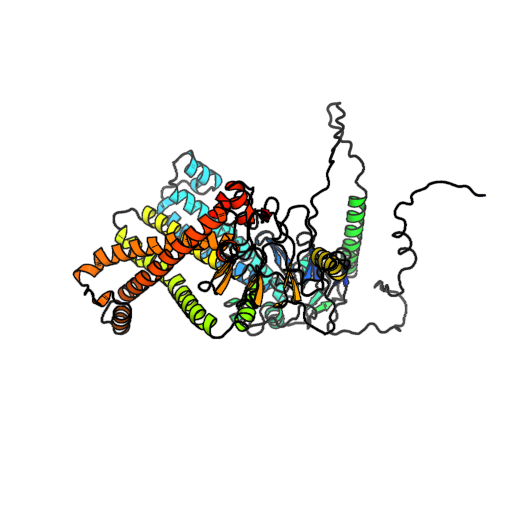86 LEU A O 1
ATOM 1556 N N . THR A 1 187 ? 14.904 -3.536 31.398 1.00 82.56 187 THR A N 1
ATOM 1557 C CA . THR A 1 187 ? 15.192 -2.106 31.631 1.00 82.56 187 THR A CA 1
ATOM 1558 C C . THR A 1 187 ? 14.622 -1.580 32.946 1.00 82.56 187 THR A C 1
ATOM 1560 O O . THR A 1 187 ? 15.177 -0.658 33.551 1.00 82.56 187 THR A O 1
ATOM 1563 N N . LYS A 1 188 ? 13.503 -2.143 33.408 1.00 78.31 188 LYS A N 1
ATOM 1564 C CA . LYS A 1 188 ? 12.887 -1.805 34.697 1.00 78.31 188 LYS A CA 1
ATOM 1565 C C . LYS A 1 188 ? 13.313 -2.725 35.833 1.00 78.31 188 LYS A C 1
ATOM 1567 O O . LYS A 1 188 ? 12.849 -2.512 36.947 1.00 78.31 188 LYS A O 1
ATOM 1572 N N . GLU A 1 189 ? 14.223 -3.664 35.569 1.00 77.38 189 GLU A N 1
ATOM 1573 C CA . GLU A 1 189 ? 14.743 -4.622 36.549 1.00 77.38 189 GLU A CA 1
ATOM 1574 C C . GLU A 1 189 ? 13.622 -5.395 37.264 1.00 77.38 189 GLU A C 1
ATOM 1576 O O . GLU A 1 189 ? 13.687 -5.654 38.464 1.00 77.38 189 GLU A O 1
ATOM 1581 N N . VAL A 1 190 ? 12.572 -5.767 36.525 1.00 76.31 190 VAL A N 1
ATOM 1582 C CA . VAL A 1 190 ? 11.474 -6.563 37.080 1.00 76.31 190 VAL A CA 1
ATOM 1583 C C . VAL A 1 190 ? 12.030 -7.955 37.410 1.00 76.31 190 VAL A C 1
ATOM 1585 O O . VAL A 1 190 ? 12.615 -8.591 36.525 1.00 76.31 190 VAL A O 1
ATOM 1588 N N . PRO A 1 191 ? 11.880 -8.453 38.652 1.00 72.56 191 PRO A N 1
ATOM 1589 C CA . PRO A 1 191 ? 12.468 -9.718 39.082 1.00 72.56 191 PRO A CA 1
ATOM 1590 C C . PRO A 1 191 ? 11.664 -10.897 38.519 1.00 72.56 191 PRO A C 1
ATOM 1592 O O . PRO A 1 191 ? 10.920 -11.556 39.235 1.00 72.56 191 PRO A O 1
ATOM 1595 N N . VAL A 1 192 ? 11.780 -11.143 37.215 1.00 77.31 192 VAL A N 1
ATOM 1596 C CA . VAL A 1 192 ? 11.139 -12.257 36.507 1.00 77.31 192 VAL A CA 1
ATOM 1597 C C . VAL A 1 192 ? 12.203 -13.269 36.096 1.00 77.31 192 VAL A C 1
ATOM 1599 O O . VAL A 1 192 ? 13.230 -12.907 35.509 1.00 77.31 192 VAL A O 1
ATOM 1602 N N . LYS A 1 193 ? 11.944 -14.549 36.364 1.00 80.50 193 LYS A N 1
ATOM 1603 C CA . LYS A 1 193 ? 12.773 -15.677 35.942 1.00 80.50 193 LYS A CA 1
ATOM 1604 C C . LYS A 1 193 ? 11.943 -16.650 35.114 1.00 80.50 193 LYS A C 1
ATOM 1606 O O . LYS A 1 193 ? 10.859 -17.063 35.517 1.00 80.50 193 LYS A O 1
ATOM 1611 N N . SER A 1 194 ? 12.482 -17.032 33.962 1.00 83.50 194 SER A N 1
ATOM 1612 C CA . SER A 1 194 ? 11.926 -18.107 33.145 1.00 83.50 194 SER A CA 1
ATOM 1613 C C . SER A 1 194 ? 12.592 -19.430 33.524 1.00 83.50 194 SER A C 1
ATOM 1615 O O . SER A 1 194 ? 13.819 -19.513 33.573 1.00 83.50 194 SER A O 1
ATOM 1617 N N . SER A 1 195 ? 11.793 -20.457 33.810 1.00 83.62 195 SER A N 1
ATOM 1618 C CA . SER A 1 195 ? 12.234 -21.854 33.935 1.00 83.62 195 SER A CA 1
ATOM 1619 C C . SER A 1 195 ? 12.108 -22.624 32.618 1.00 83.62 195 SER A C 1
ATOM 1621 O O . SER A 1 195 ? 12.408 -23.814 32.568 1.00 83.62 195 SER A O 1
ATOM 1623 N N . ASN A 1 196 ? 11.627 -21.973 31.560 1.00 85.81 196 ASN A N 1
ATOM 1624 C CA . ASN A 1 196 ? 11.454 -22.584 30.251 1.00 85.81 196 ASN A CA 1
ATOM 1625 C C . ASN A 1 196 ? 12.798 -22.826 29.559 1.00 85.81 196 ASN A C 1
ATOM 1627 O O . ASN A 1 196 ? 13.735 -22.034 29.677 1.00 85.81 196 ASN A O 1
ATOM 1631 N N . SER A 1 197 ? 12.858 -23.890 28.756 1.00 90.88 197 SER A N 1
ATOM 1632 C CA . SER A 1 197 ? 13.952 -24.075 27.803 1.00 90.88 197 SER A CA 1
ATOM 1633 C C . SER A 1 197 ? 13.955 -22.954 26.758 1.00 90.88 197 SER A C 1
ATOM 1635 O O . SER A 1 197 ? 12.916 -22.362 26.456 1.00 90.88 197 SER A O 1
ATOM 1637 N N . VAL A 1 198 ? 15.115 -22.705 26.142 1.00 91.31 198 VAL A N 1
ATOM 1638 C CA . VAL A 1 198 ? 15.259 -21.717 25.057 1.00 91.31 198 VAL A CA 1
ATOM 1639 C C . VAL A 1 198 ? 14.238 -21.963 23.938 1.00 91.31 198 VAL A C 1
ATOM 1641 O O . VAL A 1 198 ? 13.596 -21.027 23.468 1.00 91.31 198 VAL A O 1
ATOM 1644 N N . ASN A 1 199 ? 14.022 -23.227 23.560 1.00 90.75 199 ASN A N 1
ATOM 1645 C CA . ASN A 1 199 ? 13.030 -23.588 22.547 1.00 90.75 199 ASN A CA 1
ATOM 1646 C C . ASN A 1 199 ? 11.597 -23.244 22.984 1.00 90.75 199 ASN A C 1
ATOM 1648 O O . ASN A 1 199 ? 10.839 -22.678 22.201 1.00 90.75 199 ASN A O 1
ATOM 1652 N N . SER A 1 200 ? 11.234 -23.532 24.239 1.00 88.44 200 SER A N 1
ATOM 1653 C CA . SER A 1 200 ? 9.915 -23.178 24.782 1.00 88.44 200 SER A CA 1
ATOM 1654 C C . SER A 1 200 ? 9.697 -21.658 24.780 1.00 88.44 200 SER A C 1
ATOM 1656 O O . SER A 1 200 ? 8.634 -21.179 24.380 1.00 88.44 200 SER A O 1
ATOM 1658 N N . ASN A 1 201 ? 10.735 -20.877 25.095 1.00 90.56 201 ASN A N 1
ATOM 1659 C CA . ASN A 1 201 ? 10.653 -19.421 25.014 1.00 90.56 201 ASN A CA 1
ATOM 1660 C C . ASN A 1 201 ? 10.411 -18.918 23.577 1.00 90.56 201 ASN A C 1
ATOM 1662 O O . ASN A 1 201 ? 9.595 -18.017 23.383 1.00 90.56 201 ASN A O 1
ATOM 1666 N N . TYR A 1 202 ? 11.044 -19.501 22.554 1.00 90.88 202 TYR A N 1
ATOM 1667 C CA . TYR A 1 202 ? 10.747 -19.137 21.161 1.00 90.88 202 TYR A CA 1
ATOM 1668 C C . TYR A 1 202 ? 9.327 -19.530 20.742 1.00 90.88 202 TYR A C 1
ATOM 1670 O O . TYR A 1 202 ? 8.626 -18.727 20.120 1.00 90.88 202 TYR A O 1
ATOM 1678 N N . VAL A 1 203 ? 8.865 -20.718 21.139 1.00 87.81 203 VAL A N 1
ATOM 1679 C CA . VAL A 1 203 ? 7.488 -21.179 20.891 1.00 87.81 203 VAL A CA 1
ATOM 1680 C C . VAL A 1 203 ? 6.455 -20.234 21.522 1.00 87.81 203 VAL A C 1
ATOM 1682 O O . VAL A 1 203 ? 5.421 -19.979 20.908 1.00 87.81 203 VAL A O 1
ATOM 1685 N N . SER A 1 204 ? 6.754 -19.624 22.675 1.00 85.31 204 SER A N 1
ATOM 1686 C CA . SER A 1 204 ? 5.887 -18.617 23.317 1.00 85.31 204 SER A CA 1
ATOM 1687 C C . SER A 1 204 ? 5.618 -17.385 22.430 1.00 85.31 204 SER A C 1
ATOM 1689 O O . SER A 1 204 ? 4.542 -16.789 22.458 1.00 85.31 204 SER A O 1
ATOM 1691 N N . VAL A 1 205 ? 6.586 -16.998 21.588 1.00 87.62 205 VAL A N 1
ATOM 1692 C CA . VAL A 1 205 ? 6.483 -15.812 20.718 1.00 87.62 205 VAL A CA 1
ATOM 1693 C C . VAL A 1 205 ? 5.957 -16.177 19.334 1.00 87.62 205 VAL A C 1
ATOM 1695 O O . VAL A 1 205 ? 5.047 -15.517 18.821 1.00 87.62 205 VAL A O 1
ATOM 1698 N N . PHE A 1 206 ? 6.532 -17.213 18.728 1.00 87.44 206 PHE A N 1
ATOM 1699 C CA . PHE A 1 206 ? 6.315 -17.571 17.327 1.00 87.44 206 PHE A CA 1
ATOM 1700 C C . PHE A 1 206 ? 5.271 -18.676 17.129 1.00 87.44 206 PHE A C 1
ATOM 1702 O O . PHE A 1 206 ? 4.777 -18.825 16.015 1.00 87.44 206 PHE A O 1
ATOM 1709 N N . GLY A 1 207 ? 4.889 -19.414 18.173 1.00 83.88 207 GLY A N 1
ATOM 1710 C CA . GLY A 1 207 ? 3.983 -20.564 18.100 1.00 83.88 207 GLY A CA 1
ATOM 1711 C C . GLY A 1 207 ? 4.698 -21.893 17.825 1.00 83.88 207 GLY A C 1
ATOM 1712 O O . GLY A 1 207 ? 5.926 -21.959 17.733 1.00 83.88 207 GLY A O 1
ATOM 1713 N N . ASN A 1 208 ? 3.915 -22.968 17.698 1.00 80.31 208 ASN A N 1
ATOM 1714 C CA . ASN A 1 208 ? 4.422 -24.304 17.358 1.00 80.31 208 ASN A CA 1
ATOM 1715 C C . ASN A 1 208 ? 5.109 -24.289 15.984 1.00 80.31 208 ASN A C 1
ATOM 1717 O O . ASN A 1 208 ? 4.631 -23.607 15.085 1.00 80.31 208 ASN A O 1
ATOM 1721 N N . PHE A 1 209 ? 6.195 -25.053 15.810 1.00 83.88 209 PHE A N 1
ATOM 1722 C CA . PHE A 1 209 ? 7.044 -25.009 14.604 1.00 83.88 209 PHE A CA 1
ATOM 1723 C C . PHE A 1 209 ? 7.646 -23.618 14.343 1.00 83.88 209 PHE A C 1
ATOM 1725 O O . PHE A 1 209 ? 7.630 -23.108 13.222 1.00 83.88 209 PHE A O 1
ATOM 1732 N N . TRP A 1 210 ? 8.194 -22.999 15.394 1.00 84.81 210 TRP A N 1
ATOM 1733 C CA . TRP A 1 210 ? 8.620 -21.597 15.385 1.00 84.81 210 TRP A CA 1
ATOM 1734 C C . TRP A 1 210 ? 9.541 -21.208 14.215 1.00 84.81 210 TRP A C 1
ATOM 1736 O O . TRP A 1 210 ? 9.427 -20.090 13.722 1.00 84.81 210 TRP A O 1
ATOM 1746 N N . GLY A 1 211 ? 10.402 -22.112 13.728 1.00 84.62 211 GLY A N 1
ATOM 1747 C CA . GLY A 1 211 ? 11.282 -21.850 12.582 1.00 84.62 211 GLY A CA 1
ATOM 1748 C C . GLY A 1 211 ? 10.525 -21.591 11.273 1.00 84.62 211 GLY A C 1
ATOM 1749 O O . GLY A 1 211 ? 10.860 -20.663 10.542 1.00 84.62 211 GLY A O 1
ATOM 1750 N N . LEU A 1 212 ? 9.452 -22.342 11.002 1.00 81.12 212 LEU A N 1
ATOM 1751 C CA . LEU A 1 212 ? 8.581 -22.082 9.850 1.00 81.12 212 LEU A CA 1
ATOM 1752 C C . LEU A 1 212 ? 7.779 -20.792 10.048 1.00 81.12 212 LEU A C 1
ATOM 1754 O O . LEU A 1 212 ? 7.646 -20.004 9.114 1.00 81.12 212 LEU A O 1
ATOM 1758 N N . ASN A 1 213 ? 7.311 -20.532 11.271 1.00 78.31 213 ASN A N 1
ATOM 1759 C CA . ASN A 1 213 ? 6.534 -19.326 11.590 1.00 78.31 213 ASN A CA 1
ATOM 1760 C C . ASN A 1 213 ? 7.368 -18.046 11.542 1.00 78.31 213 ASN A C 1
ATOM 1762 O O . ASN A 1 213 ? 6.823 -16.958 11.362 1.00 78.31 213 ASN A O 1
ATOM 1766 N N . PHE A 1 214 ? 8.679 -18.167 11.721 1.00 84.12 214 PHE A N 1
ATOM 1767 C CA . PHE A 1 214 ? 9.616 -17.073 11.538 1.00 84.12 214 PHE A CA 1
ATOM 1768 C C . PHE A 1 214 ? 9.715 -16.667 10.061 1.00 84.12 214 PHE A C 1
ATOM 1770 O O . PHE A 1 214 ? 9.671 -15.481 9.746 1.00 84.12 214 PHE A O 1
ATOM 1777 N N . ILE A 1 215 ? 9.779 -17.643 9.151 1.00 78.56 215 ILE A N 1
ATOM 1778 C CA . ILE A 1 215 ? 9.834 -17.390 7.702 1.00 78.56 215 ILE A CA 1
ATOM 1779 C C . ILE A 1 215 ? 8.461 -16.934 7.184 1.00 78.56 215 ILE A C 1
ATOM 1781 O O . ILE A 1 215 ? 8.369 -16.000 6.390 1.00 78.56 215 ILE A O 1
ATOM 1785 N N . PHE A 1 216 ? 7.385 -17.552 7.679 1.00 76.56 216 PHE A N 1
ATOM 1786 C CA . PHE A 1 216 ? 6.007 -17.291 7.272 1.00 76.56 216 PHE A CA 1
ATOM 1787 C C . PHE A 1 216 ? 5.142 -16.936 8.491 1.00 76.56 216 PHE A C 1
ATOM 1789 O O . PHE A 1 216 ? 4.462 -17.812 9.036 1.00 76.56 216 PHE A O 1
ATOM 1796 N N . PRO A 1 217 ? 5.103 -15.663 8.932 1.00 69.81 217 PRO A N 1
ATOM 1797 C CA . PRO A 1 217 ? 4.358 -15.244 10.124 1.00 69.81 217 PRO A CA 1
ATOM 1798 C C . PRO A 1 217 ? 2.832 -15.185 9.882 1.00 69.81 217 PRO A C 1
ATOM 1800 O O . PRO A 1 217 ? 2.167 -14.166 10.076 1.00 69.81 217 PRO A O 1
ATOM 1803 N N . MET A 1 218 ? 2.233 -16.298 9.459 1.00 66.25 218 MET A N 1
ATOM 1804 C CA . MET A 1 218 ? 0.815 -16.437 9.125 1.00 66.25 218 MET A CA 1
ATOM 1805 C C . MET A 1 218 ? -0.001 -16.776 10.381 1.00 66.25 218 MET A C 1
ATOM 1807 O O . MET A 1 218 ? -0.082 -17.932 10.789 1.00 66.25 218 MET A O 1
ATOM 1811 N N . GLN A 1 219 ? -0.673 -15.793 11.000 1.00 60.47 219 GLN A N 1
ATOM 1812 C CA . GLN A 1 219 ? -1.515 -16.059 12.190 1.00 60.47 219 GLN A CA 1
ATOM 1813 C C . GLN A 1 219 ? -2.778 -16.873 11.914 1.00 60.47 219 GLN A C 1
ATOM 1815 O O . GLN A 1 219 ? -3.489 -17.212 12.859 1.00 60.47 219 GLN A O 1
ATOM 1820 N N . ILE A 1 220 ? -3.092 -17.117 10.642 1.00 55.97 220 ILE A N 1
ATOM 1821 C CA . ILE A 1 220 ? -4.215 -17.959 10.223 1.00 55.97 220 ILE A CA 1
ATOM 1822 C C . ILE A 1 220 ? -3.867 -19.433 10.443 1.00 55.97 220 ILE A C 1
ATOM 1824 O O . ILE A 1 220 ? -4.712 -20.198 10.888 1.00 55.97 220 ILE A O 1
ATOM 1828 N N . LEU A 1 221 ? -2.617 -19.810 10.171 1.00 55.28 221 LEU A N 1
ATOM 1829 C CA . LEU A 1 221 ? -2.155 -21.192 10.262 1.00 55.28 221 LEU A CA 1
ATOM 1830 C C . LEU A 1 221 ? -1.568 -21.505 11.643 1.00 55.28 221 LEU A C 1
ATOM 1832 O O . LEU A 1 221 ? -1.711 -22.623 12.128 1.00 55.28 221 LEU A O 1
ATOM 1836 N N . PHE A 1 222 ? -0.953 -20.511 12.297 1.00 65.31 222 PHE A N 1
ATOM 1837 C CA . PHE A 1 222 ? -0.183 -20.731 13.522 1.00 65.31 222 PHE A CA 1
ATOM 1838 C C . PHE A 1 222 ? -0.486 -19.658 14.575 1.00 65.31 222 PHE A C 1
ATOM 1840 O O . PHE A 1 222 ? 0.053 -18.539 14.563 1.00 65.31 222 PHE A O 1
ATOM 1847 N N . GLN A 1 223 ? -1.409 -19.996 15.478 1.00 65.56 223 GLN A N 1
ATOM 1848 C CA . GLN A 1 223 ? -1.764 -19.162 16.624 1.00 65.56 223 GLN A CA 1
ATOM 1849 C C . GLN A 1 223 ? -0.639 -19.176 17.672 1.00 65.56 223 GLN A C 1
ATOM 1851 O O . GLN A 1 223 ? 0.099 -20.154 17.802 1.00 65.56 223 GLN A O 1
ATOM 1856 N N . GLN A 1 224 ? -0.484 -18.064 18.395 1.00 71.00 224 GLN A N 1
ATOM 1857 C CA . GLN A 1 224 ? 0.411 -18.021 19.552 1.00 71.00 224 GLN A CA 1
ATOM 1858 C C . GLN A 1 224 ? -0.130 -18.950 20.641 1.00 71.00 224 GLN A C 1
ATOM 1860 O O . GLN A 1 224 ? -1.344 -19.066 20.794 1.00 71.00 224 GLN A O 1
ATOM 1865 N N . LYS A 1 225 ? 0.776 -19.628 21.356 1.00 69.56 225 LYS A N 1
ATOM 1866 C CA . LYS A 1 225 ? 0.404 -20.574 22.414 1.00 69.56 225 LYS A CA 1
ATOM 1867 C C . LYS A 1 225 ? -0.153 -19.850 23.645 1.00 69.56 225 LYS A C 1
ATOM 1869 O O . LYS A 1 225 ? -1.131 -20.308 24.221 1.00 69.56 225 LYS A O 1
ATOM 1874 N N . ASP A 1 226 ? 0.472 -18.736 24.024 1.00 73.12 226 ASP A N 1
ATOM 1875 C CA . ASP A 1 226 ? 0.050 -17.948 25.183 1.00 73.12 226 ASP A CA 1
ATOM 1876 C C . ASP A 1 226 ? -1.179 -17.093 24.849 1.00 73.12 226 ASP A C 1
ATOM 1878 O O . ASP A 1 226 ? -1.288 -16.557 23.745 1.00 73.12 226 ASP A O 1
ATOM 1882 N N . ASP A 1 227 ? -2.066 -16.915 25.827 1.00 73.31 227 ASP A N 1
ATOM 1883 C CA . ASP A 1 227 ? -3.264 -16.065 25.740 1.00 73.31 227 ASP A CA 1
ATOM 1884 C C . ASP A 1 227 ? -2.986 -14.589 26.107 1.00 73.31 227 ASP A C 1
ATOM 1886 O O . ASP A 1 227 ? -3.866 -13.729 26.019 1.00 73.31 227 ASP A O 1
ATOM 1890 N N . GLY A 1 228 ? -1.752 -14.283 26.523 1.00 75.62 228 GLY A N 1
ATOM 1891 C CA . GLY A 1 228 ? -1.319 -12.952 26.948 1.00 75.62 228 GLY A CA 1
ATOM 1892 C C . GLY A 1 228 ? -1.673 -12.598 28.395 1.00 75.62 228 GLY A C 1
ATOM 1893 O O . GLY A 1 228 ? -1.339 -11.496 28.837 1.00 75.62 228 GLY A O 1
ATOM 1894 N N . VAL A 1 229 ? -2.319 -13.509 29.125 1.00 75.56 229 VAL A N 1
ATOM 1895 C CA . VAL A 1 229 ? -2.791 -13.342 30.509 1.00 75.56 229 VAL A CA 1
ATOM 1896 C C . VAL A 1 229 ? -2.098 -14.345 31.431 1.00 75.56 229 VAL A C 1
ATOM 1898 O O . VAL A 1 229 ? -1.623 -13.975 32.508 1.00 75.56 229 VAL A O 1
ATOM 1901 N N . LYS A 1 230 ? -1.999 -15.602 30.996 1.00 77.00 230 LYS A N 1
ATOM 1902 C CA . LYS A 1 230 ? -1.328 -16.710 31.674 1.00 77.00 230 LYS A CA 1
ATOM 1903 C C . LYS A 1 230 ? 0.014 -16.989 30.999 1.00 77.00 230 LYS A C 1
ATOM 1905 O O . LYS A 1 230 ? 0.127 -16.978 29.778 1.00 77.00 230 LYS A O 1
ATOM 1910 N N . TRP A 1 231 ? 1.039 -17.245 31.812 1.00 79.12 231 TRP A N 1
ATOM 1911 C CA . TRP A 1 231 ? 2.411 -17.447 31.342 1.00 79.12 231 TRP A CA 1
ATOM 1912 C C . TRP A 1 231 ? 2.992 -18.723 31.947 1.00 79.12 231 TRP A C 1
ATOM 1914 O O . TRP A 1 231 ? 3.359 -18.753 33.122 1.00 79.12 231 TRP A O 1
ATOM 1924 N N . GLU A 1 232 ? 3.083 -19.785 31.149 1.00 74.06 232 GLU A N 1
ATOM 1925 C CA . GLU A 1 232 ? 3.679 -21.046 31.593 1.00 74.06 232 GLU A CA 1
ATOM 1926 C C . GLU A 1 232 ? 5.194 -20.896 31.789 1.00 74.06 232 GLU A C 1
ATOM 1928 O O . GLU A 1 232 ? 5.904 -20.368 30.932 1.00 74.06 232 GLU A O 1
ATOM 1933 N N . GLY A 1 233 ? 5.705 -21.374 32.927 1.00 72.69 233 GLY A N 1
ATOM 1934 C CA . GLY A 1 233 ? 7.145 -21.440 33.199 1.00 72.69 233 GLY A CA 1
ATOM 1935 C C . GLY A 1 233 ? 7.844 -20.092 33.402 1.00 72.69 233 GLY A C 1
ATOM 1936 O O . GLY A 1 233 ? 9.071 -20.033 33.358 1.00 72.69 233 GLY A O 1
ATOM 1937 N N . VAL A 1 234 ? 7.097 -19.017 33.658 1.00 76.56 234 VAL A N 1
ATOM 1938 C CA . VAL A 1 234 ? 7.638 -17.698 34.015 1.00 76.56 234 VAL A CA 1
ATOM 1939 C C . VAL A 1 234 ? 7.160 -17.335 35.417 1.00 76.56 234 VAL A C 1
ATOM 1941 O O . VAL A 1 234 ? 5.961 -17.273 35.655 1.00 76.56 234 VAL A O 1
ATOM 1944 N N . LYS A 1 235 ? 8.086 -17.100 36.351 1.00 74.25 235 LYS A N 1
ATOM 1945 C CA . LYS A 1 235 ? 7.784 -16.831 37.769 1.00 74.25 235 LYS A CA 1
ATOM 1946 C C . LYS A 1 235 ? 8.532 -15.600 38.275 1.00 74.25 235 LYS A C 1
ATOM 1948 O O . LYS A 1 235 ? 9.508 -15.166 37.658 1.00 74.25 235 LYS A O 1
ATOM 1953 N N . LEU A 1 236 ? 8.101 -15.051 39.411 1.00 65.94 236 LEU A N 1
ATOM 1954 C CA . LEU A 1 236 ? 8.905 -14.067 40.138 1.00 65.94 236 LEU A CA 1
ATOM 1955 C C . LEU A 1 236 ? 10.195 -14.709 40.663 1.00 65.94 236 LEU A C 1
ATOM 1957 O O . LEU A 1 236 ? 10.193 -15.822 41.189 1.00 65.94 236 LEU A O 1
ATOM 1961 N N . ASP A 1 237 ? 11.306 -13.994 40.519 1.00 63.53 237 ASP A N 1
ATOM 1962 C CA . ASP A 1 237 ? 12.591 -14.378 41.083 1.00 63.53 237 ASP A CA 1
ATOM 1963 C C . ASP A 1 237 ? 12.662 -13.935 42.547 1.00 63.53 237 ASP A C 1
ATOM 1965 O O . ASP A 1 237 ? 13.081 -12.821 42.871 1.00 63.53 237 ASP A O 1
ATOM 1969 N N . HIS A 1 238 ? 12.227 -14.817 43.444 1.00 58.53 238 HIS A N 1
ATOM 1970 C CA . HIS A 1 238 ? 12.295 -14.587 44.888 1.00 58.53 238 HIS A CA 1
ATOM 1971 C C . HIS A 1 238 ? 13.736 -14.563 45.430 1.00 58.53 238 HIS A C 1
ATOM 1973 O O . HIS A 1 238 ? 13.943 -14.096 46.545 1.00 58.53 238 HIS A O 1
ATOM 1979 N N . ASN A 1 239 ? 14.724 -14.997 44.634 1.00 54.44 239 ASN A N 1
ATOM 1980 C CA . ASN A 1 239 ? 16.148 -14.952 44.978 1.00 54.44 239 ASN A CA 1
ATOM 1981 C C . ASN A 1 239 ? 16.854 -13.710 44.404 1.00 54.44 239 ASN A C 1
ATOM 1983 O O . ASN A 1 239 ? 18.061 -13.545 44.594 1.00 54.44 239 ASN A O 1
ATOM 1987 N N . ALA A 1 240 ? 16.139 -12.828 43.695 1.00 56.47 240 ALA A N 1
ATOM 1988 C CA . ALA A 1 240 ? 16.684 -11.535 43.308 1.00 56.47 240 ALA A CA 1
ATOM 1989 C C . ALA A 1 240 ? 16.971 -10.713 44.578 1.00 56.47 240 ALA A C 1
ATOM 1991 O O . ALA A 1 240 ? 16.069 -10.502 45.383 1.00 56.47 240 ALA A O 1
ATOM 1992 N N . ASN A 1 241 ? 18.223 -10.260 44.746 1.00 48.97 241 ASN A N 1
ATOM 1993 C CA . ASN A 1 241 ? 18.685 -9.484 45.907 1.00 48.97 241 ASN A CA 1
ATOM 1994 C C . ASN A 1 241 ? 17.649 -8.427 46.339 1.00 48.97 241 ASN A C 1
ATOM 1996 O O . ASN A 1 241 ? 17.140 -7.705 45.476 1.00 48.97 241 ASN A O 1
ATOM 2000 N N . CYS A 1 242 ? 17.390 -8.292 47.649 1.00 45.22 242 CYS A N 1
ATOM 2001 C CA . CYS A 1 242 ? 16.434 -7.323 48.213 1.00 45.22 242 CYS A CA 1
ATOM 2002 C C . CYS A 1 242 ? 16.583 -5.916 47.607 1.00 45.22 242 CYS A C 1
ATOM 2004 O O . CYS A 1 242 ? 15.585 -5.270 47.316 1.00 45.22 242 CYS A O 1
ATOM 2006 N N . GLU A 1 243 ? 17.807 -5.466 47.314 1.00 45.38 243 GLU A N 1
ATOM 2007 C CA . GLU A 1 243 ? 18.069 -4.181 46.647 1.00 45.38 243 GLU A CA 1
ATOM 2008 C C . GLU A 1 243 ? 17.381 -4.016 45.279 1.00 45.38 243 GLU A C 1
ATOM 2010 O O . GLU A 1 243 ? 16.948 -2.916 44.943 1.00 45.38 243 GLU A O 1
ATOM 2015 N N . LYS A 1 244 ? 17.255 -5.080 44.474 1.00 43.88 244 LYS A N 1
ATOM 2016 C CA . LYS A 1 244 ? 16.577 -5.029 43.164 1.00 43.88 244 LYS A CA 1
ATOM 2017 C C . LYS A 1 244 ? 15.058 -4.973 43.318 1.00 43.88 244 LYS A C 1
ATOM 2019 O O . LYS A 1 244 ? 14.397 -4.241 42.586 1.00 43.88 244 LYS A O 1
ATOM 2024 N N . GLN A 1 245 ? 14.513 -5.700 44.295 1.00 46.53 245 GLN A N 1
ATOM 2025 C CA . GLN A 1 245 ? 13.089 -5.624 44.636 1.00 46.53 245 GLN A CA 1
ATOM 2026 C C . GLN A 1 245 ? 12.725 -4.234 45.190 1.00 46.53 245 GLN A C 1
ATOM 2028 O O . GLN A 1 245 ? 11.725 -3.656 44.762 1.00 46.53 245 GLN A O 1
ATOM 2033 N N . VAL A 1 246 ? 13.586 -3.661 46.040 1.00 44.41 246 VAL A N 1
ATOM 2034 C CA . VAL A 1 246 ? 13.452 -2.302 46.595 1.00 44.41 246 VAL A CA 1
ATOM 2035 C C . VAL A 1 246 ? 13.581 -1.228 45.506 1.00 44.41 246 VAL A C 1
ATOM 2037 O O . VAL A 1 246 ? 12.749 -0.329 45.433 1.00 44.41 246 VAL A O 1
ATOM 2040 N N . LYS A 1 247 ? 14.531 -1.347 44.566 1.00 44.50 247 LYS A N 1
ATOM 2041 C CA . LYS A 1 247 ? 14.640 -0.424 43.415 1.00 44.50 247 LYS A CA 1
ATOM 2042 C C . LYS A 1 247 ? 13.398 -0.418 42.525 1.00 44.50 247 LYS A C 1
ATOM 2044 O O . LYS A 1 247 ? 13.035 0.631 41.989 1.00 44.50 247 LYS A O 1
ATOM 2049 N N . TYR A 1 248 ? 12.754 -1.568 42.332 1.00 45.22 248 TYR A N 1
ATOM 2050 C CA . TYR A 1 248 ? 11.507 -1.650 41.572 1.00 45.22 248 TYR A CA 1
ATOM 2051 C C . TYR A 1 248 ? 10.343 -0.977 42.320 1.00 45.22 248 TYR A C 1
ATOM 2053 O O . TYR A 1 248 ? 9.586 -0.218 41.705 1.00 45.22 248 TYR A O 1
ATOM 2061 N N . SER A 1 249 ? 10.227 -1.175 43.641 1.00 41.84 249 SER A N 1
ATOM 2062 C CA . SER A 1 249 ? 9.225 -0.472 44.456 1.00 41.84 249 SER A CA 1
ATOM 2063 C C . SER A 1 249 ? 9.480 1.038 44.539 1.00 41.84 249 SER A C 1
ATOM 2065 O O . SER A 1 249 ? 8.529 1.810 44.412 1.00 41.84 249 SER A O 1
ATOM 2067 N N . ASP A 1 250 ? 10.740 1.472 44.633 1.00 41.47 250 ASP A N 1
ATOM 2068 C CA . ASP A 1 250 ? 11.128 2.889 44.694 1.00 41.47 250 ASP A CA 1
ATOM 2069 C C . ASP A 1 250 ? 10.974 3.614 43.350 1.00 41.47 250 ASP A C 1
ATOM 2071 O O . ASP A 1 250 ? 10.585 4.782 43.292 1.00 41.47 250 ASP A O 1
ATOM 2075 N N . LYS A 1 251 ? 11.194 2.932 42.217 1.00 45.44 251 LYS A N 1
ATOM 2076 C CA . LYS A 1 251 ? 10.854 3.485 40.891 1.00 45.44 251 LYS A CA 1
ATOM 2077 C C . LYS A 1 251 ? 9.344 3.690 40.738 1.00 45.44 251 LYS A C 1
ATOM 2079 O O . LYS A 1 251 ? 8.922 4.631 40.071 1.00 45.44 251 LYS A O 1
ATOM 2084 N N . ARG A 1 252 ? 8.523 2.833 41.353 1.00 42.34 252 ARG A N 1
ATOM 2085 C CA . ARG A 1 252 ? 7.059 2.972 41.344 1.00 42.34 252 ARG A CA 1
ATOM 2086 C C . ARG A 1 252 ? 6.590 4.128 42.235 1.00 42.34 252 ARG A C 1
ATOM 2088 O O . ARG A 1 252 ? 5.686 4.852 41.827 1.00 42.34 252 ARG A O 1
ATOM 2095 N N . SER A 1 253 ? 7.211 4.331 43.400 1.00 33.28 253 SER A N 1
ATOM 2096 C CA . SER A 1 253 ? 6.903 5.455 44.297 1.00 33.28 253 SER A CA 1
ATOM 2097 C C . SER A 1 253 ? 7.398 6.794 43.743 1.00 33.28 253 SER A C 1
ATOM 2099 O O . SER A 1 253 ? 6.620 7.735 43.684 1.00 33.28 253 SER A O 1
ATOM 2101 N N . SER A 1 254 ? 8.625 6.877 43.225 1.00 33.62 254 SER A N 1
ATOM 2102 C CA . SER A 1 254 ? 9.186 8.112 42.644 1.00 33.62 254 SER A CA 1
ATOM 2103 C C . SER A 1 254 ? 8.464 8.594 41.383 1.00 33.62 254 SER A C 1
ATOM 2105 O O . SER A 1 254 ? 8.308 9.798 41.211 1.00 33.62 254 SER A O 1
ATOM 2107 N N . ILE A 1 255 ? 7.960 7.698 40.523 1.00 37.91 255 ILE A N 1
ATOM 2108 C CA . ILE A 1 255 ? 7.083 8.094 39.404 1.00 37.91 255 ILE A CA 1
ATOM 2109 C C . ILE A 1 255 ? 5.791 8.718 39.939 1.00 37.91 255 ILE A C 1
ATOM 2111 O O . ILE A 1 255 ? 5.333 9.711 39.385 1.00 37.91 255 ILE A O 1
ATOM 2115 N N . LYS A 1 256 ? 5.236 8.183 41.032 1.00 33.34 256 LYS A N 1
ATOM 2116 C CA . LYS A 1 256 ? 4.061 8.755 41.695 1.00 33.34 256 LYS A CA 1
ATOM 2117 C C . LYS A 1 256 ? 4.371 10.144 42.268 1.00 33.34 256 LYS A C 1
ATOM 2119 O O . LYS A 1 256 ? 3.613 11.072 42.018 1.00 33.34 256 LYS A O 1
ATOM 2124 N N . THR A 1 257 ? 5.527 10.324 42.909 1.00 32.97 257 THR A N 1
ATOM 2125 C CA . THR A 1 257 ? 5.958 11.616 43.471 1.00 32.97 257 THR A CA 1
ATOM 2126 C C . THR A 1 257 ? 6.280 12.660 42.398 1.00 32.97 257 THR A C 1
ATOM 2128 O O . THR A 1 257 ? 5.944 13.826 42.570 1.00 32.97 257 THR A O 1
ATOM 2131 N N . VAL A 1 258 ? 6.888 12.264 41.272 1.00 31.95 258 VAL A N 1
ATOM 2132 C CA . VAL A 1 258 ? 7.162 13.159 40.130 1.00 31.95 258 VAL A CA 1
ATOM 2133 C C . VAL A 1 258 ? 5.870 13.541 39.406 1.00 31.95 258 VAL A C 1
ATOM 2135 O O . VAL A 1 258 ? 5.731 14.676 38.965 1.00 31.95 258 VAL A O 1
ATOM 2138 N N . TYR A 1 259 ? 4.898 12.631 39.314 1.00 31.16 259 TYR A N 1
ATOM 2139 C CA . TYR A 1 259 ? 3.580 12.926 38.745 1.00 31.16 259 TYR A CA 1
ATOM 2140 C C . TYR A 1 259 ? 2.768 13.856 39.662 1.00 31.16 259 TYR A C 1
ATOM 2142 O O . TYR A 1 259 ? 2.163 14.817 39.195 1.00 31.16 259 TYR A O 1
ATOM 2150 N N . GLU A 1 260 ? 2.834 13.642 40.978 1.00 34.59 260 GLU A N 1
ATOM 2151 C CA . GLU A 1 260 ? 2.250 14.539 41.981 1.00 34.59 260 GLU A CA 1
ATOM 2152 C C . GLU A 1 260 ? 2.967 15.902 42.041 1.00 34.59 260 GLU A C 1
ATOM 2154 O O . GLU A 1 260 ? 2.315 16.913 42.301 1.00 34.59 260 GLU A O 1
ATOM 2159 N N . SER A 1 261 ? 4.274 15.974 41.749 1.00 28.81 261 SER A N 1
ATOM 2160 C CA . SER A 1 261 ? 5.001 17.248 41.656 1.00 28.81 261 SER A CA 1
ATOM 2161 C C . SER A 1 261 ? 4.717 17.997 40.354 1.00 28.81 261 SER A C 1
ATOM 2163 O O . SER A 1 261 ? 4.646 19.220 40.383 1.00 28.81 261 SER A O 1
ATOM 2165 N N . TRP A 1 262 ? 4.511 17.291 39.236 1.00 29.53 262 TRP A N 1
ATOM 2166 C CA . TRP A 1 262 ? 4.095 17.884 37.955 1.00 29.53 262 TRP A CA 1
ATOM 2167 C C . TRP A 1 262 ? 2.675 18.460 38.019 1.00 29.53 262 TRP A C 1
ATOM 2169 O O . TRP A 1 262 ? 2.412 19.502 37.434 1.00 29.53 262 TRP A O 1
ATOM 2179 N N . ILE A 1 263 ? 1.776 17.826 38.780 1.00 35.66 263 ILE A N 1
ATOM 2180 C CA . ILE A 1 263 ? 0.423 18.348 39.047 1.00 35.66 263 ILE A CA 1
ATOM 2181 C C . ILE A 1 263 ? 0.454 19.533 40.035 1.00 35.66 263 ILE A C 1
ATOM 2183 O O . ILE A 1 263 ? -0.441 20.371 40.019 1.00 35.66 263 ILE A O 1
ATOM 2187 N N . ARG A 1 264 ? 1.485 19.646 40.887 1.00 31.84 264 ARG A N 1
ATOM 2188 C CA . ARG A 1 264 ? 1.647 20.771 41.832 1.00 31.84 264 ARG A CA 1
ATOM 2189 C C . ARG A 1 264 ? 2.482 21.943 41.300 1.00 31.84 264 ARG A C 1
ATOM 2191 O O . ARG A 1 264 ? 2.500 22.980 41.956 1.00 31.84 264 ARG A O 1
ATOM 2198 N N . SER A 1 265 ? 3.157 21.817 40.155 1.00 32.03 265 SER A N 1
ATOM 2199 C CA . SER A 1 265 ? 4.028 22.873 39.610 1.00 32.03 265 SER A CA 1
ATOM 2200 C C . SER A 1 265 ? 3.323 23.899 38.710 1.00 32.03 265 SER A C 1
ATOM 2202 O O . SER A 1 265 ? 4.004 24.675 38.048 1.00 32.03 265 SER A O 1
ATOM 2204 N N . ASP A 1 266 ? 1.990 23.976 38.732 1.00 31.12 266 ASP A N 1
ATOM 2205 C CA . ASP A 1 266 ? 1.192 25.061 38.124 1.00 31.12 266 ASP A CA 1
ATOM 2206 C C . ASP A 1 266 ? 1.321 26.409 38.883 1.00 31.12 266 ASP A C 1
ATOM 2208 O O . ASP A 1 266 ? 0.375 27.189 38.995 1.00 31.12 266 ASP A O 1
ATOM 2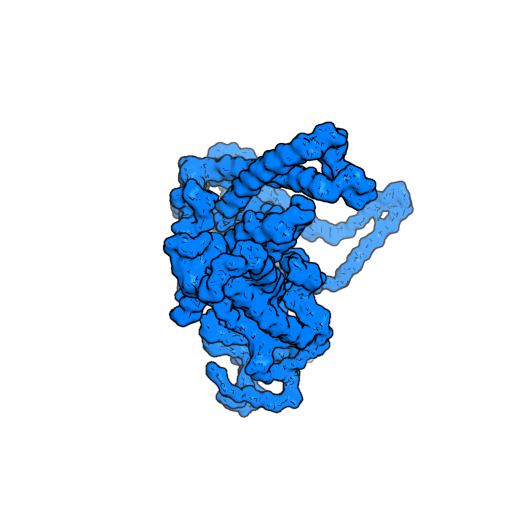212 N N . GLN A 1 267 ? 2.506 26.720 39.423 1.00 37.16 267 GLN A N 1
ATOM 2213 C CA . GLN A 1 267 ? 2.805 28.022 40.023 1.00 37.16 267 GLN A CA 1
ATOM 2214 C C . GLN A 1 267 ? 3.976 28.698 39.301 1.00 37.16 267 GLN A C 1
ATOM 2216 O O . GLN A 1 267 ? 5.115 28.248 39.374 1.00 37.16 267 GLN A O 1
ATOM 2221 N N . ASN A 1 268 ? 3.631 29.781 38.595 1.00 32.00 268 ASN A N 1
ATOM 2222 C CA . ASN A 1 268 ? 4.452 30.866 38.044 1.00 32.00 268 ASN A CA 1
ATOM 2223 C C . ASN A 1 268 ? 5.981 30.699 38.155 1.00 32.00 268 ASN A C 1
ATOM 2225 O O . ASN A 1 268 ? 6.580 31.028 39.178 1.00 32.00 268 ASN A O 1
ATOM 2229 N N . LEU A 1 269 ? 6.626 30.298 37.053 1.00 32.06 269 LEU A N 1
ATOM 2230 C CA . LEU A 1 269 ? 8.076 30.417 36.897 1.00 32.06 269 LEU A CA 1
ATOM 2231 C C . LEU A 1 269 ? 8.466 31.880 36.627 1.00 32.06 269 LEU A C 1
ATOM 2233 O O . LEU A 1 269 ? 8.196 32.418 35.554 1.00 32.06 269 LEU A O 1
ATOM 2237 N N . THR A 1 270 ? 9.164 32.505 37.571 1.00 29.84 270 THR A N 1
ATOM 2238 C CA . THR A 1 270 ? 9.961 33.719 37.347 1.00 29.84 270 THR A CA 1
ATOM 2239 C C . THR A 1 270 ? 11.380 33.321 36.942 1.00 29.84 270 THR A C 1
ATOM 2241 O O . THR A 1 270 ? 12.085 32.657 37.698 1.00 29.84 270 THR A O 1
ATOM 2244 N N . VAL A 1 271 ? 11.818 33.729 35.747 1.00 33.09 271 VAL A N 1
ATOM 2245 C CA . VAL A 1 271 ? 13.197 33.531 35.270 1.00 33.09 271 VAL A CA 1
ATOM 2246 C C . VAL A 1 271 ? 13.892 34.887 35.210 1.00 33.09 271 VAL A C 1
ATOM 2248 O O . VAL A 1 271 ? 13.506 35.756 34.433 1.00 33.09 271 VAL A O 1
ATOM 2251 N N . THR A 1 272 ? 14.927 35.069 36.027 1.00 28.14 272 THR A N 1
ATOM 2252 C CA . THR A 1 272 ? 15.778 36.264 36.018 1.00 28.14 272 THR A CA 1
ATOM 2253 C C . THR A 1 272 ? 16.940 36.035 35.053 1.00 28.14 272 THR A C 1
ATOM 2255 O O . THR A 1 272 ? 17.824 35.227 35.329 1.00 28.14 272 THR A O 1
ATOM 2258 N N . THR A 1 273 ? 16.969 36.726 33.914 1.00 33.53 273 THR A N 1
ATOM 2259 C CA . THR A 1 273 ? 18.155 36.744 33.040 1.00 33.53 273 THR A CA 1
ATOM 2260 C C . THR A 1 273 ? 19.112 37.855 33.468 1.00 33.53 273 THR A C 1
ATOM 2262 O O . THR A 1 273 ? 18.667 38.933 33.857 1.00 33.53 273 THR A O 1
ATOM 2265 N N . GLY A 1 274 ? 20.424 37.603 33.382 1.00 33.69 274 GLY A N 1
ATOM 2266 C CA . GLY A 1 274 ? 21.526 38.438 33.895 1.00 33.69 274 GLY A CA 1
ATOM 2267 C C . GLY A 1 274 ? 21.735 39.819 33.254 1.00 33.69 274 GLY A C 1
ATOM 2268 O O . GLY A 1 274 ? 22.862 40.298 33.211 1.00 33.69 274 GLY A O 1
ATOM 2269 N N . ILE A 1 275 ? 20.678 40.468 32.767 1.00 34.22 275 ILE A N 1
ATOM 2270 C CA . ILE A 1 275 ? 20.695 41.843 32.256 1.00 34.22 275 ILE A CA 1
ATOM 2271 C C . ILE A 1 275 ? 19.424 42.569 32.730 1.00 34.22 275 ILE A C 1
ATOM 2273 O O . ILE A 1 275 ? 18.617 43.010 31.927 1.00 34.22 275 ILE A O 1
ATOM 2277 N N . GLY A 1 276 ? 19.192 42.623 34.046 1.00 32.12 276 GLY A N 1
ATOM 2278 C CA . GLY A 1 276 ? 18.352 43.637 34.711 1.00 32.12 276 GLY A CA 1
ATOM 2279 C C . GLY A 1 276 ? 16.925 43.920 34.203 1.00 32.12 276 GLY A C 1
ATOM 2280 O O . GLY A 1 276 ? 16.384 44.962 34.561 1.00 32.12 276 GLY A O 1
ATOM 2281 N N . GLN A 1 277 ? 16.298 43.054 33.402 1.00 31.12 277 GLN A N 1
ATOM 2282 C CA . GLN A 1 277 ? 14.916 43.217 32.938 1.00 31.12 277 GLN A CA 1
ATOM 2283 C C . GLN A 1 277 ? 14.037 42.070 33.438 1.00 31.12 277 GLN A C 1
ATOM 2285 O O . GLN A 1 277 ? 14.279 40.899 33.148 1.00 31.12 277 GLN A O 1
ATOM 2290 N N . THR A 1 278 ? 12.992 42.426 34.185 1.00 29.48 278 THR A N 1
ATOM 2291 C CA . THR A 1 278 ? 11.944 41.509 34.638 1.00 29.48 278 THR A CA 1
ATOM 2292 C C . THR A 1 278 ? 10.920 41.337 33.518 1.00 29.48 278 THR A C 1
ATOM 2294 O O . THR A 1 278 ? 10.116 42.232 33.271 1.00 29.48 278 THR A O 1
ATOM 2297 N N . LEU A 1 279 ? 10.935 40.192 32.835 1.00 26.66 279 LEU A N 1
ATOM 2298 C CA . LEU A 1 279 ? 9.892 39.810 31.880 1.00 26.66 279 LEU A CA 1
ATOM 2299 C C . LEU A 1 279 ? 8.868 38.909 32.576 1.00 26.66 279 LEU A C 1
ATOM 2301 O O . LEU A 1 279 ? 9.170 37.781 32.958 1.00 26.66 279 LEU A O 1
ATOM 2305 N N . VAL A 1 280 ? 7.643 39.413 32.732 1.00 30.72 280 VAL A N 1
ATOM 2306 C CA . VAL A 1 280 ? 6.484 38.621 33.160 1.00 30.72 280 VAL A CA 1
ATOM 2307 C C . VAL A 1 280 ? 5.844 38.024 31.908 1.00 30.72 280 VAL A C 1
ATOM 2309 O O . VAL A 1 280 ? 5.176 38.727 31.153 1.00 30.72 280 VAL A O 1
ATOM 2312 N N . LEU A 1 281 ? 6.052 36.730 31.665 1.00 26.78 281 LEU A N 1
ATOM 2313 C CA . LEU A 1 281 ? 5.310 35.994 30.641 1.00 26.78 281 LEU A CA 1
ATOM 2314 C C . LEU A 1 281 ? 3.941 35.601 31.207 1.00 26.78 281 LEU A C 1
ATOM 2316 O O . LEU A 1 281 ? 3.817 34.617 31.931 1.00 26.78 281 LEU A O 1
ATOM 2320 N N . GLN A 1 282 ? 2.903 36.367 30.868 1.00 27.61 282 GLN A N 1
ATOM 2321 C CA . GLN A 1 282 ? 1.522 35.904 30.991 1.00 27.61 282 GLN A CA 1
ATOM 2322 C C . GLN A 1 282 ? 1.212 34.972 29.816 1.00 27.61 282 GLN A C 1
ATOM 2324 O O . GLN A 1 282 ? 0.961 35.422 28.699 1.00 27.61 282 GLN A O 1
ATOM 2329 N N . THR A 1 283 ? 1.196 33.662 30.054 1.00 29.91 283 THR A N 1
ATOM 2330 C CA . THR A 1 283 ? 0.583 32.708 29.125 1.00 29.91 283 THR A CA 1
ATOM 2331 C C . THR A 1 283 ? -0.937 32.778 29.275 1.00 29.91 283 THR A C 1
ATOM 2333 O O . THR A 1 283 ? -1.563 32.018 30.007 1.00 29.91 283 THR A O 1
ATOM 2336 N N . GLY A 1 284 ? -1.553 33.730 28.575 1.00 26.28 284 GLY A N 1
ATOM 2337 C CA . GLY A 1 284 ? -2.999 33.759 28.382 1.00 26.28 284 GLY A CA 1
ATOM 2338 C C . GLY A 1 284 ? -3.434 32.635 27.443 1.00 26.28 284 GLY A C 1
ATOM 2339 O O . GLY A 1 284 ? -3.490 32.835 26.234 1.00 26.28 284 GLY A O 1
ATOM 2340 N N . VAL A 1 285 ? -3.756 31.461 27.989 1.00 26.41 285 VAL A N 1
ATOM 2341 C CA . VAL A 1 285 ? -4.491 30.411 27.268 1.00 26.41 285 VAL A CA 1
ATOM 2342 C C . VAL A 1 285 ? -5.942 30.440 27.741 1.00 26.41 285 VAL A C 1
ATOM 2344 O O . VAL A 1 285 ? -6.325 29.757 28.685 1.00 26.41 285 VAL A O 1
ATOM 2347 N N . ASN A 1 286 ? -6.755 31.253 27.067 1.00 25.77 286 ASN A N 1
ATOM 2348 C CA . ASN A 1 286 ? -8.201 31.061 27.027 1.00 25.77 286 ASN A CA 1
ATOM 2349 C C . ASN A 1 286 ? -8.529 30.099 25.872 1.00 25.77 286 ASN A C 1
ATOM 2351 O O . ASN A 1 286 ? -7.965 30.221 24.787 1.00 25.77 286 ASN A O 1
ATOM 2355 N N . SER A 1 287 ? -9.483 29.195 26.110 1.00 27.28 287 SER A N 1
ATOM 2356 C CA . SER A 1 287 ? -9.992 28.111 25.241 1.00 27.28 287 SER A CA 1
ATOM 2357 C C . SER A 1 287 ? -9.240 26.769 25.289 1.00 27.28 287 SER A C 1
ATOM 2359 O O . SER A 1 287 ? -8.576 26.324 24.357 1.00 27.28 287 SER A O 1
ATOM 2361 N N . VAL A 1 288 ? -9.458 26.046 26.390 1.00 27.23 288 VAL A N 1
ATOM 2362 C CA . VAL A 1 288 ? -9.402 24.580 26.403 1.00 27.23 288 VAL A CA 1
ATOM 2363 C C . VAL A 1 288 ? -10.681 24.069 25.733 1.00 27.23 288 VAL A C 1
ATOM 2365 O O . VAL A 1 288 ? -11.719 23.918 26.368 1.00 27.23 288 VAL A O 1
ATOM 2368 N N . SER A 1 289 ? -10.624 23.828 24.427 1.00 27.36 289 SER A N 1
ATOM 2369 C CA . SER A 1 289 ? -11.652 23.068 23.710 1.00 27.36 289 SER A CA 1
ATOM 2370 C C . SER A 1 289 ? -11.002 22.318 22.556 1.00 27.36 289 SER A C 1
ATOM 2372 O O . SER A 1 289 ? -10.939 22.828 21.445 1.00 27.36 289 SER A O 1
ATOM 2374 N N . ASN A 1 290 ? -10.471 21.131 22.857 1.00 23.55 290 ASN A N 1
ATOM 2375 C CA . ASN A 1 290 ? -10.346 20.000 21.935 1.00 23.55 290 ASN A CA 1
ATOM 2376 C C . ASN A 1 290 ? -10.091 18.731 22.762 1.00 23.55 290 ASN A C 1
ATOM 2378 O O . ASN A 1 290 ? -8.961 18.327 23.034 1.00 23.55 290 ASN A O 1
ATOM 2382 N N . MET A 1 291 ? -11.196 18.135 23.212 1.00 23.75 291 MET A N 1
ATOM 2383 C CA . MET A 1 291 ? -11.254 16.803 23.801 1.00 23.75 291 MET A CA 1
ATOM 2384 C C . MET A 1 291 ? -10.865 15.762 22.743 1.00 23.75 291 MET A C 1
ATOM 2386 O O . MET A 1 291 ? -11.624 15.497 21.819 1.00 23.75 291 MET A O 1
ATOM 2390 N N . ALA A 1 292 ? -9.707 15.126 22.907 1.00 22.77 292 ALA A N 1
ATOM 2391 C CA . ALA A 1 292 ? -9.442 13.813 22.330 1.00 22.77 292 ALA A CA 1
ATOM 2392 C C . ALA A 1 292 ? -9.727 12.770 23.419 1.00 22.77 292 ALA A C 1
ATOM 2394 O O . ALA A 1 292 ? -8.854 12.437 24.224 1.00 22.77 292 ALA A O 1
ATOM 2395 N N . ILE A 1 293 ? -10.975 12.304 23.481 1.00 23.72 293 ILE A N 1
ATOM 2396 C CA . ILE A 1 293 ? -11.379 11.201 24.355 1.00 23.72 293 ILE A CA 1
ATOM 2397 C C . ILE A 1 293 ? -10.836 9.908 23.733 1.00 23.72 293 ILE A C 1
ATOM 2399 O O . ILE A 1 293 ? -11.397 9.377 22.780 1.00 23.72 293 ILE A O 1
ATOM 2403 N N . ALA A 1 294 ? -9.732 9.395 24.272 1.00 22.03 294 ALA A N 1
ATOM 2404 C CA . ALA A 1 294 ? -9.318 8.015 24.054 1.00 22.03 294 ALA A CA 1
ATOM 2405 C C . ALA A 1 294 ? -10.024 7.154 25.110 1.00 22.03 294 ALA A C 1
ATOM 2407 O O . ALA A 1 294 ? -9.649 7.195 26.281 1.00 22.03 294 ALA A O 1
ATOM 2408 N N . ARG A 1 295 ? -11.078 6.426 24.723 1.00 26.45 295 ARG A N 1
ATOM 2409 C CA . ARG A 1 295 ? -11.723 5.455 25.615 1.00 26.45 295 ARG A CA 1
ATOM 2410 C C . ARG A 1 295 ? -10.879 4.189 25.705 1.00 26.45 295 ARG A C 1
ATOM 2412 O O . ARG A 1 295 ? -10.520 3.580 24.701 1.00 26.45 295 ARG A O 1
ATOM 2419 N N . SER A 1 296 ? -10.548 3.834 26.938 1.00 23.17 296 SER A N 1
ATOM 2420 C CA . SER A 1 296 ? -10.071 2.528 27.364 1.00 23.17 296 SER A CA 1
ATOM 2421 C C . SER A 1 296 ? -11.257 1.564 27.434 1.00 23.17 296 SER A C 1
ATOM 2423 O O . SER A 1 296 ? -12.147 1.735 28.265 1.00 23.17 296 SER A O 1
ATOM 2425 N N . VAL A 1 297 ? -11.255 0.522 26.600 1.00 22.56 297 VAL A N 1
ATOM 2426 C CA . VAL A 1 297 ? -12.203 -0.588 26.755 1.00 22.56 297 VAL A CA 1
ATOM 2427 C C . VAL A 1 297 ? -11.789 -1.432 27.962 1.00 22.56 297 VAL A C 1
ATOM 2429 O O . VAL A 1 297 ? -10.633 -1.836 28.114 1.00 22.56 297 VAL A O 1
ATOM 2432 N N . LYS A 1 298 ? -12.768 -1.661 28.836 1.00 24.22 298 LYS A N 1
ATOM 2433 C CA . LYS A 1 298 ? -12.721 -2.495 30.039 1.00 24.22 298 LYS A CA 1
ATOM 2434 C C . LYS A 1 298 ? -13.037 -3.937 29.626 1.00 24.22 298 LYS A C 1
ATOM 2436 O O . LYS A 1 298 ? -14.071 -4.151 29.006 1.00 24.22 298 LYS A O 1
ATOM 2441 N N . VAL A 1 299 ? -12.212 -4.912 30.009 1.00 23.50 299 VAL A N 1
ATOM 2442 C CA . VAL A 1 299 ? -12.546 -6.339 29.854 1.00 23.50 299 VAL A CA 1
ATOM 2443 C C . VAL A 1 299 ? -12.739 -6.960 31.232 1.00 23.50 299 VAL A C 1
ATOM 2445 O O . VAL A 1 299 ? -11.772 -7.156 31.962 1.00 23.50 299 VAL A O 1
ATOM 2448 N N . GLU A 1 300 ? -13.985 -7.304 31.549 1.00 23.27 300 GLU A N 1
ATOM 2449 C CA . GLU A 1 300 ? -14.342 -8.411 32.440 1.00 23.27 300 GLU A CA 1
ATOM 2450 C C . GLU A 1 300 ? -15.443 -9.222 31.736 1.00 23.27 300 GLU A C 1
ATOM 2452 O O . GLU A 1 300 ? -16.400 -8.650 31.219 1.00 23.27 300 GLU A O 1
ATOM 2457 N N . ILE A 1 301 ? -15.268 -10.545 31.664 1.00 25.77 301 ILE A N 1
ATOM 2458 C CA . ILE A 1 301 ? -16.203 -11.506 31.051 1.00 25.77 301 ILE A CA 1
ATOM 2459 C C . ILE A 1 301 ? -17.061 -12.095 32.180 1.00 25.77 301 ILE A C 1
ATOM 2461 O O . ILE A 1 301 ? -16.488 -12.586 33.156 1.00 25.77 301 ILE A O 1
ATOM 2465 N N . PRO A 1 302 ? -18.405 -12.057 32.073 1.00 23.53 302 PRO A N 1
ATOM 2466 C CA . PRO A 1 302 ? -19.133 -13.297 31.770 1.00 23.53 302 PRO A CA 1
ATOM 2467 C C . PRO A 1 302 ? -20.279 -13.152 30.745 1.00 23.53 302 PRO A C 1
ATOM 2469 O O . PRO A 1 302 ? -21.160 -12.311 30.864 1.00 23.53 302 PRO A O 1
ATOM 2472 N N . THR A 1 303 ? -20.225 -14.051 29.757 1.00 36.81 303 THR A N 1
ATOM 2473 C CA . THR A 1 303 ? -21.281 -14.652 28.913 1.00 36.81 303 THR A CA 1
ATOM 2474 C C . THR A 1 303 ? -22.698 -14.049 28.930 1.00 36.81 303 THR A C 1
ATOM 2476 O O . THR A 1 303 ? -23.518 -14.420 29.766 1.00 36.81 303 THR A O 1
ATOM 2479 N N . ASN A 1 304 ? -23.018 -13.234 27.921 1.00 30.58 304 ASN A N 1
ATOM 2480 C CA . ASN A 1 304 ? -24.067 -13.480 26.918 1.00 30.58 304 ASN A CA 1
ATOM 2481 C C . ASN A 1 304 ? -23.998 -12.360 25.861 1.00 30.58 304 ASN A C 1
ATOM 2483 O O . ASN A 1 304 ? -23.962 -11.190 26.212 1.00 30.58 304 ASN A O 1
ATOM 2487 N N . GLU A 1 305 ? -23.921 -12.767 24.589 1.00 32.34 305 GLU A N 1
ATOM 2488 C CA . GLU A 1 305 ? -23.727 -11.951 23.373 1.00 32.34 305 GLU A CA 1
ATOM 2489 C C . GLU A 1 305 ? -22.404 -11.158 23.308 1.00 32.34 305 GLU A C 1
ATOM 2491 O O . GLU A 1 305 ? -22.212 -10.109 23.910 1.00 32.34 305 GLU A O 1
ATOM 2496 N N . ALA A 1 306 ? -21.439 -11.701 22.558 1.00 32.44 306 ALA A N 1
ATOM 2497 C CA . ALA A 1 306 ? -20.110 -11.124 22.391 1.00 32.44 306 ALA A CA 1
ATOM 2498 C C . ALA A 1 306 ? -20.151 -9.794 21.609 1.00 32.44 306 ALA A C 1
ATOM 2500 O O . ALA A 1 306 ? -20.293 -9.797 20.385 1.00 32.44 306 ALA A O 1
ATOM 2501 N N . GLU A 1 307 ? -19.961 -8.667 22.297 1.00 41.28 307 GLU A N 1
ATOM 2502 C CA . GLU A 1 307 ? -19.558 -7.403 21.670 1.00 41.28 307 GLU A CA 1
ATOM 2503 C C . GLU A 1 307 ? -18.120 -7.553 21.123 1.00 41.28 307 GLU A C 1
ATOM 2505 O O . GLU A 1 307 ? -17.160 -7.751 21.869 1.00 41.28 307 GLU A O 1
ATOM 2510 N N . GLU A 1 308 ? -17.967 -7.543 19.792 1.00 44.81 308 GLU A N 1
ATOM 2511 C CA . GLU A 1 308 ? -16.681 -7.746 19.109 1.00 44.81 308 GLU A CA 1
ATOM 2512 C C . GLU A 1 308 ? -15.796 -6.481 19.171 1.00 44.81 308 GLU A C 1
ATOM 2514 O O . GLU A 1 308 ? -15.937 -5.578 18.338 1.00 44.81 308 GLU A O 1
ATOM 2519 N N . ASP A 1 309 ? -14.820 -6.453 20.085 1.00 47.19 309 ASP A N 1
ATOM 2520 C CA . ASP A 1 309 ? -13.737 -5.456 20.099 1.00 47.19 309 ASP A CA 1
ATOM 2521 C C . ASP A 1 309 ? -13.035 -5.353 18.729 1.00 47.19 309 ASP A C 1
ATOM 2523 O O . ASP A 1 309 ? -12.628 -6.351 18.118 1.00 47.19 309 ASP A O 1
ATOM 2527 N N . GLU A 1 310 ? -12.864 -4.128 18.221 1.00 49.56 310 GLU A N 1
ATOM 2528 C CA . GLU A 1 310 ? -12.217 -3.897 16.930 1.00 49.56 310 GLU A CA 1
ATOM 2529 C C . GLU A 1 310 ? -10.713 -4.249 16.999 1.00 49.56 310 GLU A C 1
ATOM 2531 O O . GLU A 1 310 ? -9.989 -3.780 17.882 1.00 49.56 310 GLU A O 1
ATOM 2536 N N . PRO A 1 311 ? -10.186 -5.075 16.076 1.00 47.84 311 PRO A N 1
ATOM 2537 C CA . PRO A 1 311 ? -8.788 -5.475 16.113 1.00 47.84 311 PRO A CA 1
ATOM 2538 C C . PRO A 1 311 ? -7.851 -4.282 15.882 1.00 47.84 311 PRO A C 1
ATOM 2540 O O . PRO A 1 311 ? -7.880 -3.623 14.842 1.00 47.84 311 PRO A O 1
ATOM 2543 N N . SER A 1 312 ? -6.939 -4.058 16.830 1.00 44.66 312 SER A N 1
ATOM 2544 C CA . SER A 1 312 ? -5.968 -2.956 16.792 1.00 44.66 312 SER A CA 1
ATOM 2545 C C . SER A 1 312 ? -4.781 -3.183 15.848 1.00 44.66 312 SER A C 1
ATOM 2547 O O . SER A 1 312 ? -4.086 -2.233 15.493 1.00 44.66 312 SER A O 1
ATOM 2549 N N . THR A 1 313 ? -4.525 -4.423 15.419 1.00 46.44 313 THR A N 1
ATOM 2550 C CA . THR A 1 313 ? -3.396 -4.759 14.535 1.00 46.44 313 THR A CA 1
ATOM 2551 C C . THR A 1 313 ? -3.853 -4.947 13.091 1.00 46.44 313 THR A C 1
ATOM 2553 O O . THR A 1 313 ? -4.940 -5.462 12.845 1.00 46.44 313 THR A O 1
ATOM 2556 N N . LEU A 1 314 ? -3.000 -4.603 12.118 1.00 47.28 314 LEU A N 1
ATOM 2557 C CA . LEU A 1 314 ? -3.260 -4.821 10.685 1.00 47.28 314 LEU A CA 1
ATOM 2558 C C . LEU A 1 314 ? -3.622 -6.283 10.378 1.00 47.28 314 LEU A C 1
ATOM 2560 O O . LEU A 1 314 ? -4.555 -6.554 9.632 1.00 47.28 314 LEU A O 1
ATOM 2564 N N . MET A 1 315 ? -2.912 -7.223 11.009 1.00 49.12 315 MET A N 1
ATOM 2565 C CA . MET A 1 315 ? -3.164 -8.661 10.878 1.00 49.12 315 MET A CA 1
ATOM 2566 C C . MET A 1 315 ? -4.469 -9.093 11.555 1.00 49.12 315 MET A C 1
ATOM 2568 O O . MET A 1 315 ? -5.166 -9.966 11.046 1.00 49.12 315 MET A O 1
ATOM 2572 N N . GLY A 1 316 ? -4.836 -8.460 12.672 1.00 54.75 316 GLY A N 1
ATOM 2573 C CA . GLY A 1 316 ? -6.146 -8.641 13.291 1.00 54.75 316 GLY A CA 1
ATOM 2574 C C . GLY A 1 316 ? -7.270 -8.116 12.396 1.00 54.75 316 GLY A C 1
ATOM 2575 O O . GLY A 1 316 ? -8.280 -8.794 12.242 1.00 54.75 316 GLY A O 1
ATOM 2576 N N . LYS A 1 317 ? -7.067 -6.967 11.739 1.00 59.00 317 LYS A N 1
ATOM 2577 C CA . LYS A 1 317 ? -7.984 -6.426 10.724 1.00 59.00 317 LYS A CA 1
ATOM 2578 C C . LYS A 1 317 ? -8.090 -7.354 9.513 1.00 59.00 317 LYS A C 1
ATOM 2580 O O . LYS A 1 317 ? -9.200 -7.638 9.089 1.00 59.00 317 LYS A O 1
ATOM 2585 N N . TRP A 1 318 ? -6.972 -7.900 9.020 1.00 58.72 318 TRP A N 1
ATOM 2586 C CA . TRP A 1 318 ? -6.949 -8.936 7.971 1.00 58.72 318 TRP A CA 1
ATOM 2587 C C . TRP A 1 318 ? -7.772 -10.161 8.368 1.00 58.72 318 TRP A C 1
ATOM 2589 O O . TRP A 1 318 ? -8.583 -10.643 7.581 1.00 58.72 318 TRP A O 1
ATOM 2599 N N . ARG A 1 319 ? -7.571 -10.664 9.591 1.00 61.34 319 ARG A N 1
ATOM 2600 C CA . ARG A 1 319 ? -8.298 -11.824 10.110 1.00 61.34 319 ARG A CA 1
ATOM 2601 C C . ARG A 1 319 ? -9.790 -11.540 10.214 1.00 61.34 319 ARG A C 1
ATOM 2603 O O . ARG A 1 319 ? -10.567 -12.314 9.671 1.00 61.34 319 ARG A O 1
ATOM 2610 N N . LYS A 1 320 ? -10.173 -10.441 10.869 1.00 63.56 320 LYS A N 1
ATOM 2611 C CA . LYS A 1 320 ? -11.577 -10.043 11.011 1.00 63.56 320 LYS A CA 1
ATOM 2612 C C . LYS A 1 320 ? -12.224 -9.888 9.642 1.00 63.56 320 LYS A C 1
ATOM 2614 O O . LYS A 1 320 ? -13.252 -10.496 9.396 1.00 63.56 320 LYS A O 1
ATOM 2619 N N . HIS A 1 321 ? -11.564 -9.201 8.713 1.00 63.75 321 HIS A N 1
ATOM 2620 C CA . HIS A 1 321 ? -12.018 -9.089 7.327 1.00 63.75 321 HIS A CA 1
ATOM 2621 C C . HIS A 1 321 ? -12.237 -10.456 6.661 1.00 63.75 321 HIS A C 1
ATOM 2623 O O . HIS A 1 321 ? -13.251 -10.674 6.001 1.00 63.75 321 HIS A O 1
ATOM 2629 N N . TYR A 1 322 ? -11.320 -11.408 6.847 1.00 62.12 322 TYR A N 1
ATOM 2630 C CA . TYR A 1 322 ? -11.456 -12.761 6.301 1.00 62.12 322 TYR A CA 1
ATOM 2631 C C . TYR A 1 322 ? -12.604 -13.556 6.950 1.00 62.12 322 TYR A C 1
ATOM 2633 O O . TYR A 1 322 ? -13.402 -14.189 6.253 1.00 62.12 322 TYR A O 1
ATOM 2641 N N . GLU A 1 323 ? -12.715 -13.514 8.277 1.00 62.38 323 GLU A N 1
ATOM 2642 C CA . GLU A 1 323 ? -13.775 -14.172 9.052 1.00 62.38 323 GLU A CA 1
ATOM 2643 C C . GLU A 1 323 ? -15.155 -13.585 8.730 1.00 62.38 323 GLU A C 1
ATOM 2645 O O . GLU A 1 323 ? -16.125 -14.323 8.551 1.00 62.38 323 GLU A O 1
ATOM 2650 N N . GLU A 1 324 ? -15.239 -12.269 8.559 1.00 62.50 324 GLU A N 1
ATOM 2651 C CA . GLU A 1 324 ? -16.441 -11.563 8.128 1.00 62.50 324 GLU A CA 1
ATOM 2652 C C . GLU A 1 324 ? -16.818 -11.913 6.687 1.00 62.50 324 GLU A C 1
ATOM 2654 O O . GLU A 1 324 ? -17.990 -12.174 6.413 1.00 62.50 324 GLU A O 1
ATOM 2659 N N . LYS A 1 325 ? -15.847 -12.025 5.771 1.00 60.41 325 LYS A N 1
ATOM 2660 C CA . LYS A 1 325 ? -16.098 -12.515 4.403 1.00 60.41 325 LYS A CA 1
ATOM 2661 C C . LYS A 1 325 ? -16.630 -13.949 4.383 1.00 60.41 325 LYS A C 1
ATOM 2663 O O . LYS A 1 325 ? -17.450 -14.292 3.528 1.00 60.41 325 LYS A O 1
ATOM 2668 N N . LYS A 1 326 ? -16.264 -14.781 5.365 1.00 57.91 326 LYS A N 1
ATOM 2669 C CA . LYS A 1 326 ? -16.859 -16.117 5.571 1.00 57.91 326 LYS A CA 1
ATOM 2670 C C . LYS A 1 326 ? -18.331 -16.059 6.020 1.00 57.91 326 LYS A C 1
ATOM 2672 O O . LYS A 1 326 ? -18.988 -17.102 6.022 1.00 57.91 326 LYS A O 1
ATOM 2677 N N . ARG A 1 327 ? -18.890 -14.888 6.342 1.00 54.06 327 ARG A N 1
ATOM 2678 C CA . ARG A 1 327 ? -20.318 -14.684 6.665 1.00 54.06 327 ARG A CA 1
ATOM 2679 C C . ARG A 1 327 ? -21.145 -14.116 5.485 1.00 54.06 327 ARG A C 1
ATOM 2681 O O . ARG A 1 327 ? -22.375 -14.126 5.554 1.00 54.06 327 ARG A O 1
ATOM 2688 N N . GLU A 1 328 ? -20.514 -13.685 4.385 1.00 57.06 328 GLU A N 1
ATOM 2689 C CA . GLU A 1 328 ? -21.183 -13.132 3.183 1.00 57.06 328 GLU A CA 1
ATOM 2690 C C . GLU A 1 328 ? -21.732 -14.234 2.243 1.00 57.06 328 GLU A C 1
ATOM 2692 O O . GLU A 1 328 ? -21.204 -15.340 2.219 1.00 57.06 328 GLU A O 1
ATOM 2697 N N . GLY A 1 329 ? -22.796 -13.980 1.470 1.00 57.00 329 GLY A N 1
ATOM 2698 C CA . GLY A 1 329 ? -23.479 -14.997 0.641 1.00 57.00 329 GLY A CA 1
ATOM 2699 C C . GLY A 1 329 ? -22.616 -15.679 -0.445 1.00 57.00 329 GLY A C 1
ATOM 2700 O O . GLY A 1 329 ? -21.587 -15.168 -0.872 1.00 57.00 329 GLY A O 1
ATOM 2701 N N . HIS A 1 330 ? -23.046 -16.852 -0.928 1.00 49.50 330 HIS A N 1
ATOM 2702 C CA . HIS A 1 330 ? -22.258 -17.743 -1.802 1.00 49.50 330 HIS A CA 1
ATOM 2703 C C . HIS A 1 330 ? -21.855 -17.137 -3.170 1.00 49.50 330 HIS A C 1
ATOM 2705 O O . HIS A 1 330 ? -20.786 -17.457 -3.691 1.00 49.50 330 HIS A O 1
ATOM 2711 N N . GLN A 1 331 ? -22.674 -16.264 -3.774 1.00 50.19 331 GLN A N 1
ATOM 2712 C CA . GLN A 1 331 ? -22.389 -15.723 -5.114 1.00 50.19 331 GLN A CA 1
ATOM 2713 C C . GLN A 1 331 ? -21.364 -14.574 -5.134 1.00 50.19 331 GLN A C 1
ATOM 2715 O O . GLN A 1 331 ? -20.546 -14.532 -6.053 1.00 50.19 331 GLN A O 1
ATOM 2720 N N . SER A 1 332 ? -21.316 -13.704 -4.114 1.00 55.75 332 SER A N 1
ATOM 2721 C CA . SER A 1 332 ? -20.307 -12.628 -4.044 1.00 55.75 332 SER A CA 1
ATOM 2722 C C . SER A 1 332 ? -18.884 -13.175 -3.874 1.00 55.75 332 SER A C 1
ATOM 2724 O O . SER A 1 332 ? -17.921 -12.575 -4.347 1.00 55.75 332 SER A O 1
ATOM 2726 N N . ARG A 1 333 ? -18.744 -14.365 -3.275 1.00 64.44 333 ARG A N 1
ATOM 2727 C CA . ARG A 1 333 ? -17.444 -15.008 -3.038 1.00 64.44 333 ARG A CA 1
ATOM 2728 C C . ARG A 1 333 ? -16.750 -15.492 -4.306 1.00 64.44 333 ARG A C 1
ATOM 2730 O O . ARG A 1 333 ? -15.540 -15.348 -4.407 1.00 64.44 333 ARG A O 1
ATOM 2737 N N . ARG A 1 334 ? -17.480 -16.056 -5.277 1.00 67.12 334 ARG A N 1
ATOM 2738 C CA . ARG A 1 334 ? -16.865 -16.607 -6.504 1.00 67.12 334 ARG A CA 1
ATOM 2739 C C . ARG A 1 334 ? -16.182 -15.521 -7.335 1.00 67.12 334 ARG A C 1
ATOM 2741 O O . ARG A 1 334 ? -15.022 -15.681 -7.697 1.00 67.12 334 ARG A O 1
ATOM 2748 N N . MET A 1 335 ? -16.882 -14.411 -7.577 1.00 66.94 335 MET A N 1
ATOM 2749 C CA . MET A 1 335 ? -16.327 -13.260 -8.296 1.00 66.94 335 MET A CA 1
ATOM 2750 C C . MET A 1 335 ? -15.119 -12.682 -7.555 1.00 66.94 335 MET A C 1
ATOM 2752 O O . MET A 1 335 ? -14.077 -12.435 -8.153 1.00 66.94 335 MET A O 1
ATOM 2756 N N . LEU A 1 336 ? -15.227 -12.556 -6.231 1.00 70.81 336 LEU A N 1
ATOM 2757 C CA . LEU A 1 336 ? -14.131 -12.087 -5.400 1.00 70.81 336 LEU A CA 1
ATOM 2758 C C . LEU A 1 336 ? -12.893 -12.990 -5.506 1.00 70.81 336 LEU A C 1
ATOM 2760 O O . LEU A 1 336 ? -11.795 -12.477 -5.696 1.00 70.81 336 LEU A O 1
ATOM 2764 N N . TYR A 1 337 ? -13.040 -14.313 -5.398 1.00 74.69 337 TYR A N 1
ATOM 2765 C CA . TYR A 1 337 ? -11.904 -15.234 -5.508 1.00 74.69 337 TYR A CA 1
ATOM 2766 C C . TYR A 1 337 ? -11.231 -15.159 -6.876 1.00 74.69 337 TYR A C 1
ATOM 2768 O O . TYR A 1 337 ? -10.006 -15.196 -6.938 1.00 74.69 337 TYR A O 1
ATOM 2776 N N . LEU A 1 338 ? -12.004 -14.996 -7.952 1.00 75.62 338 LEU A N 1
ATOM 2777 C CA . LEU A 1 338 ? -11.454 -14.782 -9.290 1.00 75.62 338 LEU A CA 1
ATOM 2778 C C . LEU A 1 338 ? -10.655 -13.476 -9.358 1.00 75.62 338 LEU A C 1
ATOM 2780 O O . LEU A 1 338 ? -9.509 -13.493 -9.801 1.00 75.62 338 LEU A O 1
ATOM 2784 N N . CYS A 1 339 ? -11.202 -12.365 -8.855 1.00 76.25 339 CYS A N 1
ATOM 2785 C CA . CYS A 1 339 ? -10.476 -11.096 -8.789 1.00 76.25 339 CYS A CA 1
ATOM 2786 C C . CYS A 1 339 ? -9.185 -11.226 -7.968 1.00 76.25 339 CYS A C 1
ATOM 2788 O O . CYS A 1 339 ? -8.133 -10.776 -8.410 1.00 76.25 339 CYS A O 1
ATOM 2790 N N . TRP A 1 340 ? -9.230 -11.877 -6.803 1.00 78.44 340 TRP A N 1
ATOM 2791 C CA . TRP A 1 340 ? -8.049 -12.083 -5.960 1.00 78.44 340 TRP A CA 1
ATOM 2792 C C . TRP A 1 340 ? -7.007 -12.995 -6.610 1.00 78.44 340 TRP A C 1
ATOM 2794 O O . TRP A 1 340 ? -5.821 -12.688 -6.537 1.00 78.44 340 TRP A O 1
ATOM 2804 N N . ALA A 1 341 ? -7.419 -14.072 -7.279 1.00 82.00 341 ALA A N 1
ATOM 2805 C CA . ALA A 1 341 ? -6.505 -14.938 -8.020 1.00 82.00 341 ALA A CA 1
ATOM 2806 C C . ALA A 1 341 ? -5.794 -14.167 -9.143 1.00 82.00 341 ALA A C 1
ATOM 2808 O O . ALA A 1 341 ? -4.578 -14.282 -9.293 1.00 82.00 341 ALA A O 1
ATOM 2809 N N . LEU A 1 342 ? -6.529 -13.317 -9.870 1.00 80.06 342 LEU A N 1
ATOM 2810 C CA . LEU A 1 342 ? -5.953 -12.428 -10.879 1.00 80.06 342 LEU A CA 1
ATOM 2811 C C . LEU A 1 342 ? -4.973 -11.427 -10.258 1.00 80.06 342 LEU A C 1
ATOM 2813 O O . LEU A 1 342 ? -3.886 -11.253 -10.796 1.00 80.06 342 LEU A O 1
ATOM 2817 N N . TRP A 1 343 ? -5.299 -10.821 -9.113 1.00 79.50 343 TRP A N 1
ATOM 2818 C CA . TRP A 1 343 ? -4.382 -9.919 -8.404 1.00 79.50 343 TRP A CA 1
ATOM 2819 C C . TRP A 1 343 ? -3.104 -10.622 -7.945 1.00 79.50 343 TRP A C 1
ATOM 2821 O O . TRP A 1 343 ? -2.016 -10.078 -8.125 1.00 79.50 343 TRP A O 1
ATOM 2831 N N . VAL A 1 344 ? -3.209 -11.830 -7.387 1.00 84.81 344 VAL A N 1
ATOM 2832 C CA . VAL A 1 344 ? -2.051 -12.622 -6.935 1.00 84.81 344 VAL A CA 1
ATOM 2833 C C . VAL A 1 344 ? -1.169 -13.034 -8.109 1.00 84.81 344 VAL A C 1
ATOM 2835 O O . VAL A 1 344 ? 0.050 -13.000 -7.982 1.00 84.81 344 VAL A O 1
ATOM 2838 N N . PHE A 1 345 ? -1.762 -13.381 -9.252 1.00 86.56 345 PHE A N 1
ATOM 2839 C CA . PHE A 1 345 ? -1.010 -13.655 -10.472 1.00 86.56 345 PHE A CA 1
ATOM 2840 C C . PHE A 1 345 ? -0.352 -12.386 -11.029 1.00 86.56 345 PHE A C 1
ATOM 2842 O O . PHE A 1 345 ? 0.829 -12.408 -11.376 1.00 86.56 345 PHE A O 1
ATOM 2849 N N . GLN A 1 346 ? -1.084 -11.272 -11.090 1.00 84.31 346 GLN A N 1
ATOM 2850 C CA . GLN A 1 346 ? -0.603 -10.047 -11.727 1.00 84.31 346 GLN A CA 1
ATOM 2851 C C . GLN A 1 346 ? 0.484 -9.328 -10.944 1.00 84.31 346 GLN A C 1
ATOM 2853 O O . GLN A 1 346 ? 1.472 -8.881 -11.520 1.00 84.31 346 GLN A O 1
ATOM 2858 N N . THR A 1 347 ? 0.330 -9.259 -9.626 1.00 85.19 347 THR A N 1
ATOM 2859 C CA . THR A 1 347 ? 1.225 -8.501 -8.744 1.00 85.19 347 THR A CA 1
ATOM 2860 C C . THR A 1 347 ? 2.712 -8.835 -8.940 1.00 85.19 347 THR A C 1
ATOM 2862 O O . THR A 1 347 ? 3.500 -7.899 -9.034 1.00 85.19 347 THR A O 1
ATOM 2865 N N . PRO A 1 348 ? 3.141 -10.110 -9.030 1.00 88.94 348 PRO A N 1
ATOM 2866 C CA . PRO A 1 348 ? 4.534 -10.442 -9.316 1.00 88.94 348 PRO A CA 1
ATOM 2867 C C . PRO A 1 348 ? 4.852 -10.495 -10.815 1.00 88.94 348 PRO A C 1
ATOM 2869 O O . PRO A 1 348 ? 5.954 -10.123 -11.219 1.00 88.94 348 PRO A O 1
ATOM 2872 N N . THR A 1 349 ? 3.921 -10.962 -11.654 1.00 91.62 349 THR A N 1
ATOM 2873 C CA . THR A 1 349 ? 4.232 -11.217 -13.067 1.00 91.62 349 THR A CA 1
ATOM 2874 C C . THR A 1 349 ? 4.313 -9.932 -13.880 1.00 91.62 349 THR A C 1
ATOM 2876 O O . THR A 1 349 ? 5.205 -9.815 -14.715 1.00 91.62 349 THR A O 1
ATOM 2879 N N . GLN A 1 350 ? 3.442 -8.951 -13.642 1.00 88.19 350 GLN A N 1
ATOM 2880 C CA . GLN A 1 350 ? 3.411 -7.710 -14.420 1.00 88.19 350 GLN A CA 1
ATOM 2881 C C . GLN A 1 350 ? 4.677 -6.860 -14.222 1.00 88.19 350 GLN A C 1
ATOM 2883 O O . GLN A 1 350 ? 5.289 -6.484 -15.226 1.00 88.19 350 GLN A O 1
ATOM 2888 N N . PRO A 1 351 ? 5.160 -6.621 -12.982 1.00 90.62 351 PRO A N 1
ATOM 2889 C CA . PRO A 1 351 ? 6.431 -5.935 -12.779 1.00 90.62 351 PRO A CA 1
ATOM 2890 C C . PRO A 1 351 ? 7.609 -6.716 -13.351 1.00 90.62 351 PRO A C 1
ATOM 2892 O O . PRO A 1 351 ? 8.482 -6.111 -13.963 1.00 90.62 351 PRO A O 1
ATOM 2895 N N . TYR A 1 352 ? 7.622 -8.048 -13.228 1.00 92.56 352 TYR A N 1
ATOM 2896 C CA . TYR A 1 352 ? 8.669 -8.865 -13.840 1.00 92.56 352 TYR A CA 1
ATOM 2897 C C . TYR A 1 352 ? 8.712 -8.684 -15.364 1.00 92.56 352 TYR A C 1
ATOM 2899 O O . TYR A 1 352 ? 9.772 -8.383 -15.908 1.00 92.56 352 TYR A O 1
ATOM 2907 N N . MET A 1 353 ? 7.566 -8.786 -16.049 1.00 93.56 353 MET A N 1
ATOM 2908 C CA . MET A 1 353 ? 7.492 -8.592 -17.502 1.00 93.56 353 MET A CA 1
ATOM 2909 C C . MET A 1 353 ? 7.923 -7.181 -17.907 1.00 93.56 353 MET A C 1
ATOM 2911 O O . MET A 1 353 ? 8.707 -7.018 -18.846 1.00 93.56 353 MET A O 1
ATOM 2915 N N . ALA A 1 354 ? 7.478 -6.164 -17.165 1.00 91.88 354 ALA A N 1
ATOM 2916 C CA . ALA A 1 354 ? 7.891 -4.786 -17.390 1.00 91.88 354 ALA A CA 1
ATOM 2917 C C . ALA A 1 354 ? 9.415 -4.615 -17.255 1.00 91.88 354 ALA A C 1
ATOM 2919 O O . ALA A 1 354 ? 10.043 -3.969 -18.091 1.00 91.88 354 ALA A O 1
ATOM 2920 N N . PHE A 1 355 ? 10.022 -5.222 -16.235 1.00 91.88 355 PHE A N 1
ATOM 2921 C CA . PHE A 1 355 ? 11.423 -5.004 -15.870 1.00 91.88 355 PHE A CA 1
ATOM 2922 C C . PHE A 1 355 ? 12.408 -5.814 -16.698 1.00 91.88 355 PHE A C 1
ATOM 2924 O O . PHE A 1 355 ? 13.465 -5.291 -17.052 1.00 91.88 355 PHE A O 1
ATOM 2931 N N . ALA A 1 356 ? 12.080 -7.079 -16.951 1.00 91.56 356 ALA A N 1
ATOM 2932 C CA . ALA A 1 356 ? 12.965 -8.032 -17.605 1.00 91.56 356 ALA A CA 1
ATOM 2933 C C . ALA A 1 356 ? 12.855 -7.977 -19.133 1.00 91.56 356 ALA A C 1
ATOM 2935 O O . ALA A 1 356 ? 13.830 -8.273 -19.817 1.00 91.56 356 ALA A O 1
ATOM 2936 N N . HIS A 1 357 ? 11.691 -7.590 -19.667 1.00 91.94 357 HIS A N 1
ATOM 2937 C CA . HIS A 1 357 ? 11.429 -7.656 -21.104 1.00 91.94 357 HIS A CA 1
ATOM 2938 C C . HIS A 1 357 ? 11.045 -6.306 -21.704 1.00 91.94 357 HIS A C 1
ATOM 2940 O O . HIS A 1 357 ? 11.700 -5.855 -22.640 1.00 91.94 357 HIS A O 1
ATOM 2946 N N . ILE A 1 358 ? 10.007 -5.649 -21.179 1.00 93.19 358 ILE A N 1
ATOM 2947 C CA . ILE A 1 358 ? 9.389 -4.514 -21.878 1.00 93.19 358 ILE A CA 1
ATOM 2948 C C . ILE A 1 358 ? 10.266 -3.260 -21.831 1.00 93.19 358 ILE A C 1
ATOM 2950 O O . ILE A 1 358 ? 10.621 -2.730 -22.881 1.00 93.19 358 ILE A O 1
ATOM 2954 N N . ILE A 1 359 ? 10.631 -2.788 -20.634 1.00 92.88 359 ILE A N 1
ATOM 2955 C CA . ILE A 1 359 ? 11.414 -1.555 -20.467 1.00 92.88 359 ILE A CA 1
ATOM 2956 C C . ILE A 1 359 ? 12.791 -1.675 -21.141 1.00 92.88 359 ILE A C 1
ATOM 2958 O O . ILE A 1 359 ? 13.108 -0.783 -21.923 1.00 92.88 359 ILE A O 1
ATOM 2962 N N . PRO A 1 360 ? 13.585 -2.749 -20.928 1.00 93.06 360 PRO A N 1
ATOM 2963 C CA . PRO A 1 360 ? 14.890 -2.873 -21.582 1.00 93.06 360 PRO A CA 1
ATOM 2964 C C . PRO A 1 360 ? 14.812 -2.872 -23.109 1.00 93.06 360 PRO A C 1
ATOM 2966 O O . PRO A 1 360 ? 15.696 -2.338 -23.766 1.00 93.06 360 PRO A O 1
ATOM 2969 N N . TYR A 1 361 ? 13.753 -3.459 -23.673 1.00 92.94 361 TYR A N 1
ATOM 2970 C CA . TYR A 1 361 ? 13.586 -3.550 -25.119 1.00 92.94 361 TYR A CA 1
ATOM 2971 C C . TYR A 1 361 ? 13.098 -2.236 -25.734 1.00 92.94 361 TYR A C 1
ATOM 2973 O O . TYR A 1 361 ? 13.710 -1.730 -26.667 1.00 92.94 361 TYR A O 1
ATOM 2981 N N . ILE A 1 362 ? 12.011 -1.658 -25.209 1.00 92.00 362 ILE A N 1
ATOM 2982 C CA . ILE A 1 362 ? 11.437 -0.415 -25.754 1.00 92.00 362 ILE A CA 1
ATOM 2983 C C . ILE A 1 362 ? 12.408 0.753 -25.582 1.00 92.00 362 ILE A C 1
ATOM 2985 O O . ILE A 1 362 ? 12.457 1.650 -26.417 1.00 92.00 362 ILE A O 1
ATOM 2989 N N . MET A 1 363 ? 13.178 0.750 -24.495 1.00 91.94 363 MET A N 1
ATOM 2990 C CA . MET A 1 363 ? 14.064 1.851 -24.146 1.00 91.94 363 MET A CA 1
ATOM 2991 C C . MET A 1 363 ? 15.538 1.558 -24.445 1.00 91.94 363 MET A C 1
ATOM 2993 O O . MET A 1 363 ? 16.403 2.163 -23.815 1.00 91.94 363 MET A O 1
ATOM 2997 N N . TYR A 1 364 ? 15.833 0.655 -25.388 1.00 93.50 364 TYR A N 1
ATOM 2998 C CA . TYR A 1 364 ? 17.209 0.235 -25.685 1.00 93.50 364 TYR A CA 1
ATOM 2999 C C . TYR A 1 364 ? 18.107 1.389 -26.173 1.00 93.50 364 TYR A C 1
ATOM 3001 O O . TYR A 1 364 ? 19.307 1.377 -25.918 1.00 93.50 364 TYR A O 1
ATOM 3009 N N . GLU A 1 365 ? 17.533 2.397 -26.843 1.00 93.56 365 GLU A N 1
ATOM 3010 C CA . GLU A 1 365 ? 18.252 3.601 -27.304 1.00 93.56 365 GLU A CA 1
ATOM 3011 C C . GLU A 1 365 ? 18.514 4.607 -26.176 1.00 93.56 365 GLU A C 1
ATOM 3013 O O . GLU A 1 365 ? 19.304 5.539 -26.330 1.00 93.56 365 GLU A O 1
ATOM 3018 N N . PHE A 1 366 ? 17.846 4.443 -25.032 1.00 93.12 366 PHE A N 1
ATOM 3019 C CA . PHE A 1 366 ? 18.016 5.316 -23.881 1.00 93.12 366 PHE A CA 1
ATOM 3020 C C . PHE A 1 366 ? 19.071 4.766 -22.931 1.00 93.12 366 PHE A C 1
ATOM 3022 O O . PHE A 1 366 ? 19.262 3.560 -22.788 1.00 93.12 366 PHE A O 1
ATOM 3029 N N . THR A 1 367 ? 19.703 5.683 -22.201 1.00 89.75 367 THR A N 1
ATOM 3030 C CA . THR A 1 367 ? 20.682 5.332 -21.171 1.00 89.75 367 THR A CA 1
ATOM 3031 C C . THR A 1 367 ? 20.080 4.412 -20.105 1.00 89.75 367 THR A C 1
ATOM 3033 O O . THR A 1 367 ? 18.901 4.546 -19.752 1.00 89.75 367 THR A O 1
ATOM 3036 N N . ASP A 1 368 ? 20.909 3.553 -19.508 1.00 86.50 368 ASP A N 1
ATOM 3037 C CA . ASP A 1 368 ? 20.518 2.681 -18.390 1.00 86.50 368 ASP A CA 1
ATOM 3038 C C . ASP A 1 368 ? 19.849 3.460 -17.244 1.00 86.50 368 ASP A C 1
ATOM 3040 O O . ASP A 1 368 ? 18.930 2.967 -16.587 1.00 86.50 368 ASP A O 1
ATOM 3044 N N . TRP A 1 369 ? 20.247 4.719 -17.040 1.00 82.88 369 TRP A N 1
ATOM 3045 C CA . TRP A 1 369 ? 19.660 5.610 -16.042 1.00 82.88 369 TRP A CA 1
ATOM 3046 C C . TRP A 1 369 ? 18.232 6.026 -16.370 1.00 82.88 369 TRP A C 1
ATOM 3048 O O . TRP A 1 369 ? 17.378 6.046 -15.484 1.00 82.88 369 TRP A O 1
ATOM 3058 N N . THR A 1 370 ? 17.939 6.329 -17.632 1.00 87.81 370 THR A N 1
ATOM 3059 C CA . THR A 1 370 ? 16.567 6.613 -18.064 1.00 87.81 370 THR A CA 1
ATOM 3060 C C . THR A 1 370 ? 15.679 5.394 -17.816 1.00 87.81 370 THR A C 1
ATOM 3062 O O . THR A 1 370 ? 14.595 5.526 -17.244 1.00 87.81 370 THR A O 1
ATOM 3065 N N . GLN A 1 371 ? 16.169 4.199 -18.159 1.00 89.62 371 GLN A N 1
ATOM 3066 C CA . GLN A 1 371 ? 15.459 2.948 -17.887 1.00 89.62 371 GLN A CA 1
ATOM 3067 C C . GLN A 1 371 ? 15.258 2.722 -16.383 1.00 89.62 371 GLN A C 1
ATOM 3069 O O . GLN A 1 371 ? 14.185 2.290 -15.959 1.00 89.62 371 GLN A O 1
ATOM 3074 N N . TYR A 1 372 ? 16.266 3.032 -15.564 1.00 86.94 372 TYR A N 1
ATOM 3075 C CA . TYR A 1 372 ? 16.187 2.959 -14.106 1.00 86.94 372 TYR A CA 1
ATOM 3076 C C . TYR A 1 372 ? 15.090 3.870 -13.542 1.00 86.94 372 TYR A C 1
ATOM 3078 O O . TYR A 1 372 ? 14.247 3.400 -12.781 1.00 86.94 372 TYR A O 1
ATOM 3086 N N . TYR A 1 373 ? 15.033 5.145 -13.935 1.00 88.00 373 TYR A N 1
ATOM 3087 C CA . TYR A 1 373 ? 14.005 6.059 -13.422 1.00 88.00 373 TYR A CA 1
ATOM 3088 C C . TYR A 1 373 ? 12.591 5.634 -13.824 1.00 88.00 373 TYR A C 1
ATOM 3090 O O . TYR A 1 373 ? 11.672 5.706 -13.009 1.00 88.00 373 TYR A O 1
ATOM 3098 N N . VAL A 1 374 ? 12.413 5.115 -15.040 1.00 90.44 374 VAL A N 1
ATOM 3099 C CA . VAL A 1 374 ? 11.124 4.566 -15.493 1.00 90.44 374 VAL A CA 1
ATOM 3100 C C . VAL A 1 374 ? 10.731 3.348 -14.658 1.00 90.44 374 VAL A C 1
ATOM 3102 O O . VAL A 1 374 ? 9.589 3.258 -14.208 1.00 90.44 374 VAL A O 1
ATOM 3105 N N . LYS A 1 375 ? 11.682 2.449 -14.372 1.00 90.88 375 LYS A N 1
ATOM 3106 C CA . LYS A 1 375 ? 11.490 1.316 -13.452 1.00 90.88 375 LYS A CA 1
ATOM 3107 C C . LYS A 1 375 ? 11.078 1.796 -12.053 1.00 90.88 375 LYS A C 1
ATOM 3109 O O . LYS A 1 375 ? 10.110 1.281 -11.498 1.00 90.88 375 LYS A O 1
ATOM 3114 N N . VAL A 1 376 ? 11.742 2.813 -11.500 1.00 89.44 376 VAL A N 1
ATOM 3115 C CA . VAL A 1 376 ? 11.402 3.389 -10.184 1.00 89.44 376 VAL A CA 1
ATOM 3116 C C . VAL A 1 376 ? 9.980 3.955 -10.165 1.00 89.44 376 VAL A C 1
ATOM 3118 O O . VAL A 1 376 ? 9.215 3.637 -9.254 1.00 89.44 376 VAL A O 1
ATOM 3121 N N . ILE A 1 377 ? 9.594 4.740 -11.174 1.00 90.62 377 ILE A N 1
ATOM 3122 C CA . ILE A 1 377 ? 8.235 5.296 -11.290 1.00 90.62 377 ILE A CA 1
ATOM 3123 C C . ILE A 1 377 ? 7.204 4.168 -11.403 1.00 90.62 377 ILE A C 1
ATOM 3125 O O . ILE A 1 377 ? 6.182 4.192 -10.716 1.00 90.62 377 ILE A O 1
ATOM 3129 N N . TYR A 1 378 ? 7.489 3.147 -12.213 1.00 91.38 378 TYR A N 1
ATOM 3130 C CA . TYR A 1 378 ? 6.613 1.990 -12.366 1.00 91.38 378 TYR A CA 1
ATOM 3131 C C . TYR A 1 378 ? 6.409 1.251 -11.034 1.00 91.38 378 TYR A C 1
ATOM 3133 O O . TYR A 1 378 ? 5.270 1.008 -10.633 1.00 91.38 378 TYR A O 1
ATOM 3141 N N . ILE A 1 379 ? 7.493 0.951 -10.305 1.00 90.12 379 ILE A N 1
ATOM 3142 C CA . ILE A 1 379 ? 7.423 0.338 -8.967 1.00 90.12 379 ILE A CA 1
ATOM 3143 C C . ILE A 1 379 ? 6.623 1.211 -8.007 1.00 90.12 379 ILE A C 1
ATOM 3145 O O . ILE A 1 379 ? 5.790 0.688 -7.271 1.00 90.12 379 ILE A O 1
ATOM 3149 N N . PHE A 1 380 ? 6.842 2.525 -8.013 1.00 91.69 380 PHE A N 1
ATOM 3150 C CA . PHE A 1 380 ? 6.096 3.440 -7.160 1.00 91.69 380 PHE A CA 1
ATOM 3151 C C . PHE A 1 380 ? 4.587 3.339 -7.421 1.00 91.69 380 PHE A C 1
ATOM 3153 O O . PHE A 1 380 ? 3.816 3.168 -6.477 1.00 91.69 380 PHE A O 1
ATOM 3160 N N . CYS A 1 381 ? 4.155 3.345 -8.685 1.00 92.50 381 CYS A N 1
ATOM 3161 C CA . CYS A 1 381 ? 2.745 3.170 -9.040 1.00 92.50 381 CYS A CA 1
ATOM 3162 C C . CYS A 1 381 ? 2.189 1.804 -8.599 1.00 92.50 381 CYS A C 1
ATOM 3164 O O . CYS A 1 381 ? 1.059 1.731 -8.107 1.00 92.50 381 CYS A O 1
ATOM 3166 N N . VAL A 1 382 ? 2.975 0.729 -8.721 1.00 90.31 382 VAL A N 1
ATOM 3167 C CA . VAL A 1 382 ? 2.595 -0.610 -8.237 1.00 90.31 382 VAL A CA 1
ATOM 3168 C C . VAL A 1 382 ? 2.435 -0.615 -6.715 1.00 90.31 382 VAL A C 1
ATOM 3170 O O . VAL A 1 382 ? 1.403 -1.062 -6.214 1.00 90.31 382 VAL A O 1
ATOM 3173 N N . ILE A 1 383 ? 3.398 -0.061 -5.972 1.00 90.38 383 ILE A N 1
ATOM 3174 C CA . ILE A 1 383 ? 3.343 0.050 -4.506 1.00 90.38 383 ILE A CA 1
ATOM 3175 C C . ILE A 1 383 ? 2.117 0.852 -4.079 1.00 90.38 383 ILE A C 1
ATOM 3177 O O . ILE A 1 383 ? 1.400 0.423 -3.177 1.00 90.38 383 ILE A O 1
ATOM 3181 N N . GLN A 1 384 ? 1.837 1.980 -4.733 1.00 92.12 384 GLN A N 1
ATOM 3182 C CA . GLN A 1 384 ? 0.671 2.793 -4.401 1.00 92.12 384 GLN A CA 1
ATOM 3183 C C . GLN A 1 384 ? -0.639 2.063 -4.699 1.00 92.12 384 GLN A C 1
ATOM 3185 O O . GLN A 1 384 ? -1.556 2.101 -3.879 1.00 92.12 384 GLN A O 1
ATOM 3190 N N . THR A 1 385 ? -0.720 1.338 -5.813 1.00 91.56 385 THR A N 1
ATOM 3191 C CA . THR A 1 385 ? -1.895 0.517 -6.142 1.00 91.56 385 THR A CA 1
ATOM 3192 C C . THR A 1 385 ? -2.125 -0.550 -5.069 1.00 91.56 385 THR A C 1
ATOM 3194 O O . THR A 1 385 ? -3.211 -0.634 -4.496 1.00 91.56 385 THR A O 1
ATOM 3197 N N . LEU A 1 386 ? -1.098 -1.329 -4.722 1.00 89.81 386 LEU A N 1
ATOM 3198 C CA . LEU A 1 386 ? -1.210 -2.416 -3.744 1.00 89.81 386 LEU A CA 1
ATOM 3199 C C . LEU A 1 386 ? -1.443 -1.901 -2.322 1.00 89.81 386 LEU A C 1
ATOM 3201 O O . LEU A 1 386 ? -2.299 -2.421 -1.610 1.00 89.81 386 LEU A O 1
ATOM 3205 N N . GLY A 1 387 ? -0.718 -0.863 -1.910 1.00 89.62 387 GLY A N 1
ATOM 3206 C CA . GLY A 1 387 ? -0.856 -0.255 -0.591 1.00 89.62 387 GLY A CA 1
ATOM 3207 C C . GLY A 1 387 ? -2.267 0.277 -0.365 1.00 89.62 387 GLY A C 1
ATOM 3208 O O . GLY A 1 387 ? -2.880 -0.014 0.661 1.00 89.62 387 GLY A O 1
ATOM 3209 N N . ASN A 1 388 ? -2.835 0.974 -1.352 1.00 92.19 388 ASN A N 1
ATOM 3210 C CA . ASN A 1 388 ? -4.202 1.479 -1.257 1.00 92.19 388 ASN A CA 1
ATOM 3211 C C . ASN A 1 388 ? -5.257 0.371 -1.386 1.00 92.19 388 ASN A C 1
ATOM 3213 O O . ASN A 1 388 ? -6.279 0.455 -0.705 1.00 92.19 388 ASN A O 1
ATOM 3217 N N . LEU A 1 389 ? -5.004 -0.696 -2.158 1.00 90.44 389 LEU A N 1
ATOM 3218 C CA . LEU A 1 389 ? -5.846 -1.901 -2.176 1.00 90.44 389 LEU A CA 1
ATOM 3219 C C . LEU A 1 389 ? -5.897 -2.568 -0.795 1.00 90.44 389 LEU A C 1
ATOM 3221 O O . LEU A 1 389 ? -6.966 -2.954 -0.315 1.00 90.44 389 LEU A O 1
ATOM 3225 N N . VAL A 1 390 ? -4.751 -2.673 -0.127 1.00 86.75 390 VAL A N 1
ATOM 3226 C CA . VAL A 1 390 ? -4.671 -3.193 1.238 1.00 86.75 390 VAL A CA 1
ATOM 3227 C C . VAL A 1 390 ? -5.408 -2.252 2.192 1.00 86.75 390 VAL A C 1
ATOM 3229 O O . VAL A 1 390 ? -6.306 -2.693 2.902 1.00 86.75 390 VAL A O 1
ATOM 3232 N N . CYS A 1 391 ? -5.122 -0.951 2.177 1.00 88.06 391 CYS A N 1
ATOM 3233 C CA . CYS A 1 391 ? -5.778 0.003 3.071 1.00 88.06 391 CYS A CA 1
ATOM 3234 C C . CYS A 1 391 ? -7.303 0.042 2.888 1.00 88.06 391 CYS A C 1
ATOM 3236 O O . CYS A 1 391 ? -8.025 -0.029 3.883 1.00 88.06 391 CYS A O 1
ATOM 3238 N N . VAL A 1 392 ? -7.821 0.077 1.653 1.00 89.94 392 VAL A N 1
ATOM 3239 C CA . VAL A 1 392 ? -9.279 0.096 1.427 1.00 89.94 392 VAL A CA 1
ATOM 3240 C C . VAL A 1 392 ? -9.959 -1.162 1.969 1.00 89.94 392 VAL A C 1
ATOM 3242 O O . VAL A 1 392 ? -11.065 -1.097 2.504 1.00 89.94 392 VAL A O 1
ATOM 3245 N N . THR A 1 393 ? -9.265 -2.296 1.878 1.00 84.88 393 THR A N 1
ATOM 3246 C CA . THR A 1 393 ? -9.748 -3.598 2.339 1.00 84.88 393 THR A CA 1
ATOM 3247 C C . THR A 1 393 ? -9.769 -3.693 3.866 1.00 84.88 393 THR A C 1
ATOM 3249 O O . THR A 1 393 ? -10.631 -4.366 4.419 1.00 84.88 393 THR A O 1
ATOM 3252 N N . LEU A 1 394 ? -8.842 -3.024 4.556 1.00 80.06 394 LEU A N 1
ATOM 3253 C CA . LEU A 1 394 ? -8.635 -3.207 5.996 1.00 80.06 394 LEU A CA 1
ATOM 3254 C C . LEU A 1 394 ? -9.220 -2.138 6.892 1.00 80.06 394 LEU A C 1
ATOM 3256 O O . LEU A 1 394 ? -9.490 -2.411 8.063 1.00 80.06 394 LEU A O 1
ATOM 3260 N N . TYR A 1 395 ? -9.360 -0.916 6.394 1.00 82.38 395 TYR A N 1
ATOM 3261 C CA . TYR A 1 395 ? -10.025 0.125 7.156 1.00 82.38 395 TYR A CA 1
ATOM 3262 C C . TYR A 1 395 ? -11.530 -0.134 7.117 1.00 82.38 395 TYR A C 1
ATOM 3264 O O . TYR A 1 395 ? -12.199 0.136 6.122 1.00 82.38 395 TYR A O 1
ATOM 3272 N N . SER A 1 396 ? -12.048 -0.692 8.213 1.00 81.31 396 SER A N 1
ATOM 3273 C CA . SER A 1 396 ? -13.478 -0.909 8.388 1.00 81.31 396 SER A CA 1
ATOM 3274 C C . SER A 1 396 ? -14.206 0.429 8.436 1.00 81.31 396 SER A C 1
ATOM 3276 O O . SER A 1 396 ? -13.810 1.350 9.145 1.00 81.31 396 SER A O 1
ATOM 3278 N N . THR A 1 397 ? -15.295 0.521 7.684 1.00 87.75 397 THR A N 1
ATOM 3279 C CA . THR A 1 397 ? -16.237 1.648 7.702 1.00 87.75 397 THR A CA 1
ATOM 3280 C C . THR A 1 397 ? -17.554 1.271 8.372 1.00 87.75 397 THR A C 1
ATOM 3282 O O . THR A 1 397 ? -18.521 2.034 8.323 1.00 87.75 397 THR A O 1
ATOM 3285 N N . ARG A 1 398 ? -17.610 0.082 8.987 1.00 87.00 398 ARG A N 1
ATOM 3286 C CA . ARG A 1 398 ? -18.788 -0.401 9.703 1.00 87.00 398 ARG A CA 1
ATOM 3287 C C . ARG A 1 398 ? -19.022 0.449 10.941 1.00 87.00 398 ARG A C 1
ATOM 3289 O O . ARG A 1 398 ? -18.102 0.732 11.703 1.00 87.00 398 ARG A O 1
ATOM 3296 N N . TYR A 1 399 ? -20.274 0.812 11.143 1.00 83.12 399 TYR A N 1
ATOM 3297 C CA . TYR A 1 399 ? -20.739 1.392 12.382 1.00 83.12 399 TYR A CA 1
ATOM 3298 C C . TYR A 1 399 ? -21.094 0.258 13.344 1.00 83.12 399 TYR A C 1
ATOM 3300 O O . TYR A 1 399 ? -21.941 -0.576 13.024 1.00 83.12 399 TYR A O 1
ATOM 3308 N N . VAL A 1 400 ? -20.410 0.203 14.486 1.00 69.50 400 VAL A N 1
ATOM 3309 C CA . VAL A 1 400 ? -20.577 -0.841 15.504 1.00 69.50 400 VAL A CA 1
ATOM 3310 C C . VAL A 1 400 ? -21.176 -0.211 16.757 1.00 69.50 400 VAL A C 1
ATOM 3312 O O . VAL A 1 400 ? -20.783 0.891 17.146 1.00 69.50 400 VAL A O 1
ATOM 3315 N N . LYS A 1 401 ? -22.131 -0.909 17.375 1.00 60.69 401 LYS A N 1
ATOM 3316 C CA . LYS A 1 401 ? -22.672 -0.565 18.693 1.00 60.69 401 LYS A CA 1
ATOM 3317 C C . LYS A 1 401 ? -21.567 -0.834 19.713 1.00 60.69 401 LYS A C 1
ATOM 3319 O O . LYS A 1 401 ? -21.105 -1.963 19.817 1.00 60.69 401 LYS A O 1
ATOM 3324 N N . THR A 1 402 ? -21.096 0.195 20.404 1.00 53.28 402 THR A N 1
ATOM 3325 C CA . THR A 1 402 ? -20.138 0.028 21.500 1.00 53.28 402 THR A CA 1
ATOM 3326 C C . THR A 1 402 ? -20.697 0.691 22.748 1.00 53.28 402 THR A C 1
ATOM 3328 O O . THR A 1 402 ? -21.314 1.756 22.656 1.00 53.28 402 THR A O 1
ATOM 3331 N N . ARG A 1 403 ? -20.416 0.116 23.926 1.00 39.00 403 ARG A N 1
ATOM 3332 C CA . ARG A 1 403 ? -20.668 0.759 25.235 1.00 39.00 403 ARG A CA 1
ATOM 3333 C C . ARG A 1 403 ? -20.015 2.145 25.351 1.00 39.00 403 ARG A C 1
ATOM 3335 O O . ARG A 1 403 ? -20.372 2.973 26.181 1.00 39.00 403 ARG A O 1
ATOM 3342 N N . ASP A 1 404 ? -19.044 2.390 24.481 1.00 39.56 404 ASP A N 1
ATOM 3343 C CA . ASP A 1 404 ? -18.173 3.542 24.477 1.00 39.56 404 ASP A CA 1
ATOM 3344 C C . ASP A 1 404 ? -18.694 4.749 23.669 1.00 39.56 404 ASP A C 1
ATOM 3346 O O . ASP A 1 404 ? -18.033 5.785 23.623 1.00 39.56 404 ASP A O 1
ATOM 3350 N N . ARG A 1 405 ? -19.869 4.664 23.038 1.00 50.84 405 ARG A N 1
ATOM 3351 C CA . ARG A 1 405 ? -20.490 5.801 22.338 1.00 50.84 405 ARG A CA 1
ATOM 3352 C C . ARG A 1 405 ? -21.739 6.269 23.093 1.00 50.84 405 ARG A C 1
ATOM 3354 O O . ARG A 1 405 ? -22.839 5.841 22.746 1.00 50.84 405 ARG A O 1
ATOM 3361 N N . PRO A 1 406 ? -21.591 7.154 24.101 1.00 47.16 406 PRO A N 1
ATOM 3362 C CA . PRO A 1 406 ? -22.706 7.619 24.918 1.00 47.16 406 PRO A CA 1
ATOM 3363 C C . PRO A 1 406 ? -23.672 8.425 24.058 1.00 47.16 406 PRO A C 1
ATOM 3365 O O . PRO A 1 406 ? -24.859 8.328 24.266 1.00 47.16 406 PRO A O 1
ATOM 3368 N N . GLU A 1 407 ? -23.195 9.105 23.012 1.00 52.56 407 GLU A N 1
ATOM 3369 C CA . GLU A 1 407 ? -24.026 9.840 22.057 1.00 52.56 407 GLU A CA 1
ATOM 3370 C C . GLU A 1 407 ? -25.075 8.935 21.401 1.00 52.56 407 GLU A C 1
ATOM 3372 O O . GLU A 1 407 ? -26.213 9.346 21.229 1.00 52.56 407 GLU A O 1
ATOM 3377 N N . ALA A 1 408 ? -24.732 7.680 21.083 1.00 55.19 408 ALA A N 1
ATOM 3378 C CA . ALA A 1 408 ? -25.690 6.725 20.530 1.00 55.19 408 ALA A CA 1
ATOM 3379 C C . ALA A 1 408 ? -26.686 6.224 21.590 1.00 55.19 408 ALA A C 1
ATOM 3381 O O . ALA A 1 408 ? -27.832 5.937 21.248 1.00 55.19 408 ALA A O 1
ATOM 3382 N N . GLN A 1 409 ? -26.262 6.126 22.857 1.00 57.62 409 GLN A N 1
ATOM 3383 C CA . GLN A 1 409 ? -27.130 5.786 23.989 1.00 57.62 409 GLN A CA 1
ATOM 3384 C C . GLN A 1 409 ? -28.048 6.949 24.365 1.00 57.62 409 GLN A C 1
ATOM 3386 O O . GLN A 1 409 ? -29.239 6.734 24.448 1.00 57.62 409 GLN A O 1
ATOM 3391 N N . GLU A 1 410 ? -27.546 8.173 24.482 1.00 61.12 410 GLU A N 1
ATOM 3392 C CA . GLU A 1 410 ? -28.319 9.393 24.727 1.00 61.12 410 GLU A CA 1
ATOM 3393 C C . GLU A 1 410 ? -29.314 9.663 23.594 1.00 61.12 410 GLU A C 1
ATOM 3395 O O . GLU A 1 410 ? -30.457 10.030 23.845 1.00 61.12 410 GLU A O 1
ATOM 3400 N N . VAL A 1 411 ? -28.914 9.460 22.332 1.00 57.94 411 VAL A N 1
ATOM 3401 C CA . VAL A 1 411 ? -29.814 9.549 21.169 1.00 57.94 411 VAL A CA 1
ATOM 3402 C C . VAL A 1 411 ? -30.891 8.470 21.231 1.00 57.94 411 VAL A C 1
ATOM 3404 O O . VAL A 1 411 ? -32.047 8.757 20.933 1.00 57.94 411 VAL A O 1
ATOM 3407 N N . ARG A 1 412 ? -30.534 7.245 21.634 1.00 60.66 412 ARG A N 1
ATOM 3408 C CA . ARG A 1 412 ? -31.485 6.146 21.824 1.00 60.66 412 ARG A CA 1
ATOM 3409 C C . ARG A 1 412 ? -32.424 6.402 22.999 1.00 60.66 412 ARG A C 1
ATOM 3411 O O . ARG A 1 412 ? -33.616 6.229 22.839 1.00 60.66 412 ARG A O 1
ATOM 3418 N N . GLU A 1 413 ? -31.925 6.853 24.139 1.00 61.38 413 GLU A N 1
ATOM 3419 C CA . GLU A 1 413 ? -32.730 7.220 25.301 1.00 61.38 413 GLU A CA 1
ATOM 3420 C C . GLU A 1 413 ? -33.638 8.397 24.959 1.00 61.38 413 GLU A C 1
ATOM 3422 O O . GLU A 1 413 ? -34.801 8.390 25.330 1.00 61.38 413 GLU A O 1
ATOM 3427 N N . ARG A 1 414 ? -33.166 9.387 24.194 1.00 56.50 414 ARG A N 1
ATOM 3428 C CA . ARG A 1 414 ? -34.019 10.461 23.667 1.00 56.50 414 ARG A CA 1
ATOM 3429 C C . ARG A 1 414 ? -35.078 9.930 22.702 1.00 56.50 414 ARG A C 1
ATOM 3431 O O . ARG A 1 414 ? -36.155 10.502 22.655 1.00 56.50 414 ARG A O 1
ATOM 3438 N N . TRP A 1 415 ? -34.770 8.893 21.924 1.00 55.47 415 TRP A N 1
ATOM 3439 C CA . TRP A 1 415 ? -35.710 8.231 21.015 1.00 55.47 415 TRP A CA 1
ATOM 3440 C C . TRP A 1 415 ? -36.776 7.438 21.777 1.00 55.47 415 TRP A C 1
ATOM 3442 O O . TRP A 1 415 ? -37.963 7.604 21.531 1.00 55.47 415 TRP A O 1
ATOM 3452 N N . GLU A 1 416 ? -36.349 6.611 22.730 1.00 56.97 416 GLU A N 1
ATOM 3453 C CA . GLU A 1 416 ? -37.203 5.773 23.577 1.00 56.97 416 GLU A CA 1
ATOM 3454 C C . GLU A 1 416 ? -38.039 6.610 24.557 1.00 56.97 416 GLU A C 1
ATOM 3456 O O . GLU A 1 416 ? -39.168 6.241 24.858 1.00 56.97 416 GLU A O 1
ATOM 3461 N N . ASN A 1 417 ? -37.511 7.751 25.014 1.00 49.94 417 ASN A N 1
ATOM 3462 C CA . ASN A 1 417 ? -38.193 8.701 25.897 1.00 49.94 417 ASN A CA 1
ATOM 3463 C C . ASN A 1 417 ? -38.728 9.934 25.150 1.00 49.94 417 ASN A C 1
ATOM 3465 O O . ASN A 1 417 ? -39.055 10.938 25.790 1.00 49.94 417 ASN A O 1
ATOM 3469 N N . ALA A 1 418 ? -38.777 9.911 23.813 1.00 49.03 418 ALA A N 1
ATOM 3470 C CA . ALA A 1 418 ? -39.416 10.984 23.065 1.00 49.03 418 ALA A CA 1
ATOM 3471 C C . ALA A 1 418 ? -40.890 11.015 23.497 1.00 49.03 418 ALA A C 1
ATOM 3473 O O . ALA A 1 418 ? -41.557 9.986 23.384 1.00 49.03 418 ALA A O 1
ATOM 3474 N N . PRO A 1 419 ? -41.407 12.140 24.029 1.00 40.88 419 PRO A N 1
ATOM 3475 C CA . PRO A 1 419 ? -42.815 12.211 24.387 1.00 40.88 419 PRO A CA 1
ATOM 3476 C C . PRO A 1 419 ? -43.656 11.902 23.146 1.00 40.88 419 PRO A C 1
ATOM 3478 O O . PRO A 1 419 ? -43.275 12.298 22.042 1.00 40.88 419 PRO A O 1
ATOM 3481 N N . ASP A 1 420 ? -44.828 11.290 23.334 1.00 46.59 420 ASP A N 1
ATOM 3482 C CA . ASP A 1 420 ? -45.855 10.997 22.309 1.00 46.59 420 ASP A CA 1
ATOM 3483 C C . ASP A 1 420 ? -46.374 12.258 21.554 1.00 46.59 420 ASP A C 1
ATOM 3485 O O . ASP A 1 420 ? -47.398 12.253 20.870 1.00 46.59 420 ASP A O 1
ATOM 3489 N N . GLN A 1 421 ? -45.677 13.387 21.685 1.00 41.34 421 GLN A N 1
ATOM 3490 C CA . GLN A 1 421 ? -46.028 14.763 21.358 1.00 41.34 421 GLN A CA 1
ATOM 3491 C C . GLN A 1 421 ? -46.034 15.124 19.869 1.00 41.34 421 GLN A C 1
ATOM 3493 O O . GLN A 1 421 ? -45.990 16.305 19.530 1.00 41.34 421 GLN A O 1
ATOM 3498 N N . PHE A 1 422 ? -46.202 14.152 18.977 1.00 42.59 422 PHE A N 1
ATOM 3499 C CA . PHE A 1 422 ? -46.738 14.452 17.646 1.00 42.59 422 PHE A CA 1
ATOM 3500 C C . PHE A 1 422 ? -48.173 13.963 17.447 1.00 42.59 422 PHE A C 1
ATOM 3502 O O . PHE A 1 422 ? -48.760 14.280 16.418 1.00 42.59 422 PHE A O 1
ATOM 3509 N N . GLY A 1 423 ? -48.773 13.264 18.422 1.00 37.72 423 GLY A N 1
ATOM 3510 C CA . GLY A 1 423 ? -50.187 12.874 18.360 1.00 37.72 423 GLY A CA 1
ATOM 3511 C C . GLY A 1 423 ? -50.544 11.974 17.171 1.00 37.72 423 GLY A C 1
ATOM 3512 O O . GLY A 1 423 ? -51.718 11.856 16.835 1.00 37.72 423 GLY A O 1
ATOM 3513 N N . LEU A 1 424 ? -49.549 11.350 16.540 1.00 35.50 424 LEU A N 1
ATOM 3514 C CA . LEU A 1 424 ? -49.724 10.381 15.466 1.00 35.50 424 LEU A CA 1
ATOM 3515 C C . LEU A 1 424 ? -49.404 8.988 16.026 1.00 35.50 424 LEU A C 1
ATOM 3517 O O . LEU A 1 424 ? -48.399 8.844 16.730 1.00 35.50 424 LEU A O 1
ATOM 3521 N N . PRO A 1 425 ? -50.229 7.961 15.758 1.00 35.69 425 PRO A N 1
ATOM 3522 C CA . PRO A 1 425 ? -49.915 6.592 16.148 1.00 35.69 425 PRO A CA 1
ATOM 3523 C C . PRO A 1 425 ? -48.537 6.188 15.598 1.00 35.69 425 PRO A C 1
ATOM 3525 O O . PRO A 1 425 ? -48.169 6.579 14.496 1.00 35.69 425 PRO A O 1
ATOM 3528 N N . MET A 1 426 ? -47.777 5.380 16.350 1.00 39.50 426 MET A N 1
ATOM 3529 C CA . MET A 1 426 ? -46.406 4.919 16.026 1.00 39.50 426 MET A CA 1
ATOM 3530 C C . MET A 1 426 ? -46.221 4.351 14.601 1.00 39.50 426 MET A C 1
ATOM 3532 O O . MET A 1 426 ? -45.099 4.277 14.111 1.00 39.50 426 MET A O 1
ATOM 3536 N N . ALA A 1 427 ? -47.309 3.964 13.932 1.00 40.19 427 ALA A N 1
ATOM 3537 C CA . ALA A 1 427 ? -47.323 3.496 12.549 1.00 40.19 427 ALA A CA 1
ATOM 3538 C C . ALA A 1 427 ? -47.300 4.623 11.487 1.00 40.19 427 ALA A C 1
ATOM 3540 O O . ALA A 1 427 ? -47.084 4.334 10.315 1.00 40.19 427 ALA A O 1
ATOM 3541 N N . GLU A 1 428 ? -47.518 5.886 11.869 1.00 36.28 428 GLU A N 1
ATOM 3542 C CA . GLU A 1 428 ? -47.744 7.016 10.950 1.00 36.28 428 GLU A CA 1
ATOM 3543 C C . GLU A 1 428 ? -46.633 8.080 10.955 1.00 36.28 428 GLU A C 1
ATOM 3545 O O . GLU A 1 428 ? -46.715 9.032 10.182 1.00 36.28 428 GLU A O 1
ATOM 3550 N N . VAL A 1 429 ? -45.570 7.940 11.761 1.00 41.72 429 VAL A N 1
ATOM 3551 C CA . VAL A 1 429 ? -44.386 8.816 11.656 1.00 41.72 429 VAL A CA 1
ATOM 3552 C C . VAL A 1 429 ? -43.490 8.288 10.531 1.00 41.72 429 VAL A C 1
ATOM 3554 O O . VAL A 1 429 ? -42.811 7.275 10.727 1.00 41.72 429 VAL A O 1
ATOM 3557 N N . PRO A 1 430 ? -43.411 8.939 9.355 1.00 37.00 430 PRO A N 1
ATOM 3558 C CA . PRO A 1 430 ? -42.606 8.412 8.270 1.00 37.00 430 PRO A CA 1
ATOM 3559 C C . PRO A 1 430 ? -41.128 8.612 8.634 1.00 37.00 430 PRO A C 1
ATOM 3561 O O . PRO A 1 430 ? -40.614 9.732 8.633 1.00 37.00 430 PRO A O 1
ATOM 3564 N N . ASN A 1 431 ? -40.428 7.507 8.902 1.00 43.91 431 ASN A N 1
ATOM 3565 C CA . ASN A 1 431 ? -38.963 7.376 8.938 1.00 43.91 431 ASN A CA 1
ATOM 3566 C C . ASN A 1 431 ? -38.178 7.700 10.226 1.00 43.91 431 ASN A C 1
ATOM 3568 O O . ASN A 1 431 ? -36.957 7.814 10.144 1.00 43.91 431 ASN A O 1
ATOM 3572 N N . GLY A 1 432 ? -38.781 7.772 11.413 1.00 43.53 432 GLY A N 1
ATOM 3573 C CA . GLY A 1 432 ? -37.991 7.603 12.644 1.00 43.53 432 GLY A CA 1
ATOM 3574 C C . GLY A 1 432 ? -36.832 8.611 12.869 1.00 43.53 432 GLY A C 1
ATOM 3575 O O . GLY A 1 432 ? -35.732 8.207 13.248 1.00 43.53 432 GLY A O 1
ATOM 3576 N N . HIS A 1 433 ? -37.042 9.905 12.595 1.00 45.12 433 HIS A N 1
ATOM 3577 C CA . HIS A 1 433 ? -36.011 10.950 12.696 1.00 45.12 433 HIS A CA 1
ATOM 3578 C C . HIS A 1 433 ? -36.175 11.820 13.955 1.00 45.12 433 HIS A C 1
ATOM 3580 O O . HIS A 1 433 ? -37.267 12.318 14.218 1.00 45.12 433 HIS A O 1
ATOM 3586 N N . LEU A 1 434 ? -35.094 12.061 14.712 1.00 46.09 434 LEU A N 1
ATOM 3587 C CA . LEU A 1 434 ? -35.080 13.097 15.762 1.00 46.09 434 LEU A CA 1
ATOM 3588 C C . LEU A 1 434 ? -35.032 14.499 15.130 1.00 46.09 434 LEU A C 1
ATOM 3590 O O . LEU A 1 434 ? -34.364 14.664 14.108 1.00 46.09 434 LEU A O 1
ATOM 3594 N N . PRO A 1 435 ? -35.650 15.529 15.735 1.00 42.16 435 PRO A N 1
ATOM 3595 C CA . PRO A 1 435 ? -35.461 16.903 15.285 1.00 42.16 435 PRO A CA 1
ATOM 3596 C C . PRO A 1 435 ? -34.005 17.337 15.519 1.00 42.16 435 PRO A C 1
ATOM 3598 O O . PRO A 1 435 ? -33.471 17.187 16.619 1.00 42.16 435 PRO A O 1
ATOM 3601 N N . ASP A 1 436 ? -33.365 17.887 14.487 1.00 47.56 436 ASP A N 1
ATOM 3602 C CA . ASP A 1 436 ? -32.056 18.539 14.587 1.00 47.56 436 ASP A CA 1
ATOM 3603 C C . ASP A 1 436 ? -32.184 20.015 14.180 1.00 47.56 436 ASP A C 1
ATOM 3605 O O . ASP A 1 436 ? -32.991 20.369 13.317 1.00 47.56 436 ASP A O 1
ATOM 3609 N N . ASN A 1 437 ? -31.359 20.866 14.790 1.00 47.25 437 ASN A N 1
ATOM 3610 C CA . ASN A 1 437 ? -31.180 22.302 14.564 1.00 47.25 437 ASN A CA 1
ATOM 3611 C C . ASN A 1 437 ? -30.594 22.595 13.160 1.00 47.25 437 ASN A C 1
ATOM 3613 O O . ASN A 1 437 ? -29.577 23.276 13.001 1.00 47.25 437 ASN A O 1
ATOM 3617 N N . GLY A 1 438 ? -31.233 22.071 12.113 1.00 51.94 438 GLY A N 1
ATOM 3618 C CA . GLY A 1 438 ? -30.882 22.275 10.714 1.00 51.94 438 GLY A CA 1
ATOM 3619 C C . GLY A 1 438 ? -29.744 21.397 10.184 1.00 51.94 438 GLY A C 1
ATOM 3620 O O . GLY A 1 438 ? -29.044 21.868 9.288 1.00 51.94 438 GLY A O 1
ATOM 3621 N N . GLY A 1 439 ? -29.536 20.185 10.711 1.00 63.69 439 GLY A N 1
ATOM 3622 C CA . GLY A 1 439 ? -28.628 19.150 10.181 1.00 63.69 439 GLY A CA 1
ATOM 3623 C C . GLY A 1 439 ? -29.367 17.917 9.630 1.00 63.69 439 GLY A C 1
ATOM 3624 O O . GLY A 1 439 ? -30.594 17.895 9.577 1.00 63.69 439 GLY A O 1
ATOM 3625 N N . ILE A 1 440 ? -28.627 16.899 9.164 1.00 69.00 440 ILE A N 1
ATOM 3626 C CA . ILE A 1 440 ? -29.218 15.594 8.805 1.00 69.00 440 ILE A CA 1
ATOM 3627 C C . ILE A 1 440 ? -29.473 14.820 10.114 1.00 69.00 440 ILE A C 1
ATOM 3629 O O . ILE A 1 440 ? -28.519 14.629 10.866 1.00 69.00 440 ILE A O 1
ATOM 3633 N N . PRO A 1 441 ? -30.702 14.349 10.386 1.00 71.19 441 PRO A N 1
ATOM 3634 C CA . PRO A 1 441 ? -31.041 13.655 11.625 1.00 71.19 441 PRO A CA 1
ATOM 3635 C C . PRO A 1 441 ? -30.478 12.228 11.701 1.00 71.19 441 PRO A C 1
ATOM 3637 O O . PRO A 1 441 ? -30.222 11.566 10.689 1.00 71.19 441 PRO A O 1
ATOM 3640 N N . TRP A 1 442 ? -30.324 11.732 12.931 1.00 77.44 442 TRP A N 1
ATOM 3641 C CA . TRP A 1 442 ? -30.125 10.306 13.193 1.00 77.44 442 TRP A CA 1
ATOM 3642 C C . TRP A 1 442 ? -31.381 9.525 12.801 1.00 77.44 442 TRP A C 1
ATOM 3644 O O . TRP A 1 442 ? -32.491 10.051 12.860 1.00 77.44 442 TRP A O 1
ATOM 3654 N N . SER A 1 443 ? -31.202 8.265 12.412 1.00 75.62 443 SER A N 1
ATOM 3655 C CA . SER A 1 443 ? -32.308 7.363 12.066 1.00 75.62 443 SER A CA 1
ATOM 3656 C C . SER A 1 443 ? -32.063 5.983 12.660 1.00 75.62 443 SER A C 1
ATOM 3658 O O . SER A 1 443 ? -30.932 5.645 13.002 1.00 75.62 443 SER A O 1
ATOM 3660 N N . TYR A 1 444 ? -33.101 5.167 12.789 1.00 77.00 444 TYR A N 1
ATOM 3661 C CA . TYR A 1 444 ? -32.970 3.801 13.292 1.00 77.00 444 TYR A CA 1
ATOM 3662 C C . TYR A 1 444 ? -32.701 2.793 12.154 1.00 77.00 444 TYR A C 1
ATOM 3664 O O . TYR A 1 444 ? -32.920 3.062 10.964 1.00 77.00 444 TYR A O 1
ATOM 3672 N N . CYS A 1 445 ? -32.121 1.641 12.492 1.00 79.62 445 CYS A N 1
ATOM 3673 C CA . CYS A 1 445 ? -31.924 0.528 11.571 1.00 79.62 445 CYS A CA 1
ATOM 3674 C C . CYS A 1 445 ? -32.432 -0.775 12.182 1.00 79.62 445 CYS A C 1
ATOM 3676 O O . CYS A 1 445 ? -31.725 -1.384 12.981 1.00 79.62 445 CYS A O 1
ATOM 3678 N N . ASP A 1 446 ? -33.566 -1.266 11.690 1.00 78.69 446 ASP A N 1
ATOM 3679 C CA . ASP A 1 446 ? -34.215 -2.478 12.219 1.00 78.69 446 ASP A CA 1
ATOM 3680 C C . ASP A 1 446 ? -33.335 -3.723 12.057 1.00 78.69 446 ASP A C 1
ATOM 3682 O O . ASP A 1 446 ? -33.229 -4.562 12.941 1.00 78.69 446 ASP A O 1
ATOM 3686 N N . LYS A 1 447 ? -32.606 -3.813 10.937 1.00 79.88 447 LYS A N 1
ATOM 3687 C CA . LYS A 1 447 ? -31.722 -4.953 10.630 1.00 79.88 447 LYS A CA 1
ATOM 3688 C C . LYS A 1 447 ? -30.510 -5.064 11.552 1.00 79.88 447 LYS A C 1
ATOM 3690 O O . LYS A 1 447 ? -29.925 -6.138 11.644 1.00 79.88 447 LYS A O 1
ATOM 3695 N N . CYS A 1 448 ? -30.075 -3.952 12.140 1.00 76.62 448 CYS A N 1
ATOM 3696 C CA . CYS A 1 448 ? -28.929 -3.914 13.048 1.00 76.62 448 CYS A CA 1
ATOM 3697 C C . CYS A 1 448 ? -29.338 -3.630 14.499 1.00 76.62 448 CYS A C 1
ATOM 3699 O O . CYS A 1 448 ? -28.452 -3.574 15.345 1.00 76.62 448 CYS A O 1
ATOM 3701 N N . ASP A 1 449 ? -30.629 -3.406 14.761 1.00 73.94 449 ASP A N 1
ATOM 3702 C CA . ASP A 1 449 ? -31.177 -2.998 16.057 1.00 73.94 449 ASP A CA 1
ATOM 3703 C C . ASP A 1 449 ? -30.344 -1.898 16.754 1.00 73.94 449 ASP A C 1
ATOM 3705 O O . ASP A 1 449 ? -29.820 -2.013 17.876 1.00 73.94 449 ASP A O 1
ATOM 3709 N N . MET A 1 450 ? -30.128 -0.811 16.010 1.00 73.88 450 MET A N 1
ATOM 3710 C CA . MET A 1 450 ? -29.342 0.320 16.488 1.00 73.88 450 MET A CA 1
ATOM 3711 C C . MET A 1 450 ? -29.688 1.623 15.769 1.00 73.88 450 MET A C 1
ATOM 3713 O O . MET A 1 450 ? -29.974 1.640 14.569 1.00 73.88 450 MET A O 1
ATOM 3717 N N . MET A 1 451 ? -29.567 2.732 16.502 1.00 75.38 451 MET A N 1
ATOM 3718 C CA . MET A 1 451 ? -29.544 4.074 15.922 1.00 75.38 451 MET A CA 1
ATOM 3719 C C . MET A 1 451 ? -28.316 4.202 15.027 1.00 75.38 451 MET A C 1
ATOM 3721 O O . MET A 1 451 ? -27.209 3.904 15.463 1.00 75.38 451 MET A O 1
ATOM 3725 N N . LYS A 1 452 ? -28.495 4.624 13.778 1.00 80.81 452 LYS A N 1
ATOM 3726 C CA . LYS A 1 452 ? -27.413 4.887 12.826 1.00 80.81 452 LYS A CA 1
ATOM 3727 C C . LYS A 1 452 ? -27.226 6.403 12.647 1.00 80.81 452 LYS A C 1
ATOM 3729 O O . LYS A 1 452 ? -28.214 7.142 12.571 1.00 80.81 452 LYS A O 1
ATOM 3734 N N . PRO A 1 453 ? -25.970 6.872 12.564 1.00 83.88 453 PRO A N 1
ATOM 3735 C CA . PRO A 1 453 ? -25.677 8.285 12.407 1.00 83.88 453 PRO A CA 1
ATOM 3736 C C . PRO A 1 453 ? -26.080 8.806 11.024 1.00 83.88 453 PRO A C 1
ATOM 3738 O O . PRO A 1 453 ? -26.274 8.025 10.083 1.00 83.88 453 PRO A O 1
ATOM 3741 N N . PRO A 1 454 ? -26.149 10.134 10.871 1.00 84.31 454 PRO A N 1
ATOM 3742 C CA . PRO A 1 454 ? -26.367 10.779 9.587 1.00 84.31 454 PRO A CA 1
ATOM 3743 C C . PRO A 1 454 ? -25.436 10.255 8.484 1.00 84.31 454 PRO A C 1
ATOM 3745 O O . PRO A 1 454 ? -24.238 10.047 8.701 1.00 84.31 454 PRO A O 1
ATOM 3748 N N . ARG A 1 455 ? -25.993 10.060 7.279 1.00 87.62 455 ARG A N 1
ATOM 3749 C CA . ARG A 1 455 ? -25.315 9.505 6.083 1.00 87.62 455 ARG A CA 1
ATOM 3750 C C . ARG A 1 455 ? -24.836 8.050 6.215 1.00 87.62 455 ARG A C 1
ATOM 3752 O O . ARG A 1 455 ? -24.187 7.522 5.305 1.00 87.62 455 ARG A O 1
ATOM 3759 N N . ALA A 1 456 ? -25.122 7.376 7.330 1.00 89.31 456 ALA A N 1
ATOM 3760 C CA . ALA A 1 456 ? -24.884 5.946 7.450 1.00 89.31 456 ALA A CA 1
ATOM 3761 C C . ALA A 1 456 ? -26.056 5.148 6.874 1.00 89.31 456 ALA A C 1
ATOM 3763 O O . ALA A 1 456 ? -27.225 5.476 7.075 1.00 89.31 456 ALA A O 1
ATOM 3764 N N . HIS A 1 457 ? -25.750 4.053 6.178 1.00 89.75 457 HIS A N 1
ATOM 3765 C CA . HIS A 1 457 ? -26.775 3.211 5.561 1.00 89.75 457 HIS A CA 1
ATOM 3766 C C . HIS A 1 457 ? -26.426 1.726 5.685 1.00 89.75 457 HIS A C 1
ATOM 3768 O O . HIS A 1 457 ? -25.266 1.330 5.551 1.00 89.75 457 HIS A O 1
ATOM 3774 N N . HIS A 1 458 ? -27.444 0.892 5.908 1.00 88.38 458 HIS A N 1
ATOM 3775 C CA . HIS A 1 458 ? -27.289 -0.557 6.000 1.00 88.38 458 HIS A CA 1
ATOM 3776 C C . HIS A 1 458 ? -26.938 -1.153 4.634 1.00 88.38 458 HIS A C 1
ATOM 3778 O O . HIS A 1 458 ? -27.644 -0.947 3.643 1.00 88.38 458 HIS A O 1
ATOM 3784 N N . CYS A 1 459 ? -25.854 -1.922 4.569 1.00 88.69 459 CYS A N 1
ATOM 3785 C CA . CYS A 1 459 ? -25.512 -2.694 3.385 1.00 88.69 459 CYS A CA 1
ATOM 3786 C C . CYS A 1 459 ? -26.013 -4.133 3.527 1.00 88.69 459 CYS A C 1
ATOM 3788 O O . CYS A 1 459 ? -25.519 -4.872 4.372 1.00 88.69 459 CYS A O 1
ATOM 3790 N N . LYS A 1 460 ? -26.922 -4.555 2.639 1.00 85.81 460 LYS A N 1
ATOM 3791 C CA . LYS A 1 460 ? -27.479 -5.921 2.625 1.00 85.81 460 LYS A CA 1
ATOM 3792 C C . LYS A 1 460 ? -26.402 -7.008 2.427 1.00 85.81 460 LYS A C 1
ATOM 3794 O O . LYS A 1 460 ? -26.567 -8.119 2.915 1.00 85.81 460 LYS A O 1
ATOM 3799 N N . VAL A 1 461 ? -25.296 -6.686 1.740 1.00 83.44 461 VAL A N 1
ATOM 3800 C CA . VAL A 1 461 ? -24.173 -7.617 1.505 1.00 83.44 461 VAL A CA 1
ATOM 3801 C C . VAL A 1 461 ? -23.254 -7.699 2.724 1.00 83.44 461 VAL A C 1
ATOM 3803 O O . VAL A 1 461 ? -23.017 -8.791 3.229 1.00 83.44 461 VAL A O 1
ATOM 3806 N N . CYS A 1 462 ? -22.798 -6.542 3.228 1.00 80.25 462 CYS A N 1
ATOM 3807 C CA . CYS A 1 462 ? -21.930 -6.460 4.410 1.00 80.25 462 CYS A CA 1
ATOM 3808 C C . CYS A 1 462 ? -22.688 -6.814 5.717 1.00 80.25 462 CYS A C 1
ATOM 3810 O O . CYS A 1 462 ? -22.045 -7.028 6.739 1.00 80.25 462 CYS A O 1
ATOM 3812 N N . LYS A 1 463 ? -24.034 -6.849 5.692 1.00 82.81 463 LYS A N 1
ATOM 3813 C CA . LYS A 1 463 ? -24.948 -7.052 6.839 1.00 82.81 463 LYS A CA 1
ATOM 3814 C C . LYS A 1 463 ? -24.648 -6.130 8.025 1.00 82.81 463 LYS A C 1
ATOM 3816 O O . LYS A 1 463 ? -24.709 -6.535 9.179 1.00 82.81 463 LYS A O 1
ATOM 3821 N N . ALA A 1 464 ? -24.301 -4.884 7.720 1.00 83.94 464 ALA A N 1
ATOM 3822 C CA . ALA A 1 464 ? -23.917 -3.882 8.705 1.00 83.94 464 ALA A CA 1
ATOM 3823 C C . ALA A 1 464 ? -24.266 -2.474 8.213 1.00 83.94 464 ALA A C 1
ATOM 3825 O O . ALA A 1 464 ? -24.278 -2.208 7.003 1.00 83.94 464 ALA A O 1
ATOM 3826 N N . CYS A 1 465 ? -24.506 -1.561 9.155 1.00 86.25 465 CYS A N 1
ATOM 3827 C CA . CYS A 1 465 ? -24.533 -0.126 8.888 1.00 86.25 465 CYS A CA 1
ATOM 3828 C C . CYS A 1 465 ? -23.125 0.368 8.546 1.00 86.25 465 CYS A C 1
ATOM 3830 O O . CYS A 1 465 ? -22.164 0.041 9.234 1.00 86.25 465 CYS A O 1
ATOM 3832 N N . ILE A 1 466 ? -23.001 1.143 7.469 1.00 91.56 466 ILE A N 1
ATOM 3833 C CA . ILE A 1 466 ? -21.726 1.681 6.982 1.00 91.56 466 ILE A CA 1
ATOM 3834 C C . ILE A 1 466 ? -21.744 3.202 7.120 1.00 91.56 466 ILE A C 1
ATOM 3836 O O . ILE A 1 466 ? -22.678 3.835 6.627 1.00 91.56 466 ILE A O 1
ATOM 3840 N N . LEU A 1 467 ? -20.723 3.777 7.761 1.00 90.69 467 LEU A N 1
ATOM 3841 C CA . LEU A 1 467 ? -20.542 5.224 7.911 1.00 90.69 467 LEU A CA 1
ATOM 3842 C C . LEU A 1 467 ? -20.273 5.884 6.559 1.00 90.69 467 LEU A C 1
ATOM 3844 O O . LEU A 1 467 ? -19.417 5.409 5.806 1.00 90.69 467 LEU A O 1
ATOM 3848 N N . LYS A 1 468 ? -20.971 6.994 6.275 1.00 92.56 468 LYS A N 1
ATOM 3849 C CA . LYS A 1 468 ? -20.897 7.718 4.993 1.00 92.56 468 LYS A CA 1
ATOM 3850 C C . LYS A 1 468 ? -20.950 6.751 3.804 1.00 92.56 468 LYS A C 1
ATOM 3852 O O . LYS A 1 468 ? -20.039 6.731 2.975 1.00 92.56 468 LYS A O 1
ATOM 3857 N N . ARG A 1 469 ? -21.943 5.852 3.789 1.00 93.56 469 ARG A N 1
ATOM 3858 C CA . ARG A 1 469 ? -21.951 4.725 2.845 1.00 93.56 469 ARG A CA 1
ATOM 3859 C C . ARG A 1 469 ? -21.957 5.249 1.416 1.00 93.56 469 ARG A C 1
ATOM 3861 O O . ARG A 1 469 ? -22.896 5.930 1.012 1.00 93.56 469 ARG A O 1
ATOM 3868 N N . ASP A 1 470 ? -20.952 4.845 0.651 1.00 95.12 470 ASP A N 1
ATOM 3869 C CA . ASP A 1 470 ? -20.881 5.127 -0.773 1.00 95.12 470 ASP A CA 1
ATOM 3870 C C . ASP A 1 470 ? -21.480 3.969 -1.570 1.00 95.12 470 ASP A C 1
ATOM 3872 O O . ASP A 1 470 ? -22.601 4.052 -2.070 1.00 95.12 470 ASP A O 1
ATOM 3876 N N . HIS A 1 471 ? -20.790 2.829 -1.599 1.00 93.19 471 HIS A N 1
ATOM 3877 C CA . HIS A 1 471 ? -21.276 1.616 -2.248 1.00 93.19 471 HIS A CA 1
ATOM 3878 C C . HIS A 1 471 ? -20.612 0.359 -1.675 1.00 93.19 471 HIS A C 1
ATOM 3880 O O . HIS A 1 471 ? -19.636 0.421 -0.930 1.00 93.19 471 HIS A O 1
ATOM 3886 N N . HIS A 1 472 ? -21.154 -0.812 -2.015 1.00 91.12 472 HIS A N 1
ATOM 3887 C CA . HIS A 1 472 ? -20.433 -2.072 -1.843 1.00 91.12 472 HIS A CA 1
ATOM 3888 C C . HIS A 1 472 ? -19.687 -2.368 -3.141 1.00 91.12 472 HIS A C 1
ATOM 3890 O O . HIS A 1 472 ? -20.319 -2.577 -4.177 1.00 91.12 472 HIS A O 1
ATOM 3896 N N . CYS A 1 473 ? -18.359 -2.352 -3.100 1.00 89.88 473 CYS A N 1
ATOM 3897 C CA . CYS A 1 473 ? -17.548 -2.592 -4.283 1.00 89.88 473 CYS A CA 1
ATOM 3898 C C . CYS A 1 473 ? -17.295 -4.094 -4.434 1.00 89.88 473 CYS A C 1
ATOM 3900 O O . CYS A 1 473 ? -16.606 -4.702 -3.614 1.00 89.88 473 CYS A O 1
ATOM 3902 N N . PHE A 1 474 ? -17.825 -4.693 -5.498 1.00 83.38 474 PHE A N 1
ATOM 3903 C CA . PHE A 1 474 ? -17.682 -6.127 -5.767 1.00 83.38 474 PHE A CA 1
ATOM 3904 C C . PHE A 1 474 ? -16.256 -6.528 -6.179 1.00 83.38 474 PHE A C 1
ATOM 3906 O O . PHE A 1 474 ? -15.876 -7.677 -5.980 1.00 83.38 474 PHE A O 1
ATOM 3913 N N . VAL A 1 475 ? -15.457 -5.590 -6.709 1.00 81.75 475 VAL A N 1
ATOM 3914 C CA . VAL A 1 475 ? -14.072 -5.846 -7.148 1.00 81.75 475 VAL A CA 1
ATOM 3915 C C . VAL A 1 475 ? -13.153 -6.106 -5.952 1.00 81.75 475 VAL A C 1
ATOM 3917 O O . VAL A 1 475 ? -12.384 -7.064 -5.944 1.00 81.75 475 VAL A O 1
ATOM 3920 N N . ILE A 1 476 ? -13.253 -5.272 -4.913 1.00 85.00 476 ILE A N 1
ATOM 3921 C CA . ILE A 1 476 ? -12.473 -5.420 -3.668 1.00 85.00 476 ILE A CA 1
ATOM 3922 C C . ILE A 1 476 ? -13.203 -6.294 -2.628 1.00 85.00 476 ILE A C 1
ATOM 3924 O O . ILE A 1 476 ? -12.593 -6.865 -1.715 1.00 85.00 476 ILE A O 1
ATOM 3928 N N . GLY A 1 477 ? -14.522 -6.443 -2.775 1.00 81.25 477 GLY A N 1
ATOM 3929 C CA . GLY A 1 477 ? -15.392 -7.183 -1.863 1.00 81.25 477 GLY A CA 1
ATOM 3930 C C . GLY A 1 477 ? -15.478 -6.531 -0.490 1.00 81.25 477 GLY A C 1
ATOM 3931 O O . GLY A 1 477 ? -15.323 -7.216 0.514 1.00 81.25 477 GLY A O 1
ATOM 3932 N N . THR A 1 478 ? -15.617 -5.209 -0.436 1.00 85.06 478 THR A N 1
ATOM 3933 C CA . THR A 1 478 ? -15.877 -4.482 0.812 1.00 85.06 478 THR A CA 1
ATOM 3934 C C . THR A 1 478 ? -16.692 -3.219 0.542 1.00 85.06 478 THR A C 1
ATOM 3936 O O . THR A 1 478 ? -16.795 -2.737 -0.590 1.00 85.06 478 THR A O 1
ATOM 3939 N N . CYS A 1 479 ? -17.315 -2.704 1.596 1.00 91.75 479 CYS A N 1
ATOM 3940 C CA . CYS A 1 479 ? -18.063 -1.460 1.570 1.00 91.75 479 CYS A CA 1
ATOM 3941 C C . CYS A 1 479 ? -17.100 -0.251 1.583 1.00 91.75 479 CYS A C 1
ATOM 3943 O O . CYS A 1 479 ? -16.232 -0.148 2.452 1.00 91.75 479 CYS A O 1
ATOM 3945 N N . VAL A 1 480 ? -17.266 0.671 0.630 1.00 96.06 480 VAL A N 1
ATOM 3946 C CA . VAL A 1 480 ? -16.562 1.963 0.595 1.00 96.06 480 VAL A CA 1
ATOM 3947 C C . VAL A 1 480 ? -17.384 2.995 1.373 1.00 96.06 480 VAL A C 1
ATOM 3949 O O . VAL A 1 480 ? -18.602 3.093 1.196 1.00 96.06 480 VAL A O 1
ATOM 3952 N N . GLY A 1 481 ? -16.729 3.736 2.263 1.00 94.62 481 GLY A N 1
ATOM 3953 C CA . GLY A 1 481 ? -17.345 4.731 3.140 1.00 94.62 481 GLY A CA 1
ATOM 3954 C C . GLY A 1 481 ? -16.304 5.582 3.869 1.00 94.62 481 GLY A C 1
ATOM 3955 O O . GLY A 1 481 ? -15.161 5.678 3.427 1.00 94.62 481 GLY A O 1
ATOM 3956 N N . HIS A 1 482 ? -16.671 6.168 5.009 1.00 92.81 482 HIS A N 1
ATOM 3957 C CA . HIS A 1 482 ? -15.902 7.238 5.669 1.00 92.81 482 HIS A CA 1
ATOM 3958 C C . HIS A 1 482 ? -14.390 6.974 5.818 1.00 92.81 482 HIS A C 1
ATOM 3960 O O . HIS A 1 482 ? -13.567 7.707 5.277 1.00 92.81 482 HIS A O 1
ATOM 3966 N N . TYR A 1 483 ? -14.008 5.897 6.508 1.00 89.62 483 TYR A N 1
ATOM 3967 C CA . TYR A 1 483 ? -12.604 5.633 6.848 1.00 89.62 483 TYR A CA 1
ATOM 3968 C C . TYR A 1 483 ? -11.747 5.075 5.705 1.00 89.62 483 TYR A C 1
ATOM 3970 O O . TYR A 1 483 ? -10.518 5.071 5.824 1.00 89.62 483 TYR A O 1
ATOM 3978 N N . ASN A 1 484 ? -12.355 4.598 4.613 1.00 92.75 484 ASN A N 1
ATOM 3979 C CA . ASN A 1 484 ? -11.621 3.957 3.520 1.00 92.75 484 ASN A CA 1
ATOM 3980 C C . ASN A 1 484 ? -11.793 4.613 2.140 1.00 92.75 484 ASN A C 1
ATOM 3982 O O . ASN A 1 484 ? -11.058 4.251 1.219 1.00 92.75 484 ASN A O 1
ATOM 3986 N N . GLN A 1 485 ? -12.675 5.611 2.002 1.00 94.88 485 GLN A N 1
ATOM 3987 C CA . GLN A 1 485 ? -12.938 6.302 0.736 1.00 94.88 485 GLN A CA 1
ATOM 3988 C C . GLN A 1 485 ? -11.664 6.897 0.126 1.00 94.88 485 GLN A C 1
ATOM 3990 O O . GLN A 1 485 ? -11.407 6.678 -1.052 1.00 94.88 485 GLN A O 1
ATOM 3995 N N . ARG A 1 486 ? -10.815 7.572 0.912 1.00 93.12 486 ARG A N 1
ATOM 3996 C CA . ARG A 1 486 ? -9.550 8.141 0.403 1.00 93.12 486 ARG A CA 1
ATOM 3997 C C . ARG A 1 486 ? -8.669 7.111 -0.297 1.00 93.12 486 ARG A C 1
ATOM 3999 O O . ARG A 1 486 ? -8.186 7.367 -1.392 1.00 93.12 486 ARG A O 1
ATOM 4006 N N . TYR A 1 487 ? -8.517 5.927 0.298 1.00 94.44 487 TYR A N 1
ATOM 4007 C CA . TYR A 1 487 ? -7.690 4.866 -0.267 1.00 94.44 487 TYR A CA 1
ATOM 4008 C C . TYR A 1 487 ? -8.331 4.308 -1.532 1.00 94.44 487 TYR A C 1
ATOM 4010 O O . TYR A 1 487 ? -7.626 3.996 -2.480 1.00 94.44 487 TYR A O 1
ATOM 4018 N N . PHE A 1 488 ? -9.662 4.238 -1.589 1.00 95.62 488 PHE A N 1
ATOM 4019 C CA . PHE A 1 488 ? -10.372 3.846 -2.803 1.00 95.62 488 PHE A CA 1
ATOM 4020 C C . PHE A 1 488 ? -10.141 4.833 -3.962 1.00 95.62 488 PHE A C 1
ATOM 4022 O O . PHE A 1 488 ? -9.881 4.412 -5.092 1.00 95.62 488 PHE A O 1
ATOM 4029 N N . VAL A 1 489 ? -10.170 6.144 -3.700 1.00 95.94 489 VAL A N 1
ATOM 4030 C CA . VAL A 1 489 ? -9.906 7.156 -4.739 1.00 95.94 489 VAL A CA 1
ATOM 4031 C C . VAL A 1 489 ? -8.456 7.086 -5.226 1.00 95.94 489 VAL A C 1
ATOM 4033 O O . VAL A 1 489 ? -8.215 7.070 -6.430 1.00 95.94 489 VAL A O 1
ATOM 4036 N N . VAL A 1 490 ? -7.486 6.972 -4.315 1.00 95.44 490 VAL A N 1
ATOM 4037 C CA . VAL A 1 490 ? -6.065 6.843 -4.688 1.00 95.44 490 VAL A CA 1
ATOM 4038 C C . VAL A 1 490 ? -5.799 5.519 -5.419 1.00 95.44 490 VAL A C 1
ATOM 4040 O O . VAL A 1 490 ? -5.112 5.507 -6.438 1.00 95.44 490 VAL A O 1
ATOM 4043 N N . LEU A 1 491 ? -6.394 4.410 -4.965 1.00 94.69 491 LEU A N 1
ATOM 4044 C CA . LEU A 1 491 ? -6.330 3.108 -5.638 1.00 94.69 491 LEU A CA 1
ATOM 4045 C C . LEU A 1 491 ? -6.795 3.210 -7.091 1.00 94.69 491 LEU A C 1
ATOM 4047 O O . LEU A 1 491 ? -6.102 2.742 -7.987 1.00 94.69 491 LEU A O 1
ATOM 4051 N N . THR A 1 492 ? -7.963 3.809 -7.325 1.00 96.06 492 THR A N 1
ATOM 4052 C CA . THR A 1 492 ? -8.541 3.910 -8.673 1.00 96.06 492 THR A CA 1
ATOM 4053 C C . THR A 1 492 ? -7.721 4.827 -9.578 1.00 96.06 492 THR A C 1
ATOM 4055 O O . THR A 1 492 ? -7.547 4.503 -10.749 1.00 96.06 492 THR A O 1
ATOM 4058 N N . PHE A 1 493 ? -7.116 5.889 -9.037 1.00 96.31 493 PHE A N 1
ATOM 4059 C CA . PHE A 1 493 ? -6.164 6.728 -9.767 1.00 96.31 493 PHE A CA 1
ATOM 4060 C C . PHE A 1 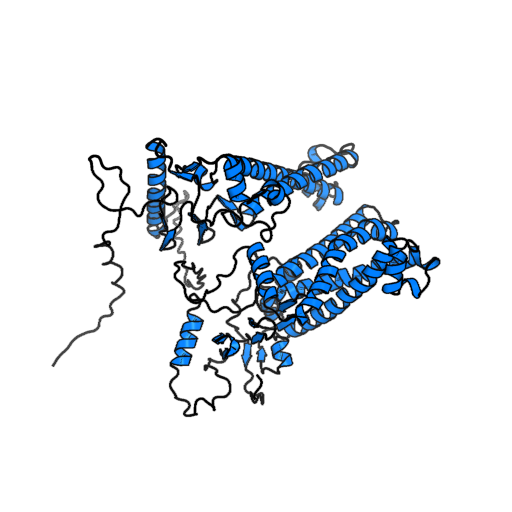493 ? -4.916 5.955 -10.220 1.00 96.31 493 PHE A C 1
ATOM 4062 O O . PHE A 1 493 ? -4.592 5.936 -11.407 1.00 96.31 493 PHE A O 1
ATOM 4069 N N . TYR A 1 494 ? -4.226 5.266 -9.306 1.00 95.19 494 TYR A N 1
ATOM 4070 C CA . TYR A 1 494 ? -3.035 4.497 -9.683 1.00 95.19 494 TYR A CA 1
ATOM 4071 C C . TYR A 1 494 ? -3.376 3.259 -10.528 1.00 95.19 494 TYR A C 1
ATOM 4073 O O . TYR A 1 494 ? -2.579 2.881 -11.386 1.00 95.19 494 TYR A O 1
ATOM 4081 N N . ALA A 1 495 ? -4.578 2.690 -10.390 1.00 93.25 495 ALA A N 1
ATOM 4082 C CA . ALA A 1 495 ? -5.076 1.633 -11.270 1.00 93.25 495 ALA A CA 1
ATOM 4083 C C . ALA A 1 495 ? -5.228 2.100 -12.729 1.00 93.25 495 ALA A C 1
ATOM 4085 O O . ALA A 1 495 ? -4.957 1.317 -13.636 1.00 93.25 495 ALA A O 1
ATOM 4086 N N . ILE A 1 496 ? -5.593 3.366 -12.978 1.00 95.75 496 ILE A N 1
ATOM 4087 C CA . ILE A 1 496 ? -5.593 3.955 -14.332 1.00 95.75 496 ILE A CA 1
ATOM 4088 C C . ILE A 1 496 ? -4.169 3.989 -14.886 1.00 95.75 496 ILE A C 1
ATOM 4090 O O . ILE A 1 496 ? -3.939 3.546 -16.010 1.00 95.75 496 ILE A O 1
ATOM 4094 N N . ILE A 1 497 ? -3.213 4.484 -14.093 1.00 94.50 497 ILE A N 1
ATOM 4095 C CA . ILE A 1 497 ? -1.813 4.626 -14.514 1.00 94.50 497 ILE A CA 1
ATOM 4096 C C . ILE A 1 497 ? -1.197 3.256 -14.813 1.00 94.50 497 ILE A C 1
ATOM 4098 O O . ILE A 1 497 ? -0.647 3.053 -15.893 1.00 94.50 497 ILE A O 1
ATOM 4102 N N . VAL A 1 498 ? -1.312 2.298 -13.890 1.00 92.06 498 VAL A N 1
ATOM 4103 C CA . VAL A 1 498 ? -0.757 0.945 -14.062 1.00 92.06 498 VAL A CA 1
ATOM 4104 C C . VAL A 1 498 ? -1.522 0.160 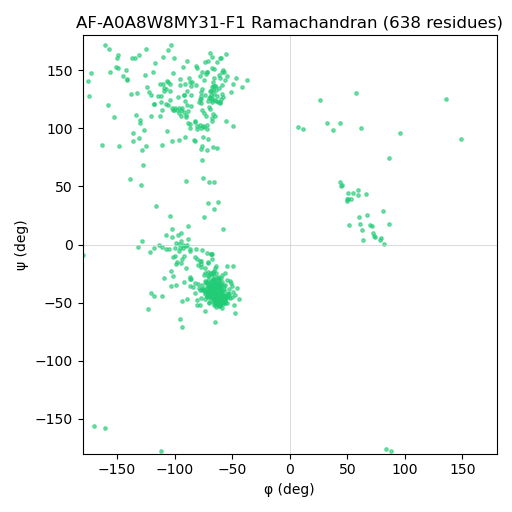-15.130 1.00 92.06 498 VAL A C 1
ATOM 4106 O O . VAL A 1 498 ? -0.906 -0.566 -15.909 1.00 92.06 498 VAL A O 1
ATOM 4109 N N . GLY A 1 499 ? -2.845 0.319 -15.199 1.00 93.06 499 GLY A N 1
ATOM 4110 C CA . GLY A 1 499 ? -3.705 -0.331 -16.185 1.00 93.06 499 GLY A CA 1
ATOM 4111 C C . GLY A 1 499 ? -3.404 0.142 -17.603 1.00 93.06 499 GLY A C 1
ATOM 4112 O O . GLY A 1 499 ? -2.881 -0.625 -18.408 1.00 93.06 499 GLY A O 1
ATOM 4113 N N . PHE A 1 500 ? -3.664 1.413 -17.918 1.00 94.81 500 PHE A N 1
ATOM 4114 C CA . PHE A 1 500 ? -3.434 1.933 -19.270 1.00 94.81 500 PHE A CA 1
ATOM 4115 C C . PHE A 1 500 ? -1.952 2.054 -19.618 1.00 94.81 500 PHE A C 1
ATOM 4117 O O . PHE A 1 500 ? -1.574 1.720 -20.738 1.00 94.81 500 PHE A O 1
ATOM 4124 N N . GLY A 1 501 ? -1.094 2.454 -18.674 1.00 91.94 501 GLY A N 1
ATOM 4125 C CA . GLY A 1 501 ? 0.354 2.457 -18.892 1.00 91.94 501 GLY A CA 1
ATOM 4126 C C . GLY A 1 501 ? 0.880 1.053 -19.193 1.00 91.94 501 GLY A C 1
ATOM 4127 O O . GLY A 1 501 ? 1.654 0.871 -20.130 1.00 91.94 501 GLY A O 1
ATOM 4128 N N . GLY A 1 502 ? 0.394 0.038 -18.471 1.00 90.94 502 GLY A N 1
ATOM 4129 C CA . GLY A 1 502 ? 0.704 -1.365 -18.741 1.00 90.94 502 GLY A CA 1
ATOM 4130 C C . GLY A 1 502 ? 0.218 -1.835 -20.112 1.00 90.94 502 GLY A C 1
ATOM 4131 O O . GLY A 1 502 ? 0.967 -2.519 -20.811 1.00 90.94 502 GLY A O 1
ATOM 4132 N N . VAL A 1 503 ? -0.992 -1.442 -20.524 1.00 93.94 503 VAL A N 1
ATOM 4133 C CA . VAL A 1 503 ? -1.534 -1.736 -21.863 1.00 93.94 503 VAL A CA 1
ATOM 4134 C C . VAL A 1 503 ? -0.656 -1.133 -22.951 1.00 93.94 503 VAL A C 1
ATOM 4136 O O . VAL A 1 503 ? -0.239 -1.863 -23.843 1.00 93.94 503 VAL A O 1
ATOM 4139 N N . VAL A 1 504 ? -0.332 0.160 -22.862 1.00 93.38 504 VAL A N 1
ATOM 4140 C CA . VAL A 1 504 ? 0.499 0.852 -23.858 1.00 93.38 504 VAL A CA 1
ATOM 4141 C C . VAL A 1 504 ? 1.872 0.193 -23.964 1.00 93.38 504 VAL A C 1
ATOM 4143 O O . VAL A 1 504 ? 2.286 -0.184 -25.055 1.00 93.38 504 VAL A O 1
ATOM 4146 N N . LEU A 1 505 ? 2.551 -0.023 -22.834 1.00 91.06 505 LEU A N 1
ATOM 4147 C CA . LEU A 1 505 ? 3.875 -0.647 -22.810 1.00 91.06 505 LEU A CA 1
ATOM 4148 C C . LEU A 1 505 ? 3.856 -2.065 -23.404 1.00 91.06 505 LEU A C 1
ATOM 4150 O O . LEU A 1 505 ? 4.707 -2.409 -24.224 1.00 91.06 505 LEU A O 1
ATOM 4154 N N . THR A 1 506 ? 2.869 -2.880 -23.032 1.00 92.75 506 THR A N 1
ATOM 4155 C CA . THR A 1 506 ? 2.751 -4.264 -23.519 1.00 92.75 506 THR A CA 1
ATOM 4156 C C . THR A 1 506 ? 2.386 -4.310 -25.002 1.00 92.75 506 THR A C 1
ATOM 4158 O O . THR A 1 506 ? 2.965 -5.094 -25.751 1.00 92.75 506 THR A O 1
ATOM 4161 N N . ALA A 1 507 ? 1.466 -3.452 -25.449 1.00 93.25 507 ALA A N 1
ATOM 4162 C CA . ALA A 1 507 ? 1.071 -3.359 -26.850 1.00 93.25 507 ALA A CA 1
ATOM 4163 C C . ALA A 1 507 ? 2.240 -2.907 -27.734 1.00 93.25 507 ALA A C 1
ATOM 4165 O O . ALA A 1 507 ? 2.489 -3.539 -28.758 1.00 93.25 507 ALA A O 1
ATOM 4166 N N . CYS A 1 508 ? 3.006 -1.892 -27.315 1.00 92.38 508 CYS A N 1
ATOM 4167 C CA . CYS A 1 508 ? 4.212 -1.463 -28.024 1.00 92.38 508 CYS A CA 1
ATOM 4168 C C . CYS A 1 508 ? 5.216 -2.615 -28.154 1.00 92.38 508 CYS A C 1
ATOM 4170 O O . CYS A 1 508 ? 5.651 -2.926 -29.261 1.00 92.38 508 CYS A O 1
ATOM 4172 N N . TYR A 1 509 ? 5.515 -3.315 -27.055 1.00 92.56 509 TYR A N 1
ATOM 4173 C CA . TYR A 1 509 ? 6.431 -4.457 -27.076 1.00 92.56 509 TYR A CA 1
ATOM 4174 C C . TYR A 1 509 ? 5.971 -5.564 -28.037 1.00 92.56 509 TYR A C 1
ATOM 4176 O O . TYR A 1 509 ? 6.741 -6.007 -28.890 1.00 92.56 509 TYR A O 1
ATOM 4184 N N . LEU A 1 510 ? 4.703 -5.983 -27.945 1.00 92.44 510 LEU A N 1
ATOM 4185 C CA . LEU A 1 510 ? 4.141 -7.010 -28.827 1.00 92.44 510 LEU A CA 1
ATOM 4186 C C . LEU A 1 510 ? 4.117 -6.550 -30.291 1.00 92.44 510 LEU A C 1
ATOM 4188 O O . LEU A 1 510 ? 4.415 -7.352 -31.174 1.00 92.44 510 LEU A O 1
ATOM 4192 N N . SER A 1 511 ? 3.825 -5.272 -30.552 1.00 90.12 511 SER A N 1
ATOM 4193 C CA . SER A 1 511 ? 3.809 -4.711 -31.908 1.00 90.12 511 SER A CA 1
ATOM 4194 C C . SER A 1 511 ? 5.188 -4.720 -32.571 1.00 90.12 511 SER A C 1
ATOM 4196 O O . SER A 1 511 ? 5.296 -4.985 -33.763 1.00 90.12 511 SER A O 1
ATOM 4198 N N . MET A 1 512 ? 6.248 -4.479 -31.796 1.00 88.56 512 MET A N 1
ATOM 4199 C CA . MET A 1 512 ? 7.611 -4.399 -32.318 1.00 88.56 512 MET A CA 1
ATOM 4200 C C . MET A 1 512 ? 8.271 -5.771 -32.451 1.00 88.56 512 MET A C 1
ATOM 4202 O O . MET A 1 512 ? 9.044 -5.978 -33.380 1.00 88.56 512 MET A O 1
ATOM 4206 N N . LEU A 1 513 ? 8.009 -6.693 -31.517 1.00 87.94 513 LEU A N 1
ATOM 4207 C CA . LEU A 1 513 ? 8.728 -7.969 -31.450 1.00 87.94 513 LEU A CA 1
ATOM 4208 C C . LEU A 1 513 ? 7.929 -9.158 -31.990 1.00 87.94 513 LEU A C 1
ATOM 4210 O O . LEU A 1 513 ? 8.519 -10.076 -32.549 1.00 87.94 513 LEU A O 1
ATOM 4214 N N . TYR A 1 514 ? 6.612 -9.184 -31.777 1.00 88.31 514 TYR A N 1
ATOM 4215 C CA . TYR A 1 514 ? 5.796 -10.373 -32.037 1.00 88.31 514 TYR A CA 1
ATOM 4216 C C . TYR A 1 514 ? 4.865 -10.226 -33.242 1.00 88.31 514 TYR A C 1
ATOM 4218 O O . TYR A 1 514 ? 4.592 -11.214 -33.915 1.00 88.31 514 TYR A O 1
ATOM 4226 N N . TRP A 1 515 ? 4.418 -9.007 -33.558 1.00 86.81 515 TRP A N 1
ATOM 4227 C CA . TRP A 1 515 ? 3.486 -8.743 -34.661 1.00 86.81 515 TRP A CA 1
ATOM 4228 C C . TRP A 1 515 ? 3.867 -9.372 -36.010 1.00 86.81 515 TRP A C 1
ATOM 4230 O O . TRP A 1 515 ? 2.966 -9.903 -36.655 1.00 86.81 515 TRP A O 1
ATOM 4240 N N . PRO A 1 516 ? 5.147 -9.390 -36.443 1.00 87.94 516 PRO A N 1
ATOM 4241 C CA . PRO A 1 516 ? 5.512 -10.002 -37.724 1.00 87.94 516 PRO A CA 1
ATOM 4242 C C . PRO A 1 516 ? 5.219 -11.509 -37.806 1.00 87.94 516 PRO A C 1
ATOM 4244 O O . PRO A 1 516 ? 4.982 -12.025 -38.894 1.00 87.94 516 PRO A O 1
ATOM 4247 N N . GLU A 1 517 ? 5.228 -12.209 -36.669 1.00 85.56 517 GLU A N 1
ATOM 4248 C CA . GLU A 1 517 ? 4.993 -13.656 -36.565 1.00 85.56 517 GLU A CA 1
ATOM 4249 C C . GLU A 1 517 ? 3.594 -13.991 -36.014 1.00 85.56 517 GLU A C 1
ATOM 4251 O O . GLU A 1 517 ? 3.230 -15.164 -35.900 1.00 85.56 517 GLU A O 1
ATOM 4256 N N . ALA A 1 518 ? 2.812 -12.977 -35.631 1.00 87.56 518 ALA A N 1
ATOM 4257 C CA . ALA A 1 518 ? 1.550 -13.159 -34.931 1.00 87.56 518 ALA A CA 1
ATOM 4258 C C . ALA A 1 518 ? 0.405 -13.498 -35.892 1.00 87.56 518 ALA A C 1
ATOM 4260 O O . ALA A 1 518 ? 0.210 -12.855 -36.925 1.00 87.56 518 ALA A O 1
ATOM 4261 N N . VAL A 1 519 ? -0.433 -14.454 -35.496 1.00 89.62 519 VAL A N 1
ATOM 4262 C CA . VAL A 1 519 ? -1.750 -14.660 -36.108 1.00 89.62 519 VAL A CA 1
ATOM 4263 C C . VAL A 1 519 ? -2.777 -13.925 -35.255 1.00 89.62 519 VAL A C 1
ATOM 4265 O O . VAL A 1 519 ? -2.691 -13.946 -34.033 1.00 89.62 519 VAL A O 1
ATOM 4268 N N . TRP A 1 520 ? -3.793 -13.297 -35.850 1.00 89.25 520 TRP A N 1
ATOM 4269 C CA . TRP A 1 520 ? -4.801 -12.545 -35.081 1.00 89.25 520 TRP A CA 1
ATOM 4270 C C . TRP A 1 520 ? -5.467 -13.381 -33.967 1.00 89.25 520 TRP A C 1
ATOM 4272 O O . TRP A 1 520 ? -5.816 -12.849 -32.913 1.00 89.25 520 TRP A O 1
ATOM 4282 N N . THR A 1 521 ? -5.591 -14.700 -34.164 1.00 92.31 521 THR A N 1
ATOM 4283 C CA . THR A 1 521 ? -6.121 -15.641 -33.167 1.00 92.31 521 THR A CA 1
ATOM 4284 C C . THR A 1 521 ? -5.261 -15.731 -31.912 1.00 92.31 521 THR A C 1
ATOM 4286 O O . THR A 1 521 ? -5.786 -16.078 -30.860 1.00 92.31 521 THR A O 1
ATOM 4289 N N . ASP A 1 522 ? -3.969 -15.406 -31.991 1.00 90.69 522 ASP A N 1
ATOM 4290 C CA . ASP A 1 522 ? -3.052 -15.408 -30.846 1.00 90.69 522 ASP A CA 1
ATOM 4291 C C . ASP A 1 522 ? -3.474 -14.418 -29.777 1.00 90.69 522 ASP A C 1
ATOM 4293 O O . ASP A 1 522 ? -3.270 -14.666 -28.594 1.00 90.69 522 ASP A O 1
ATOM 4297 N N . PHE A 1 523 ? -4.144 -13.342 -30.178 1.00 91.19 523 PHE A N 1
ATOM 4298 C CA . PHE A 1 523 ? -4.665 -12.348 -29.258 1.00 91.19 523 PHE A CA 1
ATOM 4299 C C . PHE A 1 523 ? -5.992 -12.764 -28.620 1.00 91.19 523 PHE A C 1
ATOM 4301 O O . PHE A 1 523 ? -6.464 -12.047 -27.747 1.00 91.19 523 PHE A O 1
ATOM 4308 N N . LEU A 1 524 ? -6.603 -13.901 -28.974 1.00 93.94 524 LEU A N 1
ATOM 4309 C CA . LEU A 1 524 ? -7.758 -14.429 -28.242 1.00 93.94 524 LEU A CA 1
ATOM 4310 C C . LEU A 1 524 ? -7.283 -15.082 -26.941 1.00 93.94 524 LEU A C 1
ATOM 4312 O O . LEU A 1 524 ? -6.510 -16.037 -26.970 1.00 93.94 524 LEU A O 1
ATOM 4316 N N . LEU A 1 525 ? -7.787 -14.613 -25.794 1.00 92.06 525 LEU A N 1
ATOM 4317 C CA . LEU A 1 525 ? -7.313 -15.052 -24.475 1.00 92.06 525 LEU A CA 1
ATOM 4318 C C . LEU A 1 525 ? -7.262 -16.592 -24.301 1.00 92.06 525 LEU A C 1
ATOM 4320 O O . LEU A 1 525 ? -6.227 -17.086 -23.851 1.00 92.06 525 LEU A O 1
ATOM 4324 N N . PRO A 1 526 ? -8.284 -17.385 -24.696 1.00 94.44 526 PRO A N 1
ATOM 4325 C CA . PRO A 1 526 ? -8.211 -18.847 -24.588 1.00 94.44 526 PRO A CA 1
ATOM 4326 C C . PRO A 1 526 ? -7.135 -19.475 -25.485 1.00 94.44 526 PRO A C 1
ATOM 4328 O O . PRO A 1 526 ? -6.493 -20.446 -25.088 1.00 94.44 526 PRO A O 1
ATOM 4331 N N . VAL A 1 527 ? -6.913 -18.911 -26.677 1.00 94.19 527 VAL A N 1
ATOM 4332 C CA . VAL A 1 527 ? -5.909 -19.391 -27.637 1.00 94.19 527 VAL A CA 1
ATOM 4333 C C . VAL A 1 527 ? -4.503 -19.078 -27.135 1.00 94.19 527 VAL A C 1
ATOM 4335 O O . VAL A 1 527 ? -3.654 -19.965 -27.156 1.00 94.19 527 VAL A O 1
ATOM 4338 N N . ALA A 1 528 ? -4.268 -17.867 -26.619 1.00 93.88 528 ALA A N 1
ATOM 4339 C CA . ALA A 1 528 ? -2.993 -17.473 -26.020 1.00 93.88 528 ALA A CA 1
ATOM 4340 C C . ALA A 1 528 ? -2.600 -18.407 -24.867 1.00 93.88 528 ALA A C 1
ATOM 4342 O O . ALA A 1 528 ? -1.477 -18.911 -24.822 1.00 93.88 528 ALA A O 1
ATOM 4343 N N . ILE A 1 529 ? -3.550 -18.688 -23.964 1.00 93.25 529 ILE A N 1
ATOM 4344 C CA . ILE A 1 529 ? -3.349 -19.604 -22.834 1.00 93.25 529 ILE A CA 1
ATOM 4345 C C . ILE A 1 529 ? -3.028 -21.011 -23.344 1.00 93.25 529 ILE A C 1
ATOM 4347 O O . ILE A 1 529 ? -2.031 -21.597 -22.929 1.00 93.25 529 ILE A O 1
ATOM 4351 N N . TYR A 1 530 ? -3.834 -21.540 -24.268 1.00 95.06 530 TYR A N 1
ATOM 4352 C CA . TYR A 1 530 ? -3.623 -22.868 -24.840 1.00 95.06 530 TYR A CA 1
ATOM 4353 C C . TYR A 1 530 ? -2.246 -22.981 -25.513 1.00 95.06 530 TYR A C 1
ATOM 4355 O O . TYR A 1 530 ? -1.435 -23.827 -25.141 1.00 95.06 530 TYR A O 1
ATOM 4363 N N . ARG A 1 531 ? -1.926 -22.088 -26.455 1.00 93.94 531 ARG A N 1
ATOM 4364 C CA . ARG A 1 531 ? -0.652 -22.123 -27.188 1.00 93.94 531 ARG A CA 1
ATOM 4365 C C . ARG A 1 531 ? 0.554 -21.930 -26.270 1.00 93.94 531 ARG A C 1
ATOM 4367 O O . ARG A 1 531 ? 1.570 -22.585 -26.487 1.00 93.94 531 ARG A O 1
ATOM 4374 N N . GLY A 1 532 ? 0.445 -21.077 -25.250 1.00 93.38 532 GLY A N 1
ATOM 4375 C CA . GLY A 1 532 ? 1.495 -20.878 -24.251 1.00 93.38 532 GLY A CA 1
ATOM 4376 C C . GLY A 1 532 ? 1.751 -22.117 -23.390 1.00 93.38 532 GLY A C 1
ATOM 4377 O O . GLY A 1 532 ? 2.907 -22.466 -23.160 1.00 93.38 532 GLY A O 1
ATOM 4378 N N . LEU A 1 533 ? 0.695 -22.813 -22.951 1.00 93.88 533 LEU A N 1
ATOM 4379 C CA . LEU A 1 533 ? 0.811 -24.026 -22.130 1.00 93.88 533 LEU A CA 1
ATOM 4380 C C . LEU A 1 533 ? 1.400 -25.214 -22.901 1.00 93.88 533 LEU A C 1
ATOM 4382 O O . LEU A 1 533 ? 2.167 -25.986 -22.333 1.00 93.88 533 LEU A O 1
ATOM 4386 N N . PHE A 1 534 ? 1.069 -25.350 -24.186 1.00 95.38 534 PHE A N 1
ATOM 4387 C CA . PHE A 1 534 ? 1.539 -26.454 -25.034 1.00 95.38 534 PHE A CA 1
ATOM 4388 C C . PHE A 1 534 ? 2.805 -26.121 -25.841 1.00 95.38 534 PHE A C 1
ATOM 4390 O O . PHE A 1 534 ? 3.193 -26.885 -26.721 1.00 95.38 534 PHE A O 1
ATOM 4397 N N . GLY A 1 535 ? 3.457 -24.986 -25.568 1.00 91.12 535 GLY A N 1
ATOM 4398 C CA . GLY A 1 535 ? 4.729 -24.608 -26.198 1.00 91.12 535 GLY A CA 1
ATOM 4399 C C . GLY A 1 535 ? 4.631 -24.161 -27.662 1.00 91.12 535 GLY A C 1
ATOM 4400 O O . GLY A 1 535 ? 5.654 -23.908 -28.290 1.00 91.12 535 GLY A O 1
ATOM 4401 N N . ALA A 1 536 ? 3.420 -24.001 -28.205 1.00 90.88 536 ALA A N 1
ATOM 4402 C CA . ALA A 1 536 ? 3.178 -23.464 -29.550 1.00 90.88 536 ALA A CA 1
ATOM 4403 C C . ALA A 1 536 ? 3.345 -21.929 -29.635 1.00 90.88 536 ALA A C 1
ATOM 4405 O O . ALA A 1 536 ? 3.205 -21.337 -30.709 1.00 90.88 536 ALA A O 1
ATOM 4406 N N . MET A 1 537 ? 3.579 -21.279 -28.495 1.00 92.56 537 MET A N 1
ATOM 4407 C CA . MET A 1 537 ? 3.924 -19.869 -28.332 1.00 92.56 537 MET A CA 1
ATOM 4408 C C . MET A 1 537 ? 4.895 -19.755 -27.152 1.00 92.56 537 MET A C 1
ATOM 4410 O O . MET A 1 537 ? 4.769 -20.482 -26.165 1.00 92.56 537 MET A O 1
ATOM 4414 N N . LYS A 1 538 ? 5.852 -18.823 -27.223 1.00 92.12 538 LYS A N 1
ATOM 4415 C CA . LYS A 1 538 ? 6.740 -18.529 -26.089 1.00 92.12 538 LYS A CA 1
ATOM 4416 C C . LYS A 1 538 ? 5.897 -18.124 -24.872 1.00 92.12 538 LYS A C 1
ATOM 4418 O O . LYS A 1 538 ? 5.099 -17.194 -24.959 1.00 92.12 538 LYS A O 1
ATOM 4423 N N . GLY A 1 539 ? 6.097 -18.781 -23.728 1.00 91.81 539 GLY A N 1
ATOM 4424 C CA . GLY A 1 539 ? 5.243 -18.594 -22.546 1.00 91.81 539 GLY A CA 1
ATOM 4425 C C . GLY A 1 539 ? 5.140 -17.142 -22.055 1.00 91.81 539 GLY A C 1
ATOM 4426 O O . GLY A 1 539 ? 4.065 -16.709 -21.650 1.00 91.81 539 GLY A O 1
ATOM 4427 N N . TYR A 1 540 ? 6.215 -16.352 -22.155 1.00 91.94 540 TYR A N 1
ATOM 4428 C CA . TYR A 1 540 ? 6.178 -14.935 -21.770 1.00 91.94 540 TYR A CA 1
ATOM 4429 C C . TYR A 1 540 ? 5.296 -14.083 -22.700 1.00 91.94 540 TYR A C 1
ATOM 4431 O O . TYR A 1 540 ? 4.659 -13.151 -22.221 1.00 91.94 540 TYR A O 1
ATOM 4439 N N . ILE A 1 541 ? 5.184 -14.432 -23.990 1.00 92.69 541 ILE A N 1
ATOM 4440 C CA . ILE A 1 541 ? 4.261 -13.772 -24.929 1.00 92.69 541 ILE A CA 1
ATOM 4441 C C . ILE A 1 541 ? 2.814 -14.082 -24.537 1.00 92.69 541 ILE A C 1
ATOM 4443 O O . ILE A 1 541 ? 2.000 -13.167 -24.438 1.00 92.69 541 ILE A O 1
ATOM 4447 N N . ALA A 1 542 ? 2.506 -15.344 -24.218 1.00 93.75 542 ALA A N 1
ATOM 4448 C CA . ALA A 1 542 ? 1.178 -15.724 -23.735 1.00 93.75 542 ALA A CA 1
ATOM 4449 C C . ALA A 1 542 ? 0.800 -14.956 -22.455 1.00 93.75 542 ALA A C 1
ATOM 4451 O O . ALA A 1 542 ? -0.308 -14.430 -22.349 1.00 93.75 542 ALA A O 1
ATOM 4452 N N . ILE A 1 543 ? 1.735 -14.822 -21.506 1.00 93.50 543 ILE A N 1
ATOM 4453 C CA . ILE A 1 543 ? 1.534 -14.035 -20.281 1.00 93.50 543 ILE A CA 1
ATOM 4454 C C . ILE A 1 543 ? 1.314 -12.549 -20.600 1.00 93.50 543 ILE A C 1
ATOM 4456 O O . ILE A 1 543 ? 0.407 -11.947 -20.033 1.00 93.50 543 ILE A O 1
ATOM 4460 N N . MET A 1 544 ? 2.077 -11.959 -21.524 1.00 93.31 544 MET A N 1
ATOM 4461 C CA . MET A 1 544 ? 1.885 -10.567 -21.951 1.00 93.31 544 MET A CA 1
ATOM 4462 C C . MET A 1 544 ? 0.506 -10.334 -22.580 1.00 93.31 544 MET A C 1
ATOM 4464 O O . MET A 1 544 ? -0.124 -9.311 -22.321 1.00 93.31 544 MET A O 1
ATOM 4468 N N . ILE A 1 545 ? -0.014 -11.295 -23.347 1.00 93.38 545 ILE A N 1
ATOM 4469 C CA . ILE A 1 545 ? -1.378 -11.216 -23.885 1.00 93.38 545 ILE A CA 1
ATOM 4470 C C . ILE A 1 545 ? -2.399 -11.272 -22.742 1.00 93.38 545 ILE A C 1
ATOM 4472 O O . ILE A 1 545 ? -3.294 -10.432 -22.691 1.00 93.38 545 ILE A O 1
ATOM 4476 N N . VAL A 1 546 ? -2.240 -12.175 -21.766 1.00 92.81 546 VAL A N 1
ATOM 4477 C CA . VAL A 1 546 ? -3.085 -12.193 -20.553 1.00 92.81 546 VAL A CA 1
ATOM 4478 C C . VAL A 1 546 ? -3.029 -10.844 -19.825 1.00 92.81 546 VAL A C 1
ATOM 4480 O O . VAL A 1 546 ? -4.070 -10.309 -19.437 1.00 92.81 546 VAL A O 1
ATOM 4483 N N . HIS A 1 547 ? -1.832 -10.268 -19.680 1.00 91.94 547 HIS A N 1
ATOM 4484 C CA . HIS A 1 547 ? -1.614 -8.962 -19.057 1.00 91.94 547 HIS A CA 1
ATOM 4485 C C . HIS A 1 547 ? -2.340 -7.844 -19.795 1.00 91.94 547 HIS A C 1
ATOM 4487 O O . HIS A 1 547 ? -2.946 -7.006 -19.132 1.00 91.94 547 HIS A O 1
ATOM 4493 N N . LEU A 1 548 ? -2.361 -7.860 -21.130 1.00 92.81 548 LEU A N 1
ATOM 4494 C CA . LEU A 1 548 ? -3.080 -6.881 -21.945 1.00 92.81 548 LEU A CA 1
ATOM 4495 C C . LEU A 1 548 ? -4.576 -6.842 -21.591 1.00 92.81 548 LEU A C 1
ATOM 4497 O O . LEU A 1 548 ? -5.121 -5.767 -21.331 1.00 92.81 548 LEU A O 1
ATOM 4501 N N . TYR A 1 549 ? -5.228 -8.007 -21.501 1.00 92.38 549 TYR A N 1
ATOM 4502 C CA . TYR A 1 549 ? -6.644 -8.104 -21.125 1.00 92.38 549 TYR A CA 1
ATOM 4503 C C . TYR A 1 549 ? -6.892 -7.633 -19.693 1.00 92.38 549 TYR A C 1
ATOM 4505 O O . TYR A 1 549 ? -7.778 -6.812 -19.443 1.00 92.38 549 TYR A O 1
ATOM 4513 N N . THR A 1 550 ? -6.105 -8.123 -18.737 1.00 90.88 550 THR A N 1
ATOM 4514 C CA . THR A 1 550 ? -6.310 -7.777 -17.326 1.00 90.88 550 THR A CA 1
ATOM 4515 C C . THR A 1 550 ? -5.971 -6.319 -17.027 1.00 90.88 550 THR A C 1
ATOM 4517 O O . THR A 1 550 ? -6.681 -5.687 -16.252 1.00 90.88 550 THR A O 1
ATOM 4520 N N . ALA A 1 551 ? -4.928 -5.756 -17.646 1.00 92.00 551 ALA A N 1
ATOM 4521 C CA . ALA A 1 551 ? -4.543 -4.358 -17.469 1.00 92.00 551 ALA A CA 1
ATOM 4522 C C . ALA A 1 551 ? -5.572 -3.419 -18.112 1.00 92.00 551 ALA A C 1
ATOM 4524 O O . ALA A 1 551 ? -5.907 -2.395 -17.520 1.00 92.00 551 ALA A O 1
ATOM 4525 N N . SER A 1 552 ? -6.155 -3.811 -19.253 1.00 93.44 552 SER A N 1
ATOM 4526 C CA . SER A 1 552 ? -7.287 -3.097 -19.862 1.00 93.44 552 SER A CA 1
ATOM 4527 C C . SER A 1 552 ? -8.501 -3.087 -18.937 1.00 93.44 552 SER A C 1
ATOM 4529 O O . SER A 1 552 ? -9.084 -2.033 -18.695 1.00 93.44 552 SER A O 1
ATOM 4531 N N . PHE A 1 553 ? -8.853 -4.241 -18.362 1.00 91.50 553 PHE A N 1
ATOM 4532 C CA . PHE A 1 553 ? -9.940 -4.342 -17.387 1.00 91.50 553 PHE A CA 1
ATOM 4533 C C . PHE A 1 553 ? -9.686 -3.444 -16.165 1.00 91.50 553 PHE A C 1
ATOM 4535 O O . PHE A 1 553 ? -10.547 -2.647 -15.799 1.00 91.50 553 PHE A O 1
ATOM 4542 N N . ILE A 1 554 ? -8.490 -3.514 -15.57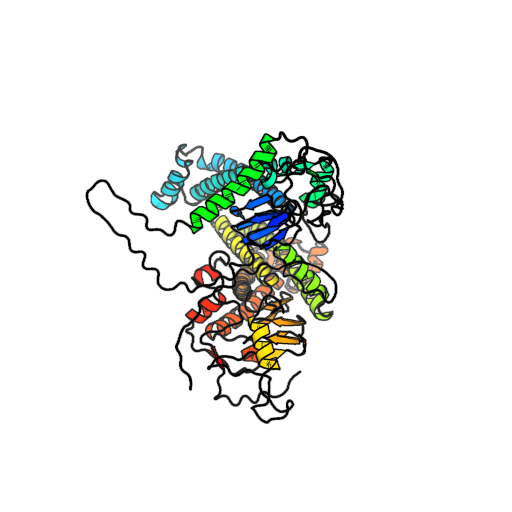1 1.00 90.94 554 ILE A N 1
ATOM 4543 C CA . ILE A 1 554 ? -8.106 -2.686 -14.417 1.00 90.94 554 ILE A CA 1
ATOM 4544 C C . ILE A 1 554 ? -8.158 -1.191 -14.767 1.00 90.94 554 ILE A C 1
ATOM 4546 O O . ILE A 1 554 ? -8.720 -0.414 -13.996 1.00 90.94 554 ILE A O 1
ATOM 4550 N N . GLY A 1 555 ? -7.632 -0.789 -15.928 1.00 93.62 555 GLY A N 1
ATOM 4551 C CA . GLY A 1 555 ? -7.631 0.603 -16.384 1.00 93.62 555 GLY A CA 1
ATOM 4552 C C . GLY A 1 555 ? -9.039 1.155 -16.622 1.00 93.62 555 GLY A C 1
ATOM 4553 O O . GLY A 1 555 ? -9.356 2.243 -16.144 1.00 93.62 555 GLY A O 1
ATOM 4554 N N . LEU A 1 556 ? -9.914 0.391 -17.286 1.00 94.69 556 LEU A N 1
ATOM 4555 C CA . LEU A 1 556 ? -11.300 0.795 -17.564 1.00 94.69 556 LEU A CA 1
ATOM 4556 C C . LEU A 1 556 ? -12.135 0.931 -16.286 1.00 94.69 556 LEU A C 1
ATOM 4558 O O . LEU A 1 556 ? -12.819 1.938 -16.100 1.00 94.69 556 LEU A O 1
ATOM 4562 N N . PHE A 1 557 ? -12.060 -0.048 -15.379 1.00 92.12 557 PHE A N 1
ATOM 4563 C CA . PHE A 1 557 ? -12.748 0.038 -14.088 1.00 92.12 557 PHE A CA 1
ATOM 4564 C C . PHE A 1 557 ? -12.157 1.135 -13.201 1.00 92.12 557 PHE A C 1
ATOM 4566 O O . PHE A 1 557 ? -12.909 1.853 -12.540 1.00 92.12 557 PHE A O 1
ATOM 4573 N N . GLY A 1 558 ? -10.831 1.303 -13.214 1.00 94.81 558 GLY A N 1
ATOM 4574 C CA . GLY A 1 558 ? -10.147 2.409 -12.550 1.00 94.81 558 GLY A CA 1
ATOM 4575 C C . GLY A 1 558 ? -10.675 3.757 -13.031 1.00 94.81 558 GLY A C 1
ATOM 4576 O O . GLY A 1 558 ? -11.061 4.582 -12.208 1.00 94.81 558 GLY A O 1
ATOM 4577 N N . LEU A 1 559 ? -10.796 3.949 -14.347 1.00 96.62 559 LEU A N 1
ATOM 4578 C CA . LEU A 1 559 ? -11.324 5.173 -14.949 1.00 96.62 559 LEU A CA 1
ATOM 4579 C C . LEU A 1 559 ? -12.780 5.429 -14.553 1.00 96.62 559 LEU A C 1
ATOM 4581 O O . LEU A 1 559 ? -13.113 6.534 -14.120 1.00 96.62 559 LEU A O 1
ATOM 4585 N N . LEU A 1 560 ? -13.637 4.412 -14.657 1.00 95.62 560 LEU A N 1
ATOM 4586 C CA . LEU A 1 560 ? -15.048 4.509 -14.284 1.00 95.62 560 LEU A CA 1
ATOM 4587 C C . LEU A 1 560 ? -15.210 4.920 -12.814 1.00 95.62 560 LEU A C 1
ATOM 4589 O O . LEU A 1 560 ? -15.921 5.876 -12.501 1.00 95.62 560 LEU A O 1
ATOM 4593 N N . TYR A 1 561 ? -14.531 4.224 -11.900 1.00 95.94 561 TYR A N 1
ATOM 4594 C CA . TYR A 1 561 ? -14.653 4.520 -10.478 1.00 95.94 561 TYR A CA 1
ATOM 4595 C C . TYR A 1 561 ? -13.993 5.844 -10.107 1.00 95.94 561 TYR A C 1
ATOM 4597 O O . TYR A 1 561 ? -14.603 6.613 -9.370 1.00 95.94 561 TYR A O 1
ATOM 4605 N N . PHE A 1 562 ? -12.813 6.159 -10.640 1.00 97.12 562 PHE A N 1
ATOM 4606 C CA . PHE A 1 562 ? -12.126 7.414 -10.342 1.00 97.12 562 PHE A CA 1
ATOM 4607 C C . PHE A 1 562 ? -12.955 8.620 -10.782 1.00 97.12 562 PHE A C 1
ATOM 4609 O O . PHE A 1 562 ? -13.160 9.543 -9.998 1.00 97.12 562 PHE A O 1
ATOM 4616 N N . THR A 1 563 ? -13.505 8.587 -12.000 1.00 96.62 563 THR A N 1
ATOM 4617 C CA . THR A 1 563 ? -14.381 9.659 -12.494 1.00 96.62 563 THR A CA 1
ATOM 4618 C C . THR A 1 563 ? -15.657 9.766 -11.663 1.00 96.62 563 THR A C 1
ATOM 4620 O O . THR A 1 563 ? -16.013 10.871 -11.253 1.00 96.62 563 THR A O 1
ATOM 4623 N N . SER A 1 564 ? -16.298 8.644 -11.310 1.00 95.12 564 SER A N 1
ATOM 4624 C CA . SER A 1 564 ? -17.467 8.675 -10.421 1.00 95.12 564 SER A CA 1
ATOM 4625 C C . SER A 1 564 ? -17.137 9.272 -9.049 1.00 95.12 564 SER A C 1
ATOM 4627 O O . SER A 1 564 ? -17.881 10.119 -8.558 1.00 95.12 564 SER A O 1
ATOM 4629 N N . GLN A 1 565 ? -15.995 8.895 -8.460 1.00 96.38 565 GLN A N 1
ATOM 4630 C CA . GLN A 1 565 ? -15.568 9.379 -7.154 1.00 96.38 565 GLN A CA 1
ATOM 4631 C C . GLN A 1 565 ? -15.249 10.872 -7.227 1.00 96.38 565 GLN A C 1
ATOM 4633 O O . GLN A 1 565 ? -15.678 11.633 -6.368 1.00 96.38 565 GLN A O 1
ATOM 4638 N N . LEU A 1 566 ? -14.574 11.322 -8.284 1.00 95.50 566 LEU A N 1
ATOM 4639 C CA . LEU A 1 566 ? -14.263 12.733 -8.486 1.00 95.50 566 LEU A CA 1
ATOM 4640 C C . LEU A 1 566 ? -15.538 13.588 -8.578 1.00 95.50 566 LEU A C 1
ATOM 4642 O O . LEU A 1 566 ? -15.616 14.658 -7.972 1.00 95.50 566 LEU A O 1
ATOM 4646 N N . ILE A 1 567 ? -16.571 13.096 -9.266 1.00 95.56 567 ILE A N 1
ATOM 4647 C CA . ILE A 1 567 ? -17.867 13.779 -9.375 1.00 95.56 567 ILE A CA 1
ATOM 4648 C C . ILE A 1 567 ? -18.581 13.843 -8.018 1.00 95.56 567 ILE A C 1
ATOM 4650 O O . ILE A 1 567 ? -19.063 14.908 -7.630 1.00 95.56 567 ILE A O 1
ATOM 4654 N N . ILE A 1 568 ? -18.667 12.737 -7.274 1.00 95.25 568 ILE A N 1
ATOM 4655 C CA . ILE A 1 568 ? -19.391 12.747 -5.991 1.00 95.25 568 ILE A CA 1
ATOM 4656 C C . ILE A 1 568 ? -18.627 13.533 -4.917 1.00 95.25 568 ILE A C 1
ATOM 4658 O O . ILE A 1 568 ? -19.247 14.264 -4.147 1.00 95.25 568 ILE A O 1
ATOM 4662 N N . VAL A 1 569 ? -17.289 13.476 -4.915 1.00 95.50 569 VAL A N 1
ATOM 4663 C CA . VAL A 1 569 ? -16.442 14.237 -3.986 1.00 95.50 569 VAL A CA 1
ATOM 4664 C C . VAL A 1 569 ? -16.528 15.727 -4.286 1.00 95.50 569 VAL A C 1
ATOM 4666 O O . VAL A 1 569 ? -16.718 16.507 -3.361 1.00 95.50 569 VAL A O 1
ATOM 4669 N N . THR A 1 570 ? -16.484 16.150 -5.552 1.00 95.19 570 THR A N 1
ATOM 4670 C CA . THR A 1 570 ? -16.636 17.580 -5.887 1.00 95.19 570 THR A CA 1
ATOM 4671 C C . THR A 1 570 ? -17.988 18.136 -5.432 1.00 95.19 570 THR A C 1
ATOM 4673 O O . THR A 1 570 ? -18.037 19.251 -4.914 1.00 95.19 570 THR A O 1
ATOM 4676 N N . LYS A 1 571 ? -19.060 17.338 -5.515 1.00 92.94 571 LYS A N 1
ATOM 4677 C CA . LYS A 1 571 ? -20.404 17.681 -5.014 1.00 92.94 571 LYS A CA 1
ATOM 4678 C C . LYS A 1 571 ? -20.581 17.492 -3.495 1.00 92.94 571 LYS A C 1
ATOM 4680 O O . LYS A 1 571 ? -21.510 18.050 -2.917 1.00 92.94 571 LYS A O 1
ATOM 4685 N N . GLY A 1 572 ? -19.708 16.731 -2.835 1.00 92.62 572 GLY A N 1
ATOM 4686 C CA . GLY A 1 572 ? -19.798 16.355 -1.416 1.00 92.62 572 GLY A CA 1
ATOM 4687 C C . GLY A 1 572 ? -20.968 15.424 -1.068 1.00 92.62 572 GLY A C 1
ATOM 4688 O O . GLY A 1 572 ? -21.412 15.381 0.081 1.00 92.62 572 GLY A O 1
ATOM 4689 N N . VAL A 1 573 ? -21.447 14.657 -2.046 1.00 92.12 573 VAL A N 1
ATOM 4690 C CA . VAL A 1 573 ? -22.489 13.628 -1.879 1.00 92.12 573 VAL A CA 1
ATOM 4691 C C . VAL A 1 573 ? -21.866 12.232 -1.938 1.00 92.12 573 VAL A C 1
ATOM 4693 O O . VAL A 1 573 ? -20.708 12.082 -2.328 1.00 92.12 573 VAL A O 1
ATOM 4696 N N . THR A 1 574 ? -22.607 11.199 -1.552 1.00 92.56 574 THR A N 1
ATOM 4697 C CA . THR A 1 574 ? -22.240 9.800 -1.804 1.00 92.56 574 THR A CA 1
ATOM 4698 C C . THR A 1 574 ? -23.008 9.237 -2.997 1.00 92.56 574 THR A C 1
ATOM 4700 O O . THR A 1 574 ? -24.065 9.744 -3.385 1.00 92.56 574 THR A O 1
ATOM 4703 N N . LEU A 1 575 ? -22.502 8.153 -3.583 1.00 91.94 575 LEU A N 1
ATOM 4704 C CA . LEU A 1 575 ? -23.200 7.434 -4.644 1.00 91.94 575 LEU A CA 1
ATOM 4705 C C . LEU A 1 575 ? -24.532 6.854 -4.152 1.00 91.94 575 LEU A C 1
ATOM 4707 O O . LEU A 1 575 ? -25.495 6.828 -4.912 1.00 91.94 575 LEU A O 1
ATOM 4711 N N . TYR A 1 576 ? -24.613 6.428 -2.887 1.00 89.56 576 TYR A N 1
ATOM 4712 C CA . TYR A 1 576 ? -25.872 5.986 -2.285 1.00 89.56 576 TYR A CA 1
ATOM 4713 C C . TYR A 1 576 ? -26.904 7.115 -2.248 1.00 89.56 576 TYR A C 1
ATOM 4715 O O . TYR A 1 576 ? -28.047 6.908 -2.648 1.00 89.56 576 TYR A O 1
ATOM 4723 N N . GLU A 1 577 ? -26.495 8.299 -1.790 1.00 89.12 577 GLU A N 1
ATOM 4724 C CA . GLU A 1 577 ? -27.357 9.480 -1.691 1.00 89.12 577 GLU A CA 1
ATOM 4725 C C . GLU A 1 577 ? -27.893 9.878 -3.070 1.00 89.12 577 GLU A C 1
ATOM 4727 O O . GLU A 1 577 ? -29.094 10.097 -3.219 1.00 89.12 577 GLU A O 1
ATOM 4732 N N . LEU A 1 578 ? -27.032 9.861 -4.094 1.00 88.31 578 LEU A N 1
ATOM 4733 C CA . LEU A 1 578 ? -27.427 10.117 -5.478 1.00 88.31 578 LEU A CA 1
ATOM 4734 C C . LEU A 1 578 ? -28.375 9.034 -6.018 1.00 88.31 578 LEU A C 1
ATOM 4736 O O . LEU A 1 578 ? -29.419 9.350 -6.576 1.00 88.31 578 LEU A O 1
ATOM 4740 N N . ALA A 1 579 ? -28.043 7.755 -5.832 1.00 87.06 579 ALA A N 1
ATOM 4741 C CA . ALA A 1 579 ? -28.835 6.637 -6.350 1.00 87.06 579 ALA A CA 1
ATOM 4742 C C . ALA A 1 579 ? -30.211 6.506 -5.677 1.00 87.06 579 ALA A C 1
ATOM 4744 O O . ALA A 1 579 ? -31.129 5.922 -6.252 1.00 87.06 579 ALA A O 1
ATOM 4745 N N . LYS A 1 580 ? -30.349 7.010 -4.447 1.00 81.62 580 LYS A N 1
ATOM 4746 C CA . LYS A 1 580 ? -31.601 7.015 -3.683 1.00 81.62 580 LYS A CA 1
ATOM 4747 C C . LYS A 1 580 ? -32.305 8.367 -3.671 1.00 81.62 580 LYS A C 1
ATOM 4749 O O . LYS A 1 580 ? -33.315 8.487 -2.989 1.00 81.62 580 LYS A O 1
ATOM 4754 N N . ASN A 1 581 ? -31.810 9.346 -4.433 1.00 79.81 581 ASN A N 1
ATOM 4755 C CA . ASN A 1 581 ? -32.354 10.704 -4.484 1.00 79.81 581 ASN A CA 1
ATOM 4756 C C . ASN A 1 581 ? -32.564 11.308 -3.085 1.00 79.81 581 ASN A C 1
ATOM 4758 O O . ASN A 1 581 ? -33.569 11.968 -2.831 1.00 79.81 581 ASN A O 1
ATOM 4762 N N . VAL A 1 582 ? -31.627 11.058 -2.163 1.00 79.81 582 VAL A N 1
ATOM 4763 C CA . VAL A 1 582 ? -31.690 11.635 -0.817 1.00 79.81 582 VAL A CA 1
ATOM 4764 C C . VAL A 1 582 ? -31.489 13.145 -0.960 1.00 79.81 582 VAL A C 1
ATOM 4766 O O . VAL A 1 582 ? -30.478 13.559 -1.539 1.00 79.81 582 VAL A O 1
ATOM 4769 N N . PRO A 1 583 ? -32.410 13.981 -0.457 1.00 76.44 583 PRO A N 1
ATOM 4770 C CA . PRO A 1 583 ? -32.368 15.415 -0.695 1.00 76.44 583 PRO A CA 1
ATOM 4771 C C . PRO A 1 583 ? -31.318 16.070 0.195 1.00 76.44 583 PRO A C 1
ATOM 4773 O O . PRO A 1 583 ? -31.616 16.579 1.272 1.00 76.44 583 PRO A O 1
ATOM 4776 N N . ILE A 1 584 ? -30.059 16.016 -0.231 1.00 81.62 584 ILE A N 1
ATOM 4777 C CA . ILE A 1 584 ? -28.930 16.575 0.507 1.00 81.62 584 ILE A CA 1
ATOM 4778 C C . ILE A 1 584 ? -28.489 17.876 -0.137 1.00 81.62 584 ILE A C 1
ATOM 4780 O O . ILE A 1 584 ? -28.093 17.923 -1.302 1.00 81.62 584 ILE A O 1
ATOM 4784 N N . ARG A 1 585 ? -28.471 18.925 0.677 1.00 82.81 585 ARG A N 1
ATOM 4785 C CA . ARG A 1 585 ? -27.878 20.210 0.349 1.00 82.81 585 ARG A CA 1
ATOM 4786 C C . ARG A 1 585 ? -26.506 20.324 0.999 1.00 82.81 585 ARG A C 1
ATOM 4788 O O . ARG A 1 585 ? -26.377 20.370 2.224 1.00 82.81 585 ARG A O 1
ATOM 4795 N N . ASN A 1 586 ? -25.478 20.415 0.163 1.00 88.12 586 ASN A N 1
ATOM 4796 C CA . ASN A 1 586 ? -24.114 20.686 0.594 1.00 88.12 586 ASN A CA 1
ATOM 4797 C C . ASN A 1 586 ? -23.776 22.169 0.382 1.00 88.12 586 ASN A C 1
ATOM 4799 O O . ASN A 1 586 ? -23.752 22.637 -0.752 1.00 88.12 586 ASN A O 1
ATOM 4803 N N . ASN A 1 587 ? -23.492 22.898 1.464 1.00 86.06 587 ASN A N 1
ATOM 4804 C CA . ASN A 1 587 ? -23.105 24.314 1.400 1.00 86.06 587 ASN A CA 1
ATOM 4805 C C . ASN A 1 587 ? -21.575 24.521 1.436 1.00 86.06 587 ASN A C 1
ATOM 4807 O O . ASN A 1 587 ? -21.107 25.648 1.595 1.00 86.06 587 ASN A O 1
ATOM 4811 N N . LYS A 1 588 ? -20.781 23.448 1.346 1.00 89.12 588 LYS A N 1
ATOM 4812 C CA . LYS A 1 588 ? -19.314 23.517 1.356 1.00 89.12 588 LYS A CA 1
ATOM 4813 C C . LYS A 1 588 ? -18.745 23.873 -0.015 1.00 89.12 588 LYS A C 1
ATOM 4815 O O . LYS A 1 588 ? -19.315 23.544 -1.051 1.00 89.12 588 LYS A O 1
ATOM 4820 N N . SER A 1 589 ? -17.557 24.478 -0.010 1.00 93.94 589 SER A N 1
ATOM 4821 C CA . SER A 1 589 ? -16.755 24.640 -1.224 1.00 93.94 589 SER A CA 1
ATOM 4822 C C . SER A 1 589 ? -16.183 23.299 -1.698 1.00 93.94 589 SER A C 1
ATOM 4824 O O . SER A 1 589 ? -15.971 22.381 -0.902 1.00 93.94 589 SER A O 1
ATOM 4826 N N . THR A 1 590 ? -15.840 23.206 -2.985 1.00 93.56 590 THR A N 1
ATOM 4827 C CA . THR A 1 590 ? -15.188 22.020 -3.564 1.00 93.56 590 THR A CA 1
ATOM 4828 C C . THR A 1 590 ? -13.923 21.631 -2.794 1.00 93.56 590 THR A C 1
ATOM 4830 O O . THR A 1 590 ? -13.727 20.460 -2.486 1.00 93.56 590 THR A O 1
ATOM 4833 N N . ASN A 1 591 ? -13.093 22.607 -2.408 1.00 93.94 591 ASN A N 1
ATOM 4834 C CA . ASN A 1 591 ? -11.883 22.351 -1.622 1.00 93.94 591 ASN A CA 1
ATOM 4835 C C . ASN A 1 591 ? -12.204 21.750 -0.243 1.00 93.94 591 ASN A C 1
ATOM 4837 O O . ASN A 1 591 ? -11.542 20.808 0.182 1.00 93.94 591 ASN A O 1
ATOM 4841 N N . ALA A 1 592 ? -13.246 22.240 0.437 1.00 92.25 592 ALA A N 1
ATOM 4842 C CA . ALA A 1 592 ? -13.674 21.678 1.717 1.00 92.25 592 ALA A CA 1
ATOM 4843 C C . ALA A 1 592 ? -14.188 20.233 1.577 1.00 92.25 592 ALA A C 1
ATOM 4845 O O . ALA A 1 592 ? -13.976 19.423 2.479 1.00 92.25 592 ALA A O 1
ATOM 4846 N N . ASN A 1 593 ? -14.792 19.876 0.439 1.00 93.75 593 ASN A N 1
ATOM 4847 C CA . ASN A 1 593 ? -15.180 18.491 0.162 1.00 93.75 593 ASN A CA 1
ATOM 4848 C C . ASN A 1 593 ? -13.960 17.572 -0.031 1.00 93.75 593 ASN A C 1
ATOM 4850 O O . ASN A 1 593 ? -13.953 16.448 0.469 1.00 93.75 593 ASN A O 1
ATOM 4854 N N . PHE A 1 594 ? -12.904 18.045 -0.703 1.00 94.06 594 PHE A N 1
ATOM 4855 C CA . PHE A 1 594 ? -11.648 17.292 -0.812 1.00 94.06 594 PHE A CA 1
ATOM 4856 C C . PHE A 1 594 ? -10.972 17.104 0.549 1.00 94.06 594 PHE A C 1
ATOM 4858 O O . PHE A 1 594 ? -10.549 15.992 0.867 1.00 94.06 594 PHE A O 1
ATOM 4865 N N . VAL A 1 595 ? -10.921 18.151 1.378 1.00 91.81 595 VAL A N 1
ATOM 4866 C CA . VAL A 1 595 ? -10.384 18.067 2.748 1.00 91.81 595 VAL A CA 1
ATOM 4867 C C . VAL A 1 595 ? -11.185 17.079 3.602 1.00 91.81 595 VAL A C 1
ATOM 4869 O O . VAL A 1 595 ? -10.595 16.319 4.363 1.00 91.81 595 VAL A O 1
ATOM 4872 N N . GLU A 1 596 ? -12.507 16.997 3.433 1.00 90.25 596 GLU A N 1
ATOM 4873 C CA . GLU A 1 596 ? -13.338 16.010 4.137 1.00 90.25 596 GLU A CA 1
ATOM 4874 C C . GLU A 1 596 ? -12.956 14.555 3.808 1.00 90.25 596 GLU A C 1
ATOM 4876 O O . GLU A 1 596 ? -13.079 13.682 4.666 1.00 90.25 596 GLU A O 1
ATOM 4881 N N . VAL A 1 597 ? -12.498 14.279 2.582 1.00 91.94 597 VAL A N 1
ATOM 4882 C CA . VAL A 1 597 ? -12.130 12.922 2.138 1.00 91.94 597 VAL A CA 1
ATOM 4883 C C . VAL A 1 597 ? -10.669 12.603 2.436 1.00 91.94 597 VAL A C 1
ATOM 4885 O O . VAL A 1 597 ? -10.367 11.524 2.938 1.00 91.94 597 VAL A O 1
ATOM 4888 N N . PHE A 1 598 ? -9.751 13.511 2.118 1.00 91.88 598 PHE A N 1
ATOM 4889 C CA . PHE A 1 598 ? -8.307 13.257 2.166 1.00 91.88 598 PHE A CA 1
ATOM 4890 C C . PHE A 1 598 ? -7.618 13.827 3.410 1.00 91.88 598 PHE A C 1
ATOM 4892 O O . PHE A 1 598 ? -6.467 13.478 3.669 1.00 91.88 598 PHE A O 1
ATOM 4899 N N . GLY A 1 599 ? -8.306 14.662 4.189 1.00 89.00 599 GLY A N 1
ATOM 4900 C CA . GLY A 1 599 ? -7.745 15.401 5.317 1.00 89.00 599 GLY A CA 1
ATOM 4901 C C . GLY A 1 599 ? -7.053 16.703 4.901 1.00 89.00 599 GLY A C 1
ATOM 4902 O O . GLY A 1 599 ? -7.052 17.103 3.733 1.00 89.00 599 GLY A O 1
ATOM 4903 N N . ASN A 1 600 ? -6.443 17.371 5.882 1.00 86.50 600 ASN A N 1
ATOM 4904 C CA . ASN A 1 600 ? -5.629 18.566 5.651 1.00 86.50 600 ASN A CA 1
ATOM 4905 C C . ASN A 1 600 ? -4.464 18.265 4.700 1.00 86.50 600 ASN A C 1
ATOM 4907 O O . ASN A 1 600 ? -3.952 17.150 4.682 1.00 86.50 600 ASN A O 1
ATOM 4911 N N . PHE A 1 601 ? -4.049 19.250 3.896 1.00 89.12 601 PHE A N 1
ATOM 4912 C CA . PHE A 1 601 ? -3.071 19.048 2.813 1.00 89.12 601 PHE A CA 1
ATOM 4913 C C . PHE A 1 601 ? -3.497 17.944 1.829 1.00 89.12 601 PHE A C 1
ATOM 4915 O O . PHE A 1 601 ? -2.698 17.091 1.438 1.00 89.12 601 PHE A O 1
ATOM 4922 N N . TRP A 1 602 ? -4.775 17.959 1.431 1.00 89.94 602 TRP A N 1
ATOM 4923 C CA . TRP A 1 602 ? -5.409 16.897 0.644 1.00 89.94 602 TRP A CA 1
ATOM 4924 C C . TRP A 1 602 ? -4.619 16.494 -0.609 1.00 89.94 602 TRP A C 1
ATOM 4926 O O . TRP A 1 602 ? -4.573 15.314 -0.938 1.00 89.94 602 TRP A O 1
ATOM 4936 N N . PHE A 1 603 ? -3.958 17.444 -1.280 1.00 90.19 603 PHE A N 1
ATOM 4937 C CA . PHE A 1 603 ? -3.161 17.169 -2.477 1.00 90.19 603 PHE A CA 1
ATOM 4938 C C . PHE A 1 603 ? -1.965 16.252 -2.187 1.00 90.19 603 PHE A C 1
ATOM 4940 O O . PHE A 1 603 ? -1.719 15.297 -2.920 1.00 90.19 603 PHE A O 1
ATOM 4947 N N . LEU A 1 604 ? -1.254 16.486 -1.078 1.00 87.38 604 LEU A N 1
ATOM 4948 C CA . LEU A 1 604 ? -0.168 15.602 -0.653 1.00 87.38 604 LEU A CA 1
ATOM 4949 C C . LEU A 1 604 ? -0.717 14.236 -0.246 1.00 87.38 604 LEU A C 1
ATOM 4951 O O . LEU A 1 604 ? -0.152 13.230 -0.654 1.00 87.38 604 LEU A O 1
ATOM 4955 N N . ASN A 1 605 ? -1.845 14.201 0.472 1.00 87.44 605 ASN A N 1
ATOM 4956 C CA . ASN A 1 605 ? -2.508 12.954 0.867 1.00 87.44 605 ASN A CA 1
ATOM 4957 C C . ASN A 1 605 ? -3.077 12.148 -0.311 1.00 87.44 605 ASN A C 1
ATOM 4959 O O . ASN A 1 605 ? -3.259 10.937 -0.194 1.00 87.44 605 ASN A O 1
ATOM 4963 N N . PHE A 1 606 ? -3.345 12.797 -1.443 1.00 90.06 606 PHE A N 1
ATOM 4964 C CA . PHE A 1 606 ? -3.752 12.134 -2.675 1.00 90.06 606 PHE A CA 1
ATOM 4965 C C . PHE A 1 606 ? -2.577 11.411 -3.351 1.00 90.06 606 PHE A C 1
ATOM 4967 O O . PHE A 1 606 ? -2.725 10.270 -3.783 1.00 90.06 606 PHE A O 1
ATOM 4974 N N . ILE A 1 607 ? -1.399 12.041 -3.409 1.00 85.75 607 ILE A N 1
ATOM 4975 C CA . ILE A 1 607 ? -0.201 11.430 -4.011 1.00 85.75 607 ILE A CA 1
ATOM 4976 C C . ILE A 1 607 ? 0.419 10.402 -3.057 1.00 85.75 607 ILE A C 1
ATOM 4978 O O . ILE A 1 607 ? 0.752 9.287 -3.466 1.00 85.75 607 ILE A O 1
ATOM 4982 N N . PHE A 1 608 ? 0.548 10.782 -1.786 1.00 81.12 608 PHE A N 1
ATOM 4983 C CA . PHE A 1 608 ? 1.128 10.010 -0.696 1.00 81.12 608 PHE A CA 1
ATOM 4984 C C . PHE A 1 608 ? 0.115 9.956 0.451 1.00 81.12 608 PHE A C 1
ATOM 4986 O O . PHE A 1 608 ? 0.041 10.911 1.221 1.00 81.12 608 PHE A O 1
ATOM 4993 N N . PRO A 1 609 ? -0.671 8.878 0.603 1.00 73.75 609 PRO A N 1
ATOM 4994 C CA . PRO A 1 609 ? -1.665 8.778 1.671 1.00 73.75 609 PRO A CA 1
ATOM 4995 C C . PRO A 1 609 ? -0.996 8.718 3.059 1.00 73.75 609 PRO A C 1
ATOM 4997 O O . PRO A 1 609 ? -0.796 7.652 3.640 1.00 73.75 609 PRO A O 1
ATOM 5000 N N . MET A 1 610 ? -0.665 9.889 3.611 1.00 71.38 610 MET A N 1
ATOM 5001 C CA . MET A 1 610 ? 0.086 10.107 4.852 1.00 71.38 610 MET A CA 1
ATOM 5002 C C . MET A 1 610 ? -0.850 10.187 6.053 1.00 71.38 610 MET A C 1
ATOM 5004 O O . MET A 1 610 ? -0.852 11.121 6.855 1.00 71.38 610 MET A O 1
ATOM 5008 N N . THR A 1 611 ? -1.658 9.151 6.203 1.00 68.25 611 THR A N 1
ATOM 5009 C CA . THR A 1 611 ? -2.826 9.170 7.084 1.00 68.25 611 THR A CA 1
ATOM 5010 C C . THR A 1 611 ? -2.499 9.172 8.572 1.00 68.25 611 THR A C 1
ATOM 5012 O O . THR A 1 611 ? -3.371 9.447 9.389 1.00 68.25 611 THR A O 1
ATOM 5015 N N . ILE A 1 612 ? -1.254 8.835 8.911 1.00 66.44 612 ILE A N 1
ATOM 5016 C CA . ILE A 1 612 ? -0.707 8.936 10.266 1.00 66.44 612 ILE A CA 1
ATOM 5017 C C . ILE A 1 612 ? -0.387 10.398 10.601 1.00 66.44 612 ILE A C 1
ATOM 5019 O O . ILE A 1 612 ? -0.623 10.828 11.723 1.00 66.44 612 ILE A O 1
ATOM 5023 N N . MET A 1 613 ? 0.123 11.164 9.631 1.00 67.38 613 MET A N 1
ATOM 5024 C CA . MET A 1 613 ? 0.466 12.576 9.829 1.00 67.38 613 MET A CA 1
ATOM 5025 C C . MET A 1 613 ? -0.760 13.482 9.706 1.00 67.38 613 MET A C 1
ATOM 5027 O O . MET A 1 613 ? -0.856 14.484 10.407 1.00 67.38 613 MET A O 1
ATOM 5031 N N . PHE A 1 614 ? -1.710 13.111 8.846 1.00 76.50 614 PHE A N 1
ATOM 5032 C CA . PHE A 1 614 ? -2.919 13.884 8.573 1.00 76.50 614 PHE A CA 1
ATOM 5033 C C . PHE A 1 614 ? -4.167 12.994 8.728 1.00 76.50 614 PHE A C 1
ATOM 5035 O O . PHE A 1 614 ? -4.674 12.438 7.745 1.00 76.50 614 PHE A O 1
ATOM 5042 N N . PRO A 1 615 ? -4.648 12.784 9.969 1.00 75.56 615 PRO A N 1
ATOM 5043 C CA . PRO A 1 615 ? -5.883 12.045 10.212 1.00 75.56 615 PRO A CA 1
ATOM 5044 C C . PRO A 1 615 ? -7.110 12.814 9.694 1.00 75.56 615 PRO A C 1
ATOM 5046 O O . PRO A 1 615 ? -7.059 14.021 9.461 1.00 75.56 615 PRO A O 1
ATOM 5049 N N . LEU A 1 616 ? -8.226 12.101 9.513 1.00 81.44 616 LEU A N 1
ATOM 5050 C CA . LEU A 1 616 ? -9.513 12.735 9.211 1.00 81.44 616 LEU A CA 1
ATOM 5051 C C . LEU A 1 616 ? -9.981 13.546 10.426 1.00 81.44 616 LEU A C 1
ATOM 5053 O O . LEU A 1 616 ? -9.845 13.088 11.557 1.00 81.44 616 LEU A O 1
ATOM 5057 N N . GLU A 1 617 ? -10.551 14.726 10.186 1.00 73.50 617 GLU A N 1
ATOM 5058 C CA . GLU A 1 617 ? -10.984 15.631 11.261 1.00 73.50 617 GLU A CA 1
ATOM 5059 C C . GLU A 1 617 ? -12.262 15.172 11.974 1.00 73.50 617 GLU A C 1
ATOM 5061 O O . GLU A 1 617 ? -12.480 15.530 13.127 1.00 73.50 617 GLU A O 1
ATOM 5066 N N . ASN A 1 618 ? -13.116 14.397 11.296 1.00 79.94 618 ASN A N 1
ATOM 5067 C CA . ASN A 1 618 ? -14.371 13.901 11.856 1.00 79.94 618 ASN A CA 1
ATOM 5068 C C . ASN A 1 618 ? -14.400 12.369 11.939 1.00 79.94 618 ASN A C 1
ATOM 5070 O O . ASN A 1 618 ? -13.719 11.651 11.200 1.00 79.94 618 ASN A O 1
ATOM 5074 N N . ASP A 1 619 ? -15.231 11.869 12.843 1.00 78.81 619 ASP A N 1
ATOM 5075 C CA . ASP A 1 619 ? -15.420 10.455 13.161 1.00 78.81 619 ASP A CA 1
ATOM 5076 C C . ASP A 1 619 ? -16.487 9.767 12.281 1.00 78.81 619 ASP A C 1
ATOM 5078 O O . ASP A 1 619 ? -16.817 8.601 12.499 1.00 78.81 619 ASP A O 1
ATOM 5082 N N . GLY A 1 620 ? -17.034 10.479 11.292 1.00 83.38 620 GLY A N 1
ATOM 5083 C CA . GLY A 1 620 ? -18.062 9.984 10.381 1.00 83.38 620 GLY A CA 1
ATOM 5084 C C . GLY A 1 620 ? -19.480 9.978 10.954 1.00 83.38 620 GLY A C 1
ATOM 5085 O O . GLY A 1 620 ? -20.376 9.467 10.279 1.00 83.38 620 GLY A O 1
ATOM 5086 N N . THR A 1 621 ? -19.703 10.520 12.158 1.00 80.50 621 THR A N 1
ATOM 5087 C CA . THR A 1 621 ? -21.042 10.611 12.769 1.00 80.50 621 THR A CA 1
ATOM 5088 C C . THR A 1 621 ? -21.651 12.007 12.689 1.00 80.50 621 THR A C 1
ATOM 5090 O O . THR A 1 621 ? -22.872 12.144 12.697 1.00 80.50 621 THR A O 1
ATOM 5093 N N . THR A 1 622 ? -20.824 13.044 12.543 1.00 78.75 622 THR A N 1
ATOM 5094 C CA . THR A 1 622 ? -21.262 14.443 12.483 1.00 78.75 622 THR A CA 1
ATOM 5095 C C . THR A 1 622 ? -20.781 15.134 11.206 1.00 78.75 622 THR A C 1
ATOM 5097 O O . THR A 1 622 ? -19.626 15.009 10.797 1.00 78.75 622 THR A O 1
ATOM 5100 N N . TRP A 1 623 ? -21.673 15.897 10.561 1.00 83.00 623 TRP A N 1
ATOM 5101 C CA . TRP A 1 623 ? -21.411 16.521 9.256 1.00 83.00 623 TRP A CA 1
ATOM 5102 C C . TRP A 1 623 ? -21.768 18.009 9.259 1.00 83.00 623 TRP A C 1
ATOM 5104 O O . TRP A 1 623 ? -22.891 18.406 8.960 1.00 83.00 623 TRP A O 1
ATOM 5114 N N . LYS A 1 624 ? -20.791 18.868 9.568 1.00 80.44 624 LYS A N 1
ATOM 5115 C CA . LYS A 1 624 ? -20.973 20.330 9.512 1.00 80.44 624 LYS A CA 1
ATOM 5116 C C . LYS A 1 624 ? -21.232 20.782 8.074 1.00 80.44 624 LYS A C 1
ATOM 5118 O O . LYS A 1 624 ? -20.514 20.351 7.184 1.00 80.44 624 LYS A O 1
ATOM 5123 N N . GLY A 1 625 ? -22.192 21.680 7.843 1.00 78.00 625 GLY A N 1
ATOM 5124 C CA . GLY A 1 625 ? -22.430 22.299 6.526 1.00 78.00 625 GLY A CA 1
ATOM 5125 C C . GLY A 1 625 ? -23.177 21.436 5.498 1.00 78.00 625 GLY A C 1
ATOM 5126 O O . GLY A 1 625 ? -23.363 21.884 4.366 1.00 78.00 625 GLY A O 1
ATOM 5127 N N . ILE A 1 626 ? -23.624 20.241 5.893 1.00 82.44 626 ILE A N 1
ATOM 5128 C CA . ILE A 1 626 ? -24.467 19.350 5.090 1.00 82.44 626 ILE A CA 1
ATOM 5129 C C . ILE A 1 626 ? -25.849 19.287 5.749 1.00 82.44 626 ILE A C 1
ATOM 5131 O O . ILE A 1 626 ? -25.943 19.056 6.954 1.00 82.44 626 ILE A O 1
ATOM 5135 N N . LYS A 1 627 ? -26.910 19.531 4.977 1.00 80.56 627 LYS A N 1
ATOM 5136 C CA . LYS A 1 627 ? -28.295 19.621 5.469 1.00 80.56 627 LYS A CA 1
ATOM 5137 C C . LYS A 1 627 ? -29.252 18.841 4.572 1.00 80.56 627 LYS A C 1
ATOM 5139 O O . LYS A 1 627 ? -28.925 18.592 3.413 1.00 80.56 627 LYS A O 1
ATOM 5144 N N . LEU A 1 628 ? -30.432 18.497 5.086 1.00 73.44 628 LEU A N 1
ATOM 5145 C CA . LEU A 1 628 ? -31.539 18.049 4.238 1.00 73.44 628 LEU A CA 1
ATOM 5146 C C . LEU A 1 628 ? -32.153 19.241 3.487 1.00 73.44 628 LEU A C 1
ATOM 5148 O O . LEU A 1 628 ? -32.270 20.339 4.035 1.00 73.44 628 LEU A O 1
ATOM 5152 N N . ASP A 1 629 ? -32.527 19.030 2.229 1.00 68.19 629 ASP A N 1
ATOM 5153 C CA . ASP A 1 629 ? -33.244 20.006 1.412 1.00 68.19 629 ASP A CA 1
ATOM 5154 C C . ASP A 1 629 ? -34.759 19.809 1.550 1.00 68.19 629 ASP A C 1
ATOM 5156 O O . ASP A 1 629 ? -35.378 19.014 0.840 1.00 68.19 629 ASP A O 1
ATOM 5160 N N . HIS A 1 630 ? -35.359 20.536 2.495 1.00 58.66 630 HIS A N 1
ATOM 5161 C CA . HIS A 1 630 ? -36.789 20.456 2.812 1.00 58.66 630 HIS A CA 1
ATOM 5162 C C . HIS A 1 630 ? -37.714 21.005 1.706 1.00 58.66 630 HIS A C 1
ATOM 5164 O O . HIS A 1 630 ? -38.923 20.826 1.802 1.00 58.66 630 HIS A O 1
ATOM 5170 N N . ASN A 1 631 ? -37.173 21.638 0.654 1.00 49.75 631 ASN A N 1
ATOM 5171 C CA . ASN A 1 631 ? -37.949 22.127 -0.498 1.00 49.75 631 ASN A CA 1
ATOM 5172 C C . ASN A 1 631 ? -38.091 21.093 -1.626 1.00 49.75 631 ASN A C 1
ATOM 5174 O O . ASN A 1 631 ? -38.710 21.369 -2.654 1.00 49.75 631 ASN A O 1
ATOM 5178 N N . SER A 1 632 ? -37.501 19.912 -1.461 1.00 47.62 632 SER A N 1
ATOM 5179 C CA . SER A 1 632 ? -37.676 18.802 -2.391 1.00 47.62 632 SER A CA 1
ATOM 5180 C C . SER A 1 632 ? -38.930 18.000 -2.019 1.00 47.62 632 SER A C 1
ATOM 5182 O O . SER A 1 632 ? -39.156 17.703 -0.848 1.00 47.62 632 SER A O 1
ATOM 5184 N N . ASN A 1 633 ? -39.750 17.625 -3.009 1.00 39.41 633 ASN A N 1
ATOM 5185 C CA . ASN A 1 633 ? -40.913 16.734 -2.848 1.00 39.41 633 ASN A CA 1
ATOM 5186 C C . ASN A 1 633 ? -40.475 15.284 -2.545 1.00 39.41 633 ASN A C 1
ATOM 5188 O O . ASN A 1 633 ? -40.837 14.345 -3.254 1.00 39.41 633 ASN A O 1
ATOM 5192 N N . TYR A 1 634 ? -39.645 15.084 -1.524 1.00 40.41 634 TYR A N 1
ATOM 5193 C CA . TYR A 1 634 ? -39.221 13.766 -1.081 1.00 40.41 634 TYR A CA 1
ATOM 5194 C C . TYR A 1 634 ? -40.300 13.178 -0.167 1.00 40.41 634 TYR A C 1
ATOM 5196 O O . TYR A 1 634 ? -40.284 13.356 1.050 1.00 40.41 634 TYR A O 1
ATOM 5204 N N . GLN A 1 635 ? -41.258 12.469 -0.762 1.00 40.84 635 GLN A N 1
ATOM 5205 C CA . GLN A 1 635 ? -42.075 11.514 -0.021 1.00 40.84 635 GLN A CA 1
ATOM 5206 C C . GLN A 1 635 ? -41.181 10.320 0.304 1.00 40.84 635 GLN A C 1
ATOM 5208 O O . GLN A 1 635 ? -40.922 9.480 -0.558 1.00 40.84 635 GLN A O 1
ATOM 5213 N N . GLY A 1 636 ? -40.666 10.274 1.534 1.00 41.72 636 GLY A N 1
ATOM 5214 C CA . GLY A 1 636 ? -39.985 9.099 2.065 1.00 41.72 636 GLY A CA 1
ATOM 5215 C C . GLY A 1 636 ? -40.969 7.939 2.144 1.00 41.72 636 GLY A C 1
ATOM 5216 O O . GLY A 1 636 ? -41.569 7.725 3.190 1.00 41.72 636 GLY A O 1
ATOM 5217 N N . SER A 1 637 ? -41.155 7.254 1.022 1.00 34.53 637 SER A N 1
ATOM 5218 C CA . SER A 1 637 ? -42.031 6.103 0.855 1.00 34.53 637 SER A CA 1
ATOM 5219 C C . SER A 1 637 ? -41.177 4.843 0.729 1.00 34.53 637 SER A C 1
ATOM 5221 O O . SER A 1 637 ? -40.277 4.754 -0.109 1.00 34.53 637 SER A O 1
ATOM 5223 N N . ASP A 1 638 ? -41.432 3.925 1.659 1.00 40.62 638 ASP A N 1
ATOM 5224 C CA . ASP A 1 638 ? -41.416 2.469 1.522 1.00 40.62 638 ASP A CA 1
ATOM 5225 C C . ASP A 1 638 ? -40.336 1.838 0.639 1.00 40.62 638 ASP A C 1
ATOM 5227 O O . ASP A 1 638 ? -40.575 1.669 -0.549 1.00 40.62 638 ASP A O 1
ATOM 5231 N N . VAL A 1 639 ? -39.224 1.335 1.208 1.00 32.03 639 VAL A N 1
ATOM 5232 C CA . VAL A 1 639 ? -38.584 0.112 0.664 1.00 32.03 639 VAL A CA 1
ATOM 5233 C C . VAL A 1 639 ? -37.696 -0.624 1.691 1.00 32.03 639 VAL A C 1
ATOM 5235 O O . VAL A 1 639 ? -36.664 -0.105 2.131 1.00 32.03 639 VAL A O 1
ATOM 5238 N N . GLU A 1 640 ? -38.049 -1.882 1.972 1.00 31.14 640 GLU A N 1
ATOM 5239 C CA . GLU A 1 640 ? -37.277 -2.934 2.672 1.00 31.14 640 GLU A CA 1
ATOM 5240 C C . GLU A 1 640 ? -35.889 -3.278 2.071 1.00 31.14 640 GLU A C 1
ATOM 5242 O O . GLU A 1 640 ? -35.628 -3.129 0.851 1.00 31.14 640 GLU A O 1
#

Solvent-accessible surface area (backbone atoms only — not comparable to full-atom values): 37290 Å² total; per-residue (Å²): 141,77,89,83,83,89,83,88,84,76,96,81,77,79,76,68,69,78,79,64,74,74,96,77,78,79,76,91,65,92,73,88,79,90,83,91,86,76,88,66,85,77,70,87,39,64,58,70,72,46,75,39,84,90,75,73,40,80,36,48,37,65,43,43,76,35,82,90,76,71,41,73,31,41,43,32,30,48,75,38,77,91,78,73,43,72,34,19,60,94,44,41,49,57,53,44,42,48,21,45,50,38,20,53,49,13,50,55,50,25,51,55,49,46,53,50,44,52,72,74,43,49,86,83,49,62,80,64,62,72,40,61,74,55,20,51,47,28,25,78,73,68,60,79,34,55,59,68,59,34,49,49,55,52,47,35,51,50,22,46,53,48,13,51,49,14,44,53,51,26,54,51,48,56,57,34,31,46,56,58,52,39,61,39,37,63,77,57,49,51,57,67,39,46,77,52,53,48,67,55,28,44,26,52,55,38,2,79,65,31,74,58,27,55,80,50,78,47,65,87,83,42,56,56,72,54,84,52,55,57,43,87,53,38,30,58,38,85,83,52,56,67,67,50,57,50,50,39,54,48,55,56,50,48,52,51,51,52,52,54,47,62,71,64,57,87,61,86,87,83,70,84,56,101,71,92,55,90,69,83,83,79,84,82,78,82,81,94,79,80,87,80,84,78,82,79,86,84,88,83,88,82,93,77,81,86,79,80,77,79,57,89,43,74,68,44,26,49,48,50,50,52,58,53,56,73,71,42,65,80,71,66,49,57,59,28,52,52,46,48,51,51,48,65,54,40,66,61,49,53,58,46,47,41,64,76,49,37,48,58,60,79,42,61,93,48,55,72,65,59,53,48,53,53,51,51,54,50,51,51,41,51,50,49,26,51,52,20,52,50,45,32,65,46,38,72,25,65,60,74,93,53,95,82,45,58,68,58,49,54,52,45,49,49,60,76,64,48,71,79,82,78,80,60,62,90,89,66,62,81,72,63,60,56,94,53,100,72,44,56,42,43,31,69,35,84,94,74,75,41,77,37,45,32,65,39,42,74,34,85,73,79,71,39,37,22,23,42,30,31,49,74,39,65,75,79,64,47,62,39,13,53,70,15,38,44,30,47,48,40,19,21,50,30,26,28,52,54,8,46,50,47,28,52,52,49,50,52,46,41,58,75,73,40,46,94,81,55,56,81,63,54,72,37,69,71,48,17,52,51,32,22,75,72,64,78,35,63,52,69,59,26,49,48,52,53,45,40,55,53,20,44,52,42,15,54,52,12,46,54,50,30,53,53,48,52,55,29,37,54,61,61,52,39,60,40,40,61,77,66,65,52,54,69,39,61,76,64,54,49,69,56,29,44,32,70,54,38,7,70,65,30,71,56,28,56,80,48,74,49,54,86,84,33,51,65,92,62,91,46,55,70,64,87,63,38,23,61,41,85,87,53,92,74,76,84,69,90,82,138

Radius of gyration: 31.47 Å; Cα contacts (8 Å, |Δi|>4): 713; chains: 1; bounding box: 89×70×100 Å